Protein AF-A0A4U0U9M9-F1 (afdb_monomer)

Secondary structure (DSSP, 8-state):
--HHHHHHHHHHHHHHHHHHHHHHHHHS-----------------------------SS--TTEEE--STT--EEEHHHHHHHHHHHHHHHHHHHHHHHHHHHHHHHHHHHHHHSS--EEEETTEEEEEPTTSSEEEEPPPPP-S-------------SSTT-PPPSEEEETTEEEEE-TTS-EEEHHHH-----PPPBPHHHHHHS--TTGGG-SSB--GGGPPBPHHHHHHS--TTGGG-SSB----TTTSPP-HHHHHT----TT-SS------TTSPB-HHHHHHS--TTGGG-SSB--SS-HHHHHHS--HHHHTT---S----HHHHHHHHHHHHHHHHHTTS--S-------------------PPP--------------PPPP-

Radius of gyration: 39.01 Å; Cα contacts (8 Å, |Δi|>4): 328; chains: 1; bounding box: 114×93×96 Å

Sequence (393 aa):
MTEQTELQARIAAVAGRINQHKQQQFAARGRWAPYDRGGGRLTYGGRQMHKNKTLVVGEQQAGFVASRGQNHQLMTKDTYNREQKSKQEVNEQHRATKRQKRNAEEQIRILRYTEEDRELEISGLRFRLVSNGSKLTRIHGEPDGPAETNKWLNSADGANDSQETPKRAEVANVVFHRTKRGNLVRASALARTPKQAPQCEHFTRHGSCPFGPHCRFAHDPNKVAICKDYQKSGHCPQGDYCDLSHEMTYHRVPACAFFLRGNCTNSACRYPHIHVSPAAPVCRAFAALGFCAKGPDCDKRHVVECPDYANHGKCANRENGRCTLPHPDRAAVLRKAAERQAKLLDDQDHSDLSSDAEERDDEEDIDSDMEIFVGEDGHSHELSQQDDFVKVS

Mean predicted aligned error: 22.86 Å

pLDDT: mean 70.75, std 19.81, range [30.25, 94.44]

Organism: NCBI:txid706561

Foldseek 3Di:
DDPVVVVVVVVVVVVVVVVVVVVVVVVVPPDDDPDDDDDDDDDDDDDPPPPPPDPPDDDDDPFWDFDPDPVGDIDGPVVVVVVVVVVVVVVVVVVVVVVVVVVVVVVVLVVLVVPDDQWDQFPNWTWHQDSVNFKTHTDDDDDPDDDDDDDPDDDPPDDDPPDQQDQWDADPNWIWGQDPNRMTGTPVVVPDDPPQFAADLCCQEQLDDPCPPVDSGDRDQVNHAADPCCLPPVDDPCPPVGSGDNDLALFQFFADPCLQVVRDPDPPDSGDNAPAHPLFAADPCCQRRSGDPCRNVDNHGNDNADRCCRNVVDDPCVVVVNDPTDRPPVVVVVVVVVVVVVVVVVVVVPPDDDDDDDDDDDDDDDDDDDDDDDDDDDDDDDDDDDDDDDDDD

Nearest PDB structures (foldseek):
  8y6v-assembly1_I  TM=5.486E-01  e=2.534E+00  Phikzvirus phiKZ

InterPro domains:
  IPR000571 Zinc finger, CCCH-type [PF00642] (198-221)
  IPR000571 Zinc finger, CCCH-type [PS50103] (194-222)
  IPR000571 Zinc finger, CCCH-type [PS50103] (226-249)
  IPR000571 Zinc finger, CCCH-type [PS50103] (250-276)
  IPR000571 Zinc finger, CCCH-type [PS50103] (277-305)
  IPR000571 Zinc finger, CCCH-type [SM00356] (194-221)
  IPR000571 Zinc finger, CCCH-type [SM00356] (222-248)
  IPR000571 Zinc finger, CCCH-type [SM00356] (251-275)
  IPR000571 Zinc finger, CCCH-type [SM00356] (277-304)
  IPR036855 Zinc finger, CCCH-type superfamily [SSF90229] (197-223)
  IPR036855 Zinc finger, CCCH-type superfamily [SSF90229] (219-247)
  IPR036855 Zinc finger, CCCH-type superfamily [SSF90229] (269-302)

Structure (mmCIF, N/CA/C/O backbone):
data_AF-A0A4U0U9M9-F1
#
_entry.id   AF-A0A4U0U9M9-F1
#
loop_
_atom_site.group_PDB
_atom_site.id
_atom_site.type_symbol
_atom_site.label_atom_id
_atom_site.label_alt_id
_atom_site.label_comp_id
_atom_site.label_asym_id
_atom_site.label_entity_id
_atom_site.label_seq_id
_atom_site.pdbx_PDB_ins_code
_atom_site.Cartn_x
_atom_site.Cartn_y
_atom_site.Cartn_z
_atom_site.occupancy
_atom_site.B_iso_or_equiv
_atom_site.auth_seq_id
_atom_site.auth_comp_id
_atom_site.auth_asym_id
_atom_site.auth_atom_id
_atom_site.pdbx_PDB_model_num
ATOM 1 N N . MET A 1 1 ? -42.055 -52.873 -5.154 1.00 53.59 1 MET A N 1
ATOM 2 C CA . MET A 1 1 ? -41.413 -51.562 -5.391 1.00 53.59 1 MET A CA 1
ATOM 3 C C . MET A 1 1 ? -42.005 -50.611 -4.373 1.00 53.59 1 MET A C 1
ATOM 5 O O . MET A 1 1 ? -43.211 -50.430 -4.377 1.00 53.59 1 MET A O 1
ATOM 9 N N . THR A 1 2 ? -41.213 -50.201 -3.387 1.00 77.44 2 THR A N 1
ATOM 10 C CA . THR A 1 2 ? -41.705 -49.657 -2.113 1.00 77.44 2 THR A CA 1
ATOM 11 C C . THR A 1 2 ? -42.169 -48.210 -2.262 1.00 77.44 2 THR A C 1
ATOM 13 O O . THR A 1 2 ? -41.508 -47.416 -2.929 1.00 77.44 2 THR A O 1
ATOM 16 N N . GLU A 1 3 ? -43.276 -47.846 -1.615 1.00 79.88 3 GLU A N 1
ATOM 17 C CA . GLU A 1 3 ? -43.887 -46.503 -1.652 1.00 79.88 3 GLU A CA 1
ATOM 18 C C . GLU A 1 3 ? -42.888 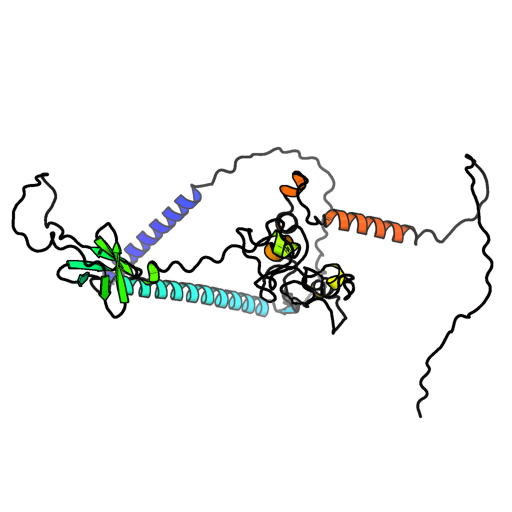-45.375 -1.329 1.00 79.88 3 GLU A C 1
ATOM 20 O O . GLU A 1 3 ? -42.976 -44.277 -1.875 1.00 79.88 3 GLU A O 1
ATOM 25 N N . GLN A 1 4 ? -41.857 -45.662 -0.524 1.00 79.12 4 GLN A N 1
ATOM 26 C CA . GLN A 1 4 ? -40.741 -44.748 -0.258 1.00 79.12 4 GLN A CA 1
ATOM 27 C C . GLN A 1 4 ? -39.959 -44.339 -1.515 1.00 79.12 4 GLN A C 1
ATOM 29 O O . GLN A 1 4 ? -39.546 -43.185 -1.622 1.00 79.12 4 GLN A O 1
ATOM 34 N N . THR A 1 5 ? -39.761 -45.249 -2.471 1.00 84.88 5 THR A N 1
ATOM 35 C CA . THR A 1 5 ? -39.049 -44.944 -3.726 1.00 84.88 5 THR A CA 1
ATOM 36 C C . THR A 1 5 ? -39.864 -44.010 -4.614 1.00 84.88 5 THR A C 1
ATOM 38 O O . THR A 1 5 ? -39.316 -43.094 -5.228 1.00 84.88 5 THR A O 1
ATOM 41 N N . GLU A 1 6 ? -41.188 -44.166 -4.610 1.00 87.25 6 GLU A N 1
ATOM 42 C CA . GLU A 1 6 ? -42.094 -43.292 -5.347 1.00 87.25 6 GLU A CA 1
ATOM 43 C C . GLU A 1 6 ? -42.175 -41.900 -4.704 1.00 87.25 6 GLU A C 1
ATOM 45 O O . GLU A 1 6 ? -42.141 -40.880 -5.396 1.00 87.25 6 GLU A O 1
ATOM 50 N N . LEU A 1 7 ? -42.187 -41.836 -3.371 1.00 88.31 7 LEU A N 1
ATOM 51 C CA . LEU A 1 7 ? -42.166 -40.583 -2.617 1.00 88.31 7 LEU A CA 1
ATOM 52 C C . LEU A 1 7 ? -40.855 -39.813 -2.847 1.00 88.31 7 LEU A C 1
ATOM 54 O O . LEU A 1 7 ? -40.881 -38.609 -3.108 1.00 88.31 7 LEU A O 1
ATOM 58 N N . GLN A 1 8 ? -39.714 -40.506 -2.860 1.00 85.12 8 GLN A N 1
ATOM 59 C CA . GLN A 1 8 ? -38.416 -39.915 -3.199 1.00 85.12 8 GLN A CA 1
ATOM 60 C C . GLN A 1 8 ? -38.358 -39.424 -4.653 1.00 85.12 8 GLN A C 1
ATOM 62 O O . GLN A 1 8 ? -37.854 -38.326 -4.903 1.00 85.12 8 GLN A O 1
ATOM 67 N N . ALA A 1 9 ? -38.930 -40.168 -5.605 1.00 87.38 9 ALA A N 1
ATOM 68 C CA . ALA A 1 9 ? -39.022 -39.739 -7.001 1.00 87.38 9 ALA A CA 1
ATOM 69 C C . ALA A 1 9 ? -39.894 -38.480 -7.161 1.00 87.38 9 ALA A C 1
ATOM 71 O O . ALA A 1 9 ? -39.526 -37.549 -7.884 1.00 87.38 9 ALA A O 1
ATOM 72 N N . ARG A 1 10 ? -41.012 -38.393 -6.428 1.00 86.75 10 ARG A N 1
ATOM 73 C CA . ARG A 1 10 ? -41.884 -37.207 -6.411 1.00 86.75 10 ARG A CA 1
ATOM 74 C C . ARG A 1 10 ? -41.183 -35.993 -5.796 1.00 86.75 10 ARG A C 1
ATOM 76 O O . ARG A 1 10 ? -41.267 -34.901 -6.361 1.00 86.75 10 ARG A O 1
ATOM 83 N N . ILE A 1 11 ? -40.437 -36.173 -4.703 1.00 89.44 11 ILE A N 1
ATOM 84 C CA . ILE A 1 11 ? -39.631 -35.106 -4.083 1.00 89.44 11 ILE A CA 1
ATOM 85 C C . ILE A 1 11 ? -38.548 -34.613 -5.055 1.00 89.44 11 ILE A C 1
ATOM 87 O O . ILE A 1 11 ? -38.400 -33.404 -5.247 1.00 89.44 11 ILE A O 1
ATOM 91 N N . ALA A 1 12 ? -37.840 -35.524 -5.730 1.00 84.62 12 ALA A N 1
ATOM 92 C CA . ALA A 1 12 ? -36.826 -35.175 -6.725 1.00 84.62 12 ALA A CA 1
ATOM 93 C C . ALA A 1 12 ? -37.422 -34.401 -7.917 1.00 84.62 12 ALA A C 1
ATOM 95 O O . ALA A 1 12 ? -36.856 -33.395 -8.354 1.00 84.62 12 ALA A O 1
ATOM 96 N N . ALA A 1 13 ? -38.605 -34.799 -8.395 1.00 85.38 13 ALA A N 1
ATOM 97 C CA . ALA A 1 13 ? -39.315 -34.109 -9.473 1.00 85.38 13 ALA A CA 1
ATOM 98 C C . ALA A 1 13 ? -39.794 -32.699 -9.072 1.00 85.38 13 ALA A C 1
ATOM 100 O O . ALA A 1 13 ? -39.773 -31.769 -9.883 1.00 85.38 13 ALA A O 1
ATOM 101 N N . VAL A 1 14 ? -40.218 -32.505 -7.818 1.00 90.19 14 VAL A N 1
ATOM 102 C CA . VAL A 1 14 ? -40.577 -31.178 -7.285 1.00 90.19 14 VAL A CA 1
ATOM 103 C C . VAL A 1 14 ? -39.332 -30.297 -7.135 1.00 90.19 14 VAL A C 1
ATOM 105 O O . VAL A 1 14 ? -39.346 -29.144 -7.567 1.00 90.19 14 VAL A O 1
ATOM 108 N N . ALA A 1 15 ? -38.225 -30.841 -6.622 1.00 83.38 15 ALA A N 1
ATOM 109 C CA . ALA A 1 15 ? -36.958 -30.118 -6.504 1.00 83.38 15 ALA A CA 1
ATOM 110 C C . ALA A 1 15 ? -36.404 -29.675 -7.874 1.00 83.38 15 ALA A C 1
ATOM 112 O O . ALA A 1 15 ? -35.920 -28.548 -8.016 1.00 83.38 15 ALA A O 1
ATOM 113 N N . GLY A 1 16 ? -36.538 -30.521 -8.904 1.00 84.00 16 GLY A N 1
ATOM 114 C CA . GLY A 1 16 ? -36.186 -30.185 -10.286 1.00 84.00 16 GLY A CA 1
ATOM 115 C C . GLY A 1 16 ? -36.985 -28.996 -10.831 1.00 84.00 16 GLY A C 1
ATOM 116 O O . GLY A 1 16 ? -36.398 -28.050 -11.362 1.00 84.00 16 GLY A O 1
ATOM 117 N N . ARG A 1 17 ? -38.311 -28.988 -10.624 1.00 77.75 17 ARG A N 1
ATOM 118 C CA . ARG A 1 17 ? -39.196 -27.886 -11.050 1.00 77.75 17 ARG A CA 1
ATOM 119 C C . ARG A 1 17 ? -38.878 -26.563 -10.347 1.00 77.75 17 ARG A C 1
ATOM 121 O O . ARG A 1 17 ? -38.856 -25.518 -10.995 1.00 77.75 17 ARG A O 1
ATOM 128 N N . ILE A 1 18 ? -38.552 -26.596 -9.052 1.00 79.06 18 ILE A N 1
ATOM 129 C CA . ILE A 1 18 ? -38.157 -25.396 -8.292 1.00 79.06 18 ILE A CA 1
ATOM 130 C C . ILE A 1 18 ? -36.845 -24.804 -8.831 1.00 79.06 18 ILE A C 1
ATOM 132 O O . ILE A 1 18 ? -36.724 -23.583 -8.953 1.00 79.06 18 ILE A O 1
ATOM 136 N N . ASN A 1 19 ? -35.865 -25.641 -9.187 1.00 75.94 19 ASN A N 1
ATOM 137 C CA . ASN A 1 19 ? -34.593 -25.167 -9.742 1.00 75.94 19 ASN A CA 1
ATOM 138 C C . ASN A 1 19 ? -34.745 -24.559 -11.142 1.00 75.94 19 ASN A C 1
ATOM 140 O O . ASN A 1 19 ? -34.136 -23.522 -11.415 1.00 75.94 19 ASN A O 1
ATOM 144 N N . GLN A 1 20 ? -35.588 -25.143 -11.997 1.00 72.12 20 GLN A N 1
ATOM 145 C CA . GLN A 1 20 ? -35.911 -24.566 -13.306 1.00 72.12 20 GLN A CA 1
ATOM 146 C C . GLN A 1 20 ? -36.620 -23.212 -13.160 1.00 72.12 20 GLN A C 1
ATOM 148 O O . GLN A 1 20 ? -36.249 -22.251 -13.834 1.00 72.12 20 GLN A O 1
ATOM 153 N N . HIS A 1 21 ? -37.565 -23.086 -12.220 1.00 71.06 21 HIS A N 1
ATOM 154 C CA . HIS A 1 21 ? -38.251 -21.817 -11.973 1.00 71.06 21 HIS A CA 1
ATOM 155 C C . HIS A 1 21 ? -37.306 -20.735 -11.424 1.00 71.06 21 HIS A C 1
ATOM 157 O O . HIS A 1 21 ? -37.352 -19.590 -11.871 1.00 71.06 21 HIS A O 1
ATOM 163 N N . LYS A 1 22 ? -36.375 -21.092 -10.526 1.00 68.75 22 LYS A N 1
ATOM 164 C CA . LYS A 1 22 ? -35.326 -20.169 -10.060 1.00 68.75 22 LYS A CA 1
ATOM 165 C C . LYS A 1 22 ? -34.431 -19.704 -11.211 1.00 68.75 22 LYS A C 1
ATOM 167 O O . LYS A 1 22 ? -34.180 -18.509 -11.320 1.00 68.75 22 LYS A O 1
ATOM 172 N N . GLN A 1 23 ? -33.987 -20.602 -12.096 1.00 66.38 23 GLN A N 1
ATOM 173 C CA . GLN A 1 23 ? -33.183 -20.221 -13.267 1.00 66.38 23 GLN A CA 1
ATOM 174 C C . GLN A 1 23 ? -33.943 -19.296 -14.230 1.00 66.38 23 GLN A C 1
ATOM 176 O O . GLN A 1 23 ? -33.365 -18.321 -14.708 1.00 66.38 23 GLN A O 1
ATOM 181 N N . GLN A 1 24 ? -35.239 -19.531 -14.453 1.00 65.25 24 GLN A N 1
ATOM 182 C CA . GLN A 1 24 ? -36.084 -18.641 -15.258 1.00 65.25 24 GLN A CA 1
ATOM 183 C C . GLN A 1 24 ? -36.250 -17.254 -14.610 1.00 65.25 24 GLN A C 1
ATOM 185 O O . GLN A 1 24 ? -36.171 -16.241 -15.304 1.00 65.25 24 GLN A O 1
ATOM 190 N N . GLN A 1 25 ? -36.383 -17.175 -13.280 1.00 58.94 25 GLN A N 1
ATOM 191 C CA . GLN A 1 25 ? -36.423 -15.894 -12.558 1.00 58.94 25 GLN A CA 1
ATOM 192 C C . GLN A 1 25 ? -35.089 -15.125 -12.619 1.00 58.94 25 GLN A C 1
ATOM 194 O O . GLN A 1 25 ? -35.096 -13.893 -12.640 1.00 58.94 25 GLN A O 1
ATOM 199 N N . PHE A 1 26 ? -33.946 -15.820 -12.685 1.00 49.41 26 PHE A N 1
ATOM 200 C CA . PHE A 1 26 ? -32.637 -15.181 -12.877 1.00 49.41 26 PHE A CA 1
ATOM 201 C C . PHE A 1 26 ? -32.404 -14.705 -14.319 1.00 49.41 26 PHE A C 1
ATOM 203 O O . PHE A 1 26 ? -31.727 -13.697 -14.506 1.00 49.41 26 PHE A O 1
ATOM 210 N N . ALA A 1 27 ? -32.996 -15.360 -15.323 1.00 51.25 27 ALA A N 1
ATOM 211 C CA . ALA A 1 27 ? -32.937 -14.910 -16.716 1.00 51.25 27 ALA A CA 1
ATOM 212 C C . ALA A 1 27 ? -33.826 -13.676 -16.987 1.00 51.25 27 ALA A C 1
ATOM 214 O O . ALA A 1 27 ? -33.479 -12.838 -17.815 1.00 51.25 27 ALA A O 1
ATOM 215 N N . ALA A 1 28 ? -34.937 -13.521 -16.256 1.00 47.69 28 ALA A N 1
ATOM 216 C CA . ALA A 1 28 ? -35.892 -12.421 -16.439 1.00 47.69 28 ALA A CA 1
ATOM 217 C C . ALA A 1 28 ? -35.479 -11.089 -15.777 1.00 47.69 28 ALA A C 1
ATOM 219 O O . ALA A 1 28 ? -36.099 -10.056 -16.022 1.00 47.69 28 ALA A O 1
ATOM 220 N N . ARG A 1 29 ? -34.420 -11.070 -14.955 1.00 45.69 29 ARG A N 1
ATOM 221 C CA . ARG A 1 29 ? -33.859 -9.840 -14.368 1.00 45.69 29 ARG A CA 1
ATOM 222 C C . ARG A 1 29 ? -32.560 -9.445 -15.065 1.00 45.69 29 ARG A C 1
ATOM 224 O O . ARG A 1 29 ? -31.502 -9.334 -14.446 1.00 45.69 29 ARG A O 1
ATOM 231 N N . GLY A 1 30 ? -32.679 -9.198 -16.370 1.00 40.97 30 GLY A N 1
ATOM 232 C CA . GLY A 1 30 ? -31.709 -8.428 -17.140 1.00 40.97 30 GLY A CA 1
ATOM 233 C C . GLY A 1 30 ? -31.587 -7.029 -16.542 1.00 40.97 30 GLY A C 1
ATOM 234 O O . GLY A 1 30 ? -32.497 -6.208 -16.625 1.00 40.97 30 GLY A O 1
ATOM 235 N N . ARG A 1 31 ? -30.465 -6.784 -15.868 1.00 36.19 31 ARG A N 1
ATOM 236 C CA . ARG A 1 31 ? -30.102 -5.484 -15.315 1.00 36.19 31 ARG A CA 1
ATOM 237 C C . ARG A 1 31 ? -29.942 -4.493 -16.473 1.00 36.19 31 ARG A C 1
ATOM 239 O O . ARG A 1 31 ? -29.060 -4.660 -17.307 1.00 36.19 31 ARG A O 1
ATOM 246 N N . TRP A 1 32 ? -30.803 -3.479 -16.481 1.00 31.64 32 TRP A N 1
ATOM 247 C CA . TRP A 1 32 ? -30.682 -2.248 -17.258 1.00 31.64 32 TRP A CA 1
ATOM 248 C C . TRP A 1 32 ? -29.248 -1.690 -17.210 1.00 31.64 32 TRP A C 1
ATOM 250 O O . TRP A 1 32 ? -28.709 -1.460 -16.125 1.00 31.64 32 TRP A O 1
ATOM 260 N N . ALA A 1 33 ? -28.662 -1.441 -18.381 1.00 34.94 33 ALA A N 1
ATOM 261 C CA . ALA A 1 33 ? -27.455 -0.642 -18.571 1.00 34.94 33 ALA A CA 1
ATOM 262 C C . ALA A 1 33 ? -27.842 0.583 -19.425 1.00 34.94 33 ALA A C 1
ATOM 264 O O . ALA A 1 33 ? -28.327 0.391 -20.539 1.00 34.94 33 ALA A O 1
ATOM 265 N N . PRO A 1 34 ? -27.693 1.826 -18.932 1.00 43.41 34 PRO A N 1
ATOM 266 C CA . PRO A 1 34 ? -28.184 3.005 -19.631 1.00 43.41 34 PRO A CA 1
ATOM 267 C C . PRO A 1 34 ? -27.079 3.645 -20.482 1.00 43.41 34 PRO A C 1
ATOM 269 O O . PRO A 1 34 ? -26.474 4.609 -20.035 1.00 43.41 34 PRO A O 1
ATOM 272 N N . TYR A 1 35 ? -26.804 3.112 -21.677 1.00 38.75 35 TYR A N 1
ATOM 273 C CA . TYR A 1 35 ? -26.438 3.893 -22.876 1.00 38.75 35 TYR A CA 1
ATOM 274 C C . TYR A 1 35 ? -26.363 2.977 -24.113 1.00 38.75 35 TYR A C 1
ATOM 276 O O . TYR A 1 35 ? -25.565 2.042 -24.176 1.00 38.75 35 TYR A O 1
ATOM 284 N N . ASP A 1 36 ? -27.211 3.263 -25.102 1.00 34.34 36 ASP A N 1
ATOM 285 C CA . ASP A 1 36 ? -27.242 2.626 -26.419 1.00 34.34 36 ASP A CA 1
ATOM 286 C C . ASP A 1 36 ? -26.467 3.493 -27.433 1.00 34.34 36 ASP A C 1
ATOM 288 O O . ASP A 1 36 ? -26.680 4.697 -27.541 1.00 34.34 36 ASP A O 1
ATOM 292 N N . ARG A 1 37 ? -25.566 2.832 -28.164 1.00 40.00 37 ARG A N 1
ATOM 293 C CA . ARG A 1 37 ? -25.383 2.880 -29.626 1.00 40.00 37 ARG A CA 1
ATOM 294 C C . ARG A 1 37 ? -25.265 4.243 -30.344 1.00 40.00 37 ARG A C 1
ATOM 296 O O . ARG A 1 37 ? -26.250 4.873 -30.706 1.00 40.00 37 ARG A O 1
ATOM 303 N N . GLY A 1 38 ? -24.040 4.542 -30.786 1.00 30.25 38 GLY A N 1
ATOM 304 C CA . GLY A 1 38 ? -23.760 5.340 -31.985 1.00 30.25 38 GLY A CA 1
ATOM 305 C C . GLY A 1 38 ? -22.892 4.528 -32.949 1.00 30.25 38 GLY A C 1
ATOM 306 O O . GLY A 1 38 ? -21.700 4.353 -32.713 1.00 30.25 38 GLY A O 1
ATOM 307 N N . GLY A 1 39 ? -23.503 3.961 -33.990 1.00 37.19 39 GLY A N 1
ATOM 308 C CA . GLY A 1 39 ? -22.812 3.234 -35.053 1.00 37.19 39 GLY A CA 1
ATOM 309 C C . GLY A 1 39 ? -22.252 4.187 -36.108 1.00 37.19 39 GLY A C 1
ATOM 310 O O . GLY A 1 39 ? -22.976 5.028 -36.626 1.00 37.19 39 GLY A O 1
ATOM 311 N N . GLY A 1 40 ? -20.980 4.007 -36.458 1.00 32.84 40 GLY A N 1
ATOM 312 C CA . GLY A 1 40 ? -20.320 4.655 -37.589 1.00 32.84 40 GLY A CA 1
ATOM 313 C C . GLY A 1 40 ? -19.344 3.669 -38.216 1.00 32.84 40 GLY A C 1
ATOM 314 O O . GLY A 1 40 ? -18.207 3.535 -37.775 1.00 32.84 40 GLY A O 1
ATOM 315 N N . ARG A 1 41 ? -19.828 2.908 -39.198 1.00 42.44 41 ARG A N 1
ATOM 316 C CA . ARG A 1 41 ? -19.046 1.956 -39.989 1.00 42.44 41 ARG A CA 1
ATOM 317 C C . ARG A 1 41 ? -18.324 2.750 -41.079 1.00 42.44 41 ARG A C 1
ATOM 319 O O . ARG A 1 41 ? -18.936 3.081 -42.085 1.00 42.44 41 ARG A O 1
ATOM 326 N N . LEU A 1 42 ? -17.040 3.036 -40.879 1.00 35.72 42 LEU A N 1
ATOM 327 C CA . LEU A 1 42 ? -16.126 3.440 -41.947 1.00 35.72 42 LEU A CA 1
ATOM 328 C C . LEU A 1 42 ? -15.085 2.336 -42.134 1.00 35.72 42 LEU A C 1
ATOM 330 O O . LEU A 1 42 ? -14.356 1.943 -41.227 1.00 35.72 42 LEU A O 1
ATOM 334 N N . THR A 1 43 ? -15.132 1.775 -43.330 1.00 46.66 43 THR A N 1
ATOM 335 C CA . THR A 1 43 ? -14.272 0.748 -43.903 1.00 46.66 43 THR A CA 1
ATOM 336 C C . THR A 1 43 ? -12.843 1.252 -44.073 1.00 46.66 43 THR A C 1
ATOM 338 O O . THR A 1 43 ? -12.644 2.172 -44.854 1.00 46.66 43 THR A O 1
ATOM 341 N N . TYR A 1 44 ? -11.857 0.605 -43.442 1.00 35.31 44 TYR A N 1
ATOM 342 C CA . TYR A 1 44 ? -10.470 0.588 -43.928 1.00 35.31 44 TYR A CA 1
ATOM 343 C C . TYR A 1 44 ? -9.739 -0.689 -43.468 1.00 35.31 44 TYR A C 1
ATOM 345 O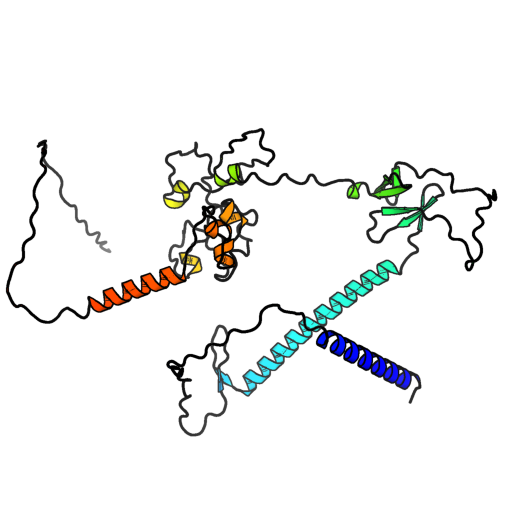 O . TYR A 1 44 ? -9.627 -0.966 -42.277 1.00 35.31 44 TYR A O 1
ATOM 353 N N . GLY A 1 45 ? -9.273 -1.477 -44.443 1.00 38.66 45 GLY A N 1
ATOM 354 C CA . GLY A 1 45 ? -8.090 -2.346 -44.368 1.00 38.66 45 GLY A CA 1
ATOM 355 C C . GLY A 1 45 ? -7.988 -3.373 -43.237 1.00 38.66 45 GLY A C 1
ATOM 356 O O . GLY A 1 45 ? -7.142 -3.245 -42.355 1.00 38.66 45 GLY A O 1
ATOM 357 N N . GLY A 1 46 ? -8.747 -4.469 -43.312 1.00 32.56 46 GLY A N 1
ATOM 358 C CA . GLY A 1 46 ? -8.440 -5.664 -42.527 1.00 32.56 46 GLY A CA 1
ATOM 359 C C . GLY A 1 46 ? -7.150 -6.330 -43.018 1.00 32.56 46 GLY A C 1
ATOM 360 O O . GLY A 1 46 ? -7.173 -7.040 -44.020 1.00 32.56 46 GLY A O 1
ATOM 361 N N . ARG A 1 47 ? -6.033 -6.160 -42.295 1.00 38.72 47 ARG A N 1
ATOM 362 C CA . ARG A 1 47 ? -4.903 -7.099 -42.392 1.00 38.72 47 ARG A CA 1
ATOM 363 C C . ARG A 1 47 ? -5.378 -8.453 -41.873 1.00 38.72 47 ARG A C 1
ATOM 365 O O . ARG A 1 47 ? -5.651 -8.615 -40.684 1.00 38.72 47 ARG A O 1
ATOM 372 N N . GLN A 1 48 ? -5.485 -9.422 -42.777 1.00 43.66 48 GLN A N 1
ATOM 373 C CA . GLN A 1 48 ? -5.652 -10.821 -42.418 1.00 43.66 48 GLN A CA 1
ATOM 374 C C . GLN A 1 48 ? -4.422 -11.245 -41.612 1.00 43.66 48 GLN A C 1
ATOM 376 O O . GLN A 1 48 ?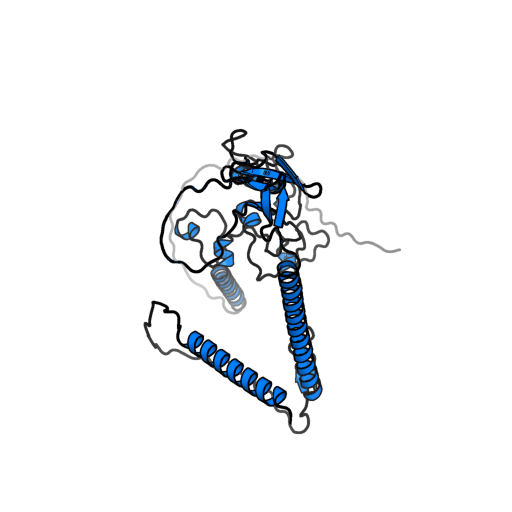 -3.318 -11.337 -42.137 1.00 43.66 48 GLN A O 1
ATOM 381 N N . MET A 1 49 ? -4.611 -11.486 -40.317 1.00 40.38 49 MET A N 1
ATOM 382 C CA . MET A 1 49 ? -3.630 -12.209 -39.519 1.00 40.38 49 MET A CA 1
ATOM 383 C C . MET A 1 49 ? -3.491 -13.592 -40.149 1.00 40.38 49 MET A C 1
ATOM 385 O O . MET A 1 49 ? -4.422 -14.403 -40.085 1.00 40.38 49 MET A O 1
ATOM 389 N N . HIS A 1 50 ? -2.360 -13.835 -40.809 1.00 40.97 50 HIS A N 1
ATOM 390 C CA . HIS A 1 50 ? -2.015 -15.143 -41.333 1.00 40.97 50 HIS A CA 1
ATOM 391 C C . HIS A 1 50 ? -2.011 -16.119 -40.155 1.00 40.97 50 HIS A C 1
ATOM 393 O O . HIS A 1 50 ? -1.115 -16.127 -39.316 1.00 40.97 50 HIS A O 1
ATOM 399 N N . LYS A 1 51 ? -3.070 -16.925 -40.055 1.00 46.38 51 LYS A N 1
ATOM 400 C CA . LYS A 1 51 ? -3.049 -18.132 -39.238 1.00 46.38 51 LYS A CA 1
ATOM 401 C C . LYS A 1 51 ? -1.971 -18.999 -39.864 1.00 46.38 51 LYS A C 1
ATOM 403 O O . LYS A 1 51 ? -2.123 -19.381 -41.024 1.00 46.38 51 LYS A O 1
ATOM 408 N N . ASN A 1 52 ? -0.892 -19.252 -39.131 1.00 44.91 52 ASN A N 1
ATOM 409 C CA . ASN A 1 52 ? 0.165 -20.157 -39.562 1.00 44.91 52 ASN A CA 1
ATOM 410 C C . ASN A 1 52 ? -0.490 -21.470 -40.003 1.00 44.91 52 ASN A C 1
ATOM 412 O O . ASN A 1 52 ? -1.003 -22.224 -39.173 1.00 44.91 52 ASN A O 1
ATOM 416 N N . LYS A 1 53 ? -0.545 -21.689 -41.321 1.00 46.78 53 LYS A N 1
ATOM 417 C CA . LYS A 1 53 ? -0.931 -22.966 -41.908 1.00 46.78 53 LYS A CA 1
ATOM 418 C C . LYS A 1 53 ? 0.081 -23.970 -41.378 1.00 46.78 53 LYS A C 1
ATOM 420 O O . LYS A 1 53 ? 1.269 -23.857 -41.660 1.00 46.78 53 LYS A O 1
ATOM 425 N N . THR A 1 54 ? -0.392 -24.912 -40.573 1.00 50.09 54 THR A N 1
ATOM 426 C CA . THR A 1 54 ? 0.350 -26.131 -40.270 1.00 50.09 54 THR A CA 1
ATOM 427 C C . THR A 1 54 ? 0.757 -26.755 -41.597 1.00 50.09 54 THR A C 1
ATOM 429 O O . THR A 1 54 ? -0.103 -27.087 -42.415 1.00 50.09 54 THR A O 1
ATOM 432 N N . LEU A 1 55 ? 2.064 -26.835 -41.822 1.00 44.31 55 LEU A N 1
ATOM 433 C CA . LEU A 1 55 ? 2.675 -27.526 -42.944 1.00 44.31 55 LEU A CA 1
ATOM 434 C C . LEU A 1 55 ? 2.273 -29.001 -42.809 1.00 44.31 55 LEU A C 1
ATOM 436 O O . LEU A 1 55 ? 2.746 -29.696 -41.914 1.00 44.31 55 LEU A O 1
ATOM 440 N N . VAL A 1 56 ? 1.314 -29.448 -43.621 1.00 44.75 56 VAL A N 1
ATOM 441 C CA . VAL A 1 56 ? 0.974 -30.868 -43.725 1.00 44.75 56 VAL A CA 1
ATOM 442 C C . VAL A 1 56 ? 2.014 -31.475 -44.655 1.00 44.75 56 VAL A C 1
ATOM 444 O O . VAL A 1 56 ? 1.884 -31.409 -45.874 1.00 44.75 56 VAL A O 1
ATOM 447 N N . VAL A 1 57 ? 3.092 -31.982 -44.060 1.00 39.91 57 VAL A N 1
ATOM 448 C CA . VAL A 1 57 ? 4.010 -32.912 -44.722 1.00 39.91 57 VAL A CA 1
ATOM 449 C C . VAL A 1 57 ? 3.309 -34.269 -44.790 1.00 39.91 57 VAL A C 1
ATOM 451 O O . VAL A 1 57 ? 2.553 -34.621 -43.882 1.00 39.91 57 VAL A O 1
ATOM 454 N N . GLY A 1 58 ? 3.493 -34.956 -45.916 1.00 36.16 58 GLY A N 1
ATOM 455 C CA . GLY A 1 58 ? 2.761 -36.150 -46.322 1.00 36.16 58 GLY A CA 1
ATOM 456 C C . GLY A 1 58 ? 2.670 -37.262 -45.276 1.00 36.16 58 GLY A C 1
ATOM 457 O O . GLY A 1 58 ? 3.499 -37.382 -44.381 1.00 36.16 58 GLY A O 1
ATOM 458 N N . GLU A 1 59 ? 1.587 -38.020 -45.438 1.00 48.84 59 GLU A N 1
ATOM 459 C CA . GLU A 1 59 ? 1.255 -39.341 -44.903 1.00 48.84 59 GLU A CA 1
ATOM 460 C C . GLU A 1 59 ? 2.118 -39.906 -43.761 1.00 48.84 59 GLU A C 1
ATOM 462 O O . GLU A 1 59 ? 3.290 -40.222 -43.921 1.00 48.84 59 GLU A O 1
ATOM 467 N N . GLN A 1 60 ? 1.418 -40.190 -42.652 1.00 50.19 60 GLN A N 1
ATOM 468 C CA . GLN A 1 60 ? 1.841 -40.948 -41.463 1.00 50.19 60 GLN A CA 1
ATOM 469 C C . GLN A 1 60 ? 2.507 -40.153 -40.329 1.00 50.19 60 GLN A C 1
ATOM 471 O O . GLN A 1 60 ? 3.632 -40.432 -39.937 1.00 50.19 60 GLN A O 1
ATOM 476 N N . GLN A 1 61 ? 1.761 -39.244 -39.687 1.00 52.81 61 GLN A N 1
ATOM 477 C CA . GLN A 1 61 ? 1.983 -38.898 -38.269 1.00 52.81 61 GLN A CA 1
ATOM 478 C C . GLN A 1 61 ? 0.717 -38.296 -37.626 1.00 52.81 61 GLN A C 1
ATOM 480 O O . GLN A 1 61 ? 0.679 -37.173 -37.126 1.00 52.81 61 GLN A O 1
ATOM 485 N N . ALA A 1 62 ? -0.376 -39.061 -37.645 1.00 58.31 62 ALA A N 1
ATOM 486 C CA . ALA A 1 62 ? -1.576 -38.732 -36.885 1.00 58.31 62 ALA A CA 1
ATOM 487 C C . ALA A 1 62 ? -1.357 -39.108 -35.414 1.00 58.31 62 ALA A C 1
ATOM 489 O O . ALA A 1 62 ? -1.469 -40.276 -35.055 1.00 58.31 62 ALA A O 1
ATOM 490 N N . GLY A 1 63 ? -1.050 -38.141 -34.543 1.00 61.91 63 GLY A N 1
ATOM 491 C CA . GLY A 1 63 ? -1.038 -38.477 -33.121 1.00 61.91 63 GLY A CA 1
ATOM 492 C C . GLY A 1 63 ? -0.539 -37.459 -32.116 1.00 61.91 63 GLY A C 1
ATOM 493 O O . GLY A 1 63 ? -0.838 -37.669 -30.952 1.00 61.91 63 GLY A O 1
ATOM 494 N N . PHE A 1 64 ? 0.165 -36.384 -32.472 1.00 61.84 64 PHE A N 1
ATOM 495 C CA . PHE A 1 64 ? 0.793 -35.516 -31.463 1.00 61.84 64 PHE A CA 1
ATOM 496 C C . PHE A 1 64 ? 0.069 -34.169 -31.282 1.00 61.84 64 PHE A C 1
ATOM 498 O O . PHE A 1 64 ? -0.292 -33.501 -32.246 1.00 61.84 64 PHE A O 1
ATOM 505 N N . VAL A 1 65 ? -0.156 -33.773 -30.025 1.00 68.69 65 VAL A N 1
ATOM 506 C CA . VAL A 1 65 ? -0.764 -32.511 -29.582 1.00 68.69 65 VAL A CA 1
ATOM 507 C C . VAL A 1 65 ? 0.236 -31.792 -28.673 1.00 68.69 65 VAL A C 1
ATOM 509 O O . VAL A 1 65 ? 0.755 -32.370 -27.718 1.00 68.69 65 VAL A O 1
ATOM 512 N N . ALA A 1 66 ? 0.512 -30.518 -28.954 1.00 61.81 66 ALA A N 1
ATOM 513 C CA . ALA A 1 66 ? 1.399 -29.700 -28.130 1.00 61.81 66 ALA A CA 1
ATOM 514 C C . ALA A 1 66 ? 0.668 -29.189 -26.875 1.00 61.81 66 ALA A C 1
ATOM 516 O O . ALA A 1 66 ? -0.346 -28.490 -26.975 1.00 61.81 66 ALA A O 1
ATOM 517 N N . SER A 1 67 ? 1.191 -29.503 -25.687 1.00 62.78 67 SER A N 1
ATOM 518 C CA . SER A 1 67 ? 0.644 -29.008 -24.420 1.00 62.78 67 SER A CA 1
ATOM 519 C C . SER A 1 67 ? 1.154 -27.588 -24.138 1.00 62.78 67 SER A C 1
ATOM 521 O O . SER A 1 67 ? 2.357 -27.345 -24.028 1.00 62.78 67 SER A O 1
ATOM 523 N N . ARG A 1 68 ? 0.247 -26.608 -24.022 1.00 59.81 68 ARG A N 1
ATOM 524 C CA . ARG A 1 68 ? 0.578 -25.219 -23.644 1.00 59.81 68 ARG A CA 1
ATOM 525 C C . ARG A 1 68 ? 0.739 -25.105 -22.123 1.00 59.81 68 ARG A C 1
ATOM 527 O O . ARG A 1 68 ? -0.157 -24.626 -21.436 1.00 59.81 68 ARG A O 1
ATOM 534 N N . GLY A 1 69 ? 1.868 -25.587 -21.609 1.00 62.69 69 GLY A N 1
ATOM 535 C CA . GLY A 1 69 ? 2.305 -25.432 -20.217 1.00 62.69 69 GLY A CA 1
ATOM 536 C C . GLY A 1 69 ? 3.739 -24.904 -20.130 1.00 62.69 69 GLY A C 1
ATOM 537 O O . GLY A 1 69 ? 4.351 -24.624 -21.155 1.00 62.69 69 GLY A O 1
ATOM 538 N N . GLN A 1 70 ? 4.278 -24.807 -18.911 1.00 53.28 70 GLN A N 1
ATOM 539 C CA . GLN A 1 70 ? 5.587 -24.202 -18.609 1.00 53.28 70 GLN A CA 1
ATOM 540 C C . GLN A 1 70 ? 6.776 -24.821 -19.374 1.00 53.28 70 GLN A C 1
ATOM 542 O O . GLN A 1 70 ? 7.760 -24.130 -19.601 1.00 53.28 70 GLN A O 1
ATOM 547 N N . ASN A 1 71 ? 6.656 -26.079 -19.824 1.00 57.38 71 ASN A N 1
ATOM 548 C CA . ASN A 1 71 ? 7.731 -26.823 -20.496 1.00 57.38 71 ASN A CA 1
ATOM 549 C C . ASN A 1 71 ? 7.406 -27.243 -21.945 1.00 57.38 71 ASN A C 1
ATOM 551 O O . ASN A 1 71 ? 8.117 -28.077 -22.489 1.00 57.38 71 ASN A O 1
ATOM 555 N N . HIS A 1 72 ? 6.332 -26.715 -22.555 1.00 64.19 72 HIS A N 1
ATOM 556 C CA . HIS A 1 72 ? 5.955 -26.918 -23.971 1.00 64.19 72 HIS A CA 1
ATOM 557 C C . HIS A 1 72 ? 6.308 -28.293 -24.588 1.00 64.19 72 HIS A C 1
ATOM 559 O O . HIS A 1 72 ? 6.974 -28.372 -25.618 1.00 64.19 72 HIS A O 1
ATOM 565 N N . GLN A 1 73 ? 5.848 -29.388 -23.977 1.00 71.75 73 GLN A N 1
ATOM 566 C CA . GLN A 1 73 ? 6.125 -30.743 -24.466 1.00 71.75 73 GLN A CA 1
ATOM 567 C C . GLN A 1 73 ? 5.103 -31.175 -25.532 1.00 71.75 73 GLN A C 1
ATOM 569 O O . GLN A 1 73 ? 3.897 -30.922 -25.399 1.00 71.75 73 GLN A O 1
ATOM 574 N N . LEU A 1 74 ? 5.582 -31.846 -26.586 1.00 71.88 74 LEU A N 1
ATOM 575 C CA . LEU A 1 74 ? 4.725 -32.592 -27.509 1.00 71.88 74 LEU A CA 1
ATOM 576 C C . LEU A 1 74 ? 4.321 -33.914 -26.853 1.00 71.88 74 LEU A C 1
ATOM 578 O O . LEU A 1 74 ? 5.170 -34.680 -26.409 1.00 71.88 74 LEU A O 1
ATOM 582 N N . MET A 1 75 ? 3.021 -34.186 -26.811 1.00 74.00 75 MET A N 1
ATOM 583 C CA . MET A 1 75 ? 2.451 -35.412 -26.251 1.00 74.00 75 MET A CA 1
ATOM 584 C C . MET A 1 75 ? 1.544 -36.082 -27.278 1.00 74.00 75 MET A C 1
ATOM 586 O O . MET A 1 75 ? 1.056 -35.423 -28.191 1.00 74.00 75 MET A O 1
ATOM 590 N N . THR A 1 76 ? 1.274 -37.381 -27.147 1.00 85.06 76 THR A N 1
ATOM 591 C CA . THR A 1 76 ? 0.265 -38.025 -28.004 1.00 85.06 76 THR A CA 1
ATOM 592 C C . THR A 1 76 ? -1.151 -37.557 -27.634 1.00 85.06 76 THR A C 1
ATOM 594 O O . THR A 1 76 ? -1.424 -37.190 -26.486 1.00 85.06 76 THR A O 1
ATOM 597 N N . LYS A 1 77 ? -2.083 -37.576 -28.589 1.00 81.88 77 LYS A N 1
ATOM 598 C CA . LYS A 1 77 ? -3.479 -37.144 -28.444 1.00 81.88 77 LYS A CA 1
ATOM 599 C C . LYS A 1 77 ? -4.182 -37.911 -27.326 1.00 81.88 77 LYS A C 1
ATOM 601 O O . LYS A 1 77 ? -4.914 -37.314 -26.540 1.00 81.88 77 LYS A O 1
ATOM 606 N N . ASP A 1 78 ? -3.892 -39.201 -27.203 1.00 84.31 78 ASP A N 1
ATOM 607 C CA . ASP A 1 78 ? -4.460 -40.053 -26.160 1.00 84.31 78 ASP A CA 1
ATOM 608 C C . ASP A 1 78 ? -3.915 -39.699 -24.775 1.00 84.31 78 ASP A C 1
ATOM 610 O O . ASP A 1 78 ? -4.687 -39.588 -23.820 1.00 84.31 78 ASP A O 1
ATOM 614 N N . THR A 1 79 ? -2.606 -39.438 -24.660 1.00 81.31 79 THR A N 1
ATOM 615 C CA . THR A 1 79 ? -2.011 -38.969 -23.397 1.00 81.31 79 THR A CA 1
ATOM 616 C C . THR A 1 79 ? -2.543 -37.597 -22.988 1.00 81.31 79 THR A C 1
ATOM 618 O O . THR A 1 79 ? -2.909 -37.404 -21.831 1.00 81.31 79 THR A O 1
ATOM 621 N N . TYR A 1 80 ? -2.707 -36.681 -23.946 1.00 83.12 80 TYR A N 1
ATOM 622 C CA . TYR A 1 80 ? -3.268 -35.356 -23.698 1.00 83.12 80 TYR A CA 1
ATOM 623 C C . TYR A 1 80 ? -4.709 -35.442 -23.178 1.00 83.12 80 TYR A C 1
ATOM 625 O O . TYR A 1 80 ? -5.049 -34.821 -22.172 1.00 83.12 80 TYR A O 1
ATOM 633 N N . ASN A 1 81 ? -5.551 -36.259 -23.815 1.00 85.50 81 ASN A N 1
ATOM 634 C CA . ASN A 1 81 ? -6.942 -36.437 -23.402 1.00 85.50 81 ASN A CA 1
ATOM 635 C C . ASN A 1 81 ? -7.055 -37.059 -21.998 1.00 85.50 81 ASN A C 1
ATOM 637 O O . ASN A 1 81 ? -7.887 -36.616 -21.204 1.00 85.50 81 ASN A O 1
ATOM 641 N N . ARG A 1 82 ? -6.202 -38.041 -21.661 1.00 86.75 82 ARG A N 1
ATOM 642 C CA . ARG A 1 82 ? -6.147 -38.635 -20.312 1.00 86.75 82 ARG A CA 1
ATOM 643 C C . ARG A 1 82 ? -5.742 -37.612 -19.252 1.00 86.75 82 ARG A C 1
ATOM 645 O O . ARG A 1 82 ? -6.391 -37.540 -18.212 1.00 86.75 82 ARG A O 1
ATOM 652 N N . GLU A 1 83 ? -4.736 -36.780 -19.522 1.00 85.94 83 GLU A N 1
ATOM 653 C CA . GLU A 1 83 ? -4.332 -35.716 -18.596 1.00 85.94 83 GLU A CA 1
ATOM 654 C C . GLU A 1 83 ? -5.416 -34.654 -18.399 1.00 85.94 83 GLU A C 1
ATOM 656 O O . GLU A 1 83 ? -5.639 -34.206 -17.275 1.00 85.94 83 GLU A O 1
ATOM 661 N N . GLN A 1 84 ? -6.101 -34.237 -19.470 1.00 83.25 84 GLN A N 1
ATOM 662 C CA . GLN A 1 84 ? -7.195 -33.271 -19.355 1.00 83.25 84 GLN A CA 1
ATOM 663 C C . GLN A 1 84 ? -8.340 -33.831 -18.513 1.00 83.25 84 GLN A C 1
ATOM 665 O O . GLN A 1 84 ? -8.860 -33.128 -17.645 1.00 83.25 84 GLN A O 1
ATOM 670 N N . LYS A 1 85 ? -8.687 -35.106 -18.720 1.00 90.69 85 LYS A N 1
ATOM 671 C CA . LYS A 1 85 ? -9.719 -35.782 -17.934 1.00 90.69 85 LYS A CA 1
ATOM 672 C C . LYS A 1 85 ? -9.315 -35.898 -16.462 1.00 90.69 85 LYS A C 1
ATOM 674 O O . LYS A 1 85 ? -10.082 -35.491 -15.599 1.00 90.69 85 LYS A O 1
ATOM 679 N N . SER A 1 86 ? -8.081 -36.319 -16.179 1.00 90.19 86 SER A N 1
ATOM 680 C CA . SER A 1 86 ? -7.544 -36.382 -14.813 1.00 90.19 86 SER A CA 1
ATOM 681 C C . SER A 1 86 ? -7.541 -35.007 -14.123 1.00 90.19 86 SER A C 1
ATOM 683 O O . SER A 1 86 ? -7.975 -34.883 -12.981 1.00 90.19 86 SER A O 1
ATOM 685 N N . LYS A 1 87 ? -7.149 -33.932 -14.825 1.00 87.75 87 LYS A N 1
ATOM 686 C CA . LYS A 1 87 ? -7.215 -32.556 -14.294 1.00 87.75 87 LYS A CA 1
ATOM 687 C C . LYS A 1 87 ? -8.647 -32.110 -14.000 1.00 87.75 87 LYS A C 1
ATOM 689 O O . LYS A 1 87 ? -8.876 -31.413 -13.011 1.00 87.75 87 LYS A O 1
ATOM 694 N N . GLN A 1 88 ? -9.607 -32.474 -14.852 1.00 86.38 88 GLN A N 1
ATOM 695 C CA . GLN A 1 88 ? -11.024 -32.190 -14.616 1.00 86.38 88 GLN A CA 1
ATOM 696 C C . GLN A 1 88 ? -11.543 -32.946 -13.391 1.00 86.38 88 GLN A C 1
ATOM 698 O O . GLN A 1 88 ? -12.147 -32.316 -12.525 1.00 86.38 88 GLN A O 1
ATOM 703 N N . GLU A 1 89 ? -11.221 -34.235 -13.267 1.00 93.81 89 GLU A N 1
ATOM 704 C CA . GLU A 1 89 ? -11.588 -35.076 -12.122 1.00 93.81 89 GLU A CA 1
ATOM 705 C C . GLU A 1 89 ? -10.998 -34.537 -10.808 1.00 93.81 89 GLU A C 1
ATOM 707 O O . GLU A 1 89 ? -11.728 -34.372 -9.834 1.00 93.81 89 GLU A O 1
ATOM 712 N N . VAL A 1 90 ? -9.715 -34.154 -10.778 1.00 92.75 90 VAL A N 1
ATOM 713 C CA . VAL A 1 90 ? -9.077 -33.550 -9.589 1.00 92.75 90 VAL A CA 1
ATOM 714 C C . VAL A 1 90 ? -9.731 -32.216 -9.217 1.00 92.75 90 VAL A C 1
ATOM 716 O O . VAL A 1 90 ? -10.013 -31.956 -8.045 1.00 92.75 90 VAL A O 1
ATOM 719 N N . ASN A 1 91 ? -10.017 -31.361 -10.202 1.00 88.00 91 ASN A N 1
ATOM 720 C CA . ASN A 1 91 ? -10.698 -30.089 -9.960 1.00 88.00 91 ASN A CA 1
ATOM 721 C C . ASN A 1 91 ? -12.128 -30.289 -9.443 1.00 88.00 91 ASN A C 1
ATOM 723 O O . ASN A 1 91 ? -12.590 -29.529 -8.586 1.00 88.00 91 ASN A O 1
ATOM 727 N N . GLU A 1 92 ? -12.838 -31.291 -9.954 1.00 93.44 92 GLU A N 1
ATOM 728 C CA . GLU A 1 92 ? -14.177 -31.650 -9.505 1.00 93.44 92 GLU A CA 1
ATOM 729 C C . GLU A 1 92 ? -14.159 -32.222 -8.084 1.00 93.44 92 GLU A C 1
ATOM 731 O O . GLU A 1 92 ? -14.922 -31.751 -7.239 1.00 93.44 92 GLU A O 1
ATOM 736 N N . GLN A 1 93 ? -13.219 -33.118 -7.770 1.00 93.31 93 GLN A N 1
ATOM 737 C CA . GLN A 1 93 ? -12.992 -33.622 -6.414 1.00 93.31 93 GLN A CA 1
ATOM 738 C C . GLN A 1 93 ? -12.676 -32.482 -5.440 1.00 93.31 93 GLN A C 1
ATOM 740 O O . GLN A 1 93 ? -13.301 -32.381 -4.387 1.00 93.31 93 GLN A O 1
ATOM 745 N N . HIS A 1 94 ? -11.793 -31.547 -5.805 1.00 92.69 94 HIS A N 1
ATOM 746 C CA . HIS A 1 94 ? -11.490 -30.386 -4.965 1.00 92.69 94 HIS A CA 1
ATOM 747 C C . HIS A 1 94 ? -12.736 -29.520 -4.699 1.00 92.69 94 HIS A C 1
ATOM 749 O O . HIS A 1 94 ? -12.979 -29.077 -3.569 1.00 92.69 94 HIS A O 1
ATOM 755 N N . ARG A 1 95 ? -13.573 -29.297 -5.724 1.00 90.62 95 ARG A N 1
ATOM 756 C CA . ARG A 1 95 ? -14.852 -28.580 -5.581 1.00 90.62 95 ARG A CA 1
ATOM 757 C C . ARG A 1 95 ? -15.836 -29.345 -4.691 1.00 90.62 95 ARG A C 1
ATOM 759 O O . ARG A 1 95 ? -16.498 -28.710 -3.865 1.00 90.62 95 ARG A O 1
ATOM 766 N N . ALA A 1 96 ? -15.905 -30.670 -4.821 1.00 91.88 96 ALA A N 1
ATOM 767 C CA . ALA A 1 96 ? -16.753 -31.542 -4.014 1.00 91.88 96 ALA A CA 1
ATOM 768 C C . ALA A 1 96 ? -16.331 -31.534 -2.537 1.00 91.88 96 ALA A C 1
ATOM 770 O O . ALA A 1 96 ? -17.167 -31.261 -1.677 1.00 91.88 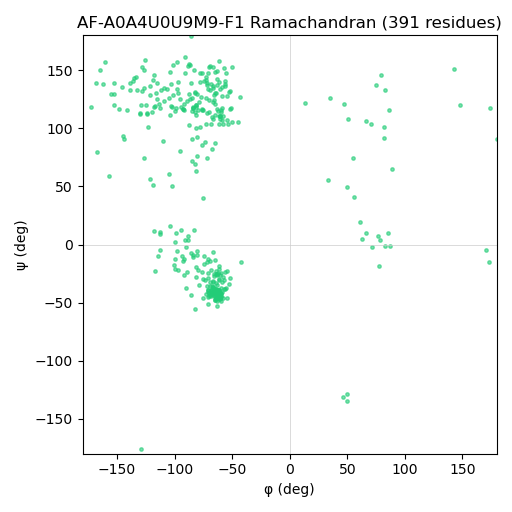96 ALA A O 1
ATOM 771 N N . THR A 1 97 ? -15.039 -31.684 -2.235 1.00 92.00 97 THR A N 1
ATOM 772 C CA . THR A 1 97 ? -14.503 -31.612 -0.865 1.00 92.00 97 THR A CA 1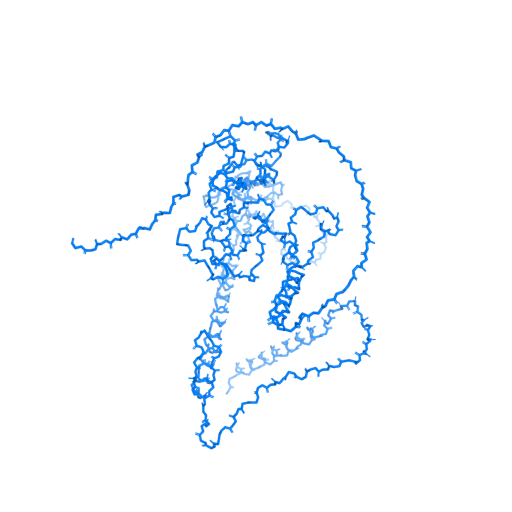
ATOM 773 C C . THR A 1 97 ? -14.768 -30.246 -0.233 1.00 92.00 97 THR A C 1
ATOM 775 O O . THR A 1 97 ? -15.210 -30.155 0.911 1.00 92.00 97 THR A O 1
ATOM 778 N N . LYS A 1 98 ? -14.604 -29.147 -0.986 1.00 91.62 98 LYS A N 1
ATOM 779 C CA . LYS A 1 98 ? -14.936 -27.794 -0.503 1.00 91.62 98 LYS A CA 1
ATOM 780 C C . LYS A 1 98 ? -16.439 -27.600 -0.264 1.00 91.62 98 LYS A C 1
ATOM 782 O O . LYS A 1 98 ? -16.829 -26.749 0.539 1.00 91.62 98 LYS A O 1
ATOM 787 N N . ARG A 1 99 ? -17.300 -28.333 -0.977 1.00 86.94 99 ARG A N 1
ATOM 788 C CA . ARG A 1 99 ? -18.751 -28.349 -0.735 1.00 86.94 99 ARG A CA 1
ATOM 789 C C . ARG A 1 99 ? -19.086 -29.166 0.511 1.00 86.94 99 ARG A C 1
ATOM 791 O O . ARG A 1 99 ? -19.814 -28.667 1.355 1.00 86.94 99 ARG A O 1
ATOM 798 N N . GLN A 1 100 ? -18.499 -30.351 0.665 1.00 87.62 100 GLN A N 1
ATOM 799 C CA . GLN A 1 100 ? -18.670 -31.193 1.851 1.00 87.62 100 GLN A CA 1
ATOM 800 C C . GLN A 1 100 ? -18.180 -30.497 3.122 1.00 87.62 100 GLN A C 1
ATOM 802 O O . GLN A 1 100 ? -18.908 -30.475 4.104 1.00 87.62 100 GLN A O 1
ATOM 807 N N . LYS A 1 101 ? -17.016 -29.835 3.088 1.00 87.75 101 LYS A N 1
ATOM 808 C CA . LYS A 1 101 ? -16.507 -29.049 4.221 1.00 87.75 101 LYS A CA 1
ATOM 809 C C . LYS A 1 101 ? -17.464 -27.923 4.619 1.00 87.75 101 LYS A C 1
ATOM 811 O O . LYS A 1 101 ? -17.747 -27.769 5.798 1.00 87.75 101 LYS A O 1
ATOM 816 N N . ARG A 1 102 ? -18.012 -27.179 3.648 1.00 80.81 102 ARG A N 1
ATOM 817 C CA . ARG A 1 102 ? -19.022 -26.138 3.918 1.00 80.81 102 ARG A CA 1
ATOM 818 C C . ARG A 1 102 ? -20.303 -26.721 4.505 1.00 80.81 102 ARG A C 1
ATOM 820 O O . ARG A 1 102 ? -20.806 -26.177 5.476 1.00 80.81 102 ARG A O 1
ATOM 827 N N . ASN A 1 103 ? -20.786 -27.838 3.964 1.00 80.38 103 ASN A N 1
ATOM 828 C CA . ASN A 1 103 ? -21.962 -28.519 4.499 1.00 80.38 103 ASN A CA 1
ATOM 829 C C . ASN A 1 103 ? -21.714 -29.053 5.918 1.00 80.38 103 ASN A C 1
ATOM 831 O O . ASN A 1 103 ? -22.603 -28.956 6.750 1.00 80.38 103 ASN A O 1
ATOM 835 N N . ALA A 1 104 ? -20.519 -29.571 6.215 1.00 77.88 104 ALA A N 1
ATOM 836 C CA . ALA A 1 104 ? -20.139 -30.028 7.550 1.00 77.88 104 ALA A CA 1
ATOM 837 C C . ALA A 1 104 ? -20.011 -28.855 8.536 1.00 77.88 104 ALA A C 1
ATOM 839 O O . ALA A 1 104 ? -20.494 -28.937 9.658 1.00 77.88 104 ALA A O 1
ATOM 840 N N . GLU A 1 105 ? -19.426 -27.730 8.114 1.00 77.62 10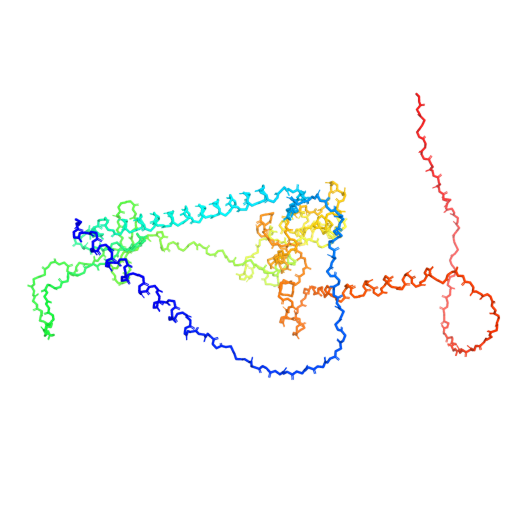5 GLU A N 1
ATOM 841 C CA . GLU A 1 105 ? -19.386 -26.490 8.900 1.00 77.62 105 GLU A CA 1
ATOM 842 C C . GLU A 1 105 ? -20.795 -25.934 9.159 1.00 77.62 105 GLU A C 1
ATOM 844 O O . GLU A 1 105 ? -21.078 -25.473 10.265 1.00 77.62 105 GLU A O 1
ATOM 849 N N . GLU A 1 106 ? -21.691 -25.990 8.169 1.00 67.25 106 GLU A N 1
ATOM 850 C CA . GLU A 1 106 ? -23.100 -25.620 8.321 1.00 67.25 106 GLU A CA 1
ATOM 851 C C . GLU A 1 106 ? -23.856 -26.597 9.220 1.00 67.25 106 GLU A C 1
ATOM 853 O O . GLU A 1 106 ? -24.617 -26.146 10.067 1.00 67.25 106 GLU A O 1
ATOM 858 N N . GLN A 1 107 ? -23.608 -27.903 9.119 1.00 67.31 107 GLN A N 1
ATOM 859 C CA . GLN A 1 107 ? -24.184 -28.903 10.019 1.00 67.31 107 GLN A CA 1
ATOM 860 C C . GLN A 1 107 ? -23.700 -28.712 11.454 1.00 67.31 107 GLN A C 1
ATOM 862 O O . GLN A 1 107 ? -24.529 -28.671 12.347 1.00 67.31 107 GLN A O 1
ATOM 867 N N . ILE A 1 108 ? -22.403 -28.499 11.695 1.00 68.62 108 ILE A N 1
ATOM 868 C CA . ILE A 1 108 ? -21.871 -28.178 13.031 1.00 68.62 108 ILE A CA 1
ATOM 869 C C . ILE A 1 108 ? -22.476 -26.867 13.540 1.00 68.62 108 ILE A C 1
ATOM 871 O O . ILE A 1 108 ? -22.795 -26.738 14.719 1.00 68.62 108 ILE A O 1
ATOM 875 N N . ARG A 1 109 ? -22.657 -25.877 12.659 1.00 69.06 109 ARG A N 1
ATOM 876 C CA . ARG A 1 109 ? -23.323 -24.621 13.004 1.00 69.06 109 ARG A CA 1
ATOM 877 C C . ARG A 1 109 ? -24.784 -24.861 13.395 1.00 69.06 109 ARG A C 1
ATOM 879 O O . ARG A 1 109 ? -25.196 -24.302 14.400 1.00 69.06 109 ARG A O 1
ATOM 886 N N . ILE A 1 110 ? -25.535 -25.665 12.640 1.00 59.22 110 ILE A N 1
ATOM 887 C CA . ILE A 1 110 ? -26.937 -26.017 12.914 1.00 59.22 110 ILE A CA 1
ATOM 888 C C . ILE A 1 110 ? -27.046 -26.863 14.187 1.00 59.22 110 ILE A C 1
ATOM 890 O O . ILE A 1 110 ? -27.870 -26.539 15.025 1.00 59.22 110 ILE A O 1
ATOM 894 N N . LEU A 1 111 ? -26.174 -27.849 14.399 1.00 58.12 111 LEU A N 1
ATOM 895 C CA . LEU A 1 111 ? -26.132 -28.662 15.620 1.00 58.12 111 LEU A CA 1
ATOM 896 C C . LEU A 1 111 ? -25.864 -27.804 16.863 1.00 58.12 111 LEU A C 1
ATOM 898 O O . LEU A 1 111 ? -26.586 -27.906 17.845 1.00 58.12 111 LEU A O 1
ATOM 902 N N . ARG A 1 112 ? -24.949 -26.825 16.775 1.00 58.88 112 ARG A N 1
ATOM 903 C CA . ARG A 1 112 ? -24.758 -25.795 17.819 1.00 58.88 112 ARG A CA 1
ATOM 904 C C . ARG A 1 112 ? -25.989 -24.908 18.057 1.00 58.88 112 ARG A C 1
ATOM 906 O O . ARG A 1 112 ? -26.023 -24.179 19.050 1.00 58.88 112 ARG A O 1
ATOM 913 N N . TYR A 1 113 ? -26.934 -24.858 17.119 1.00 53.56 113 TYR A N 1
ATOM 914 C CA . TYR A 1 113 ? -28.216 -24.165 17.276 1.00 53.56 113 TYR A CA 1
ATOM 915 C C . TYR A 1 113 ? -29.325 -25.077 17.811 1.00 53.56 113 TYR A C 1
ATOM 917 O O . TYR A 1 113 ? -30.252 -24.539 18.407 1.00 53.56 113 TYR A O 1
ATOM 925 N N . THR A 1 114 ? -29.256 -26.394 17.587 1.00 51.41 114 THR A N 1
ATOM 926 C CA . THR A 1 114 ? -30.316 -27.355 17.940 1.00 51.41 114 THR A CA 1
ATOM 927 C C . THR A 1 114 ? -30.056 -28.129 19.229 1.00 51.41 114 THR A C 1
ATOM 929 O O . THR A 1 114 ? -30.994 -28.701 19.769 1.00 51.41 114 THR A O 1
ATOM 932 N N . GLU A 1 115 ? -28.819 -28.165 19.722 1.00 52.62 115 GLU A N 1
ATOM 933 C CA . GLU A 1 115 ? -28.494 -28.735 21.029 1.00 52.62 115 GLU A CA 1
ATOM 934 C C . GLU A 1 115 ? -28.526 -27.622 22.090 1.00 52.62 115 GLU A C 1
ATOM 936 O O . GLU A 1 115 ? -27.745 -26.671 22.036 1.00 52.62 115 GLU A O 1
ATOM 941 N N . GLU A 1 116 ? -29.455 -27.783 23.035 1.00 49.88 116 GLU A N 1
ATOM 942 C CA . GLU A 1 116 ? -29.641 -27.053 24.296 1.00 49.88 116 GLU A CA 1
ATOM 943 C C . GLU A 1 116 ? -30.468 -25.758 24.240 1.00 49.88 116 GLU A C 1
ATOM 945 O O . GLU A 1 116 ? -30.091 -24.734 23.658 1.00 49.88 116 GLU A O 1
ATOM 950 N N . ASP A 1 117 ? -31.601 -25.805 24.947 1.00 53.84 117 ASP A N 1
ATOM 951 C CA . ASP A 1 117 ? -32.323 -24.647 25.456 1.00 53.84 117 ASP A CA 1
ATOM 952 C C . ASP A 1 117 ? -31.332 -23.666 26.085 1.00 53.84 117 ASP A C 1
ATOM 954 O O . ASP A 1 117 ? -30.783 -23.880 27.164 1.00 53.84 117 ASP A O 1
ATOM 958 N N . ARG A 1 118 ? -31.068 -22.564 25.380 1.00 65.25 118 ARG A N 1
ATOM 959 C CA . ARG A 1 118 ? -30.114 -21.522 25.783 1.00 65.25 118 ARG A CA 1
ATOM 960 C C . ARG A 1 118 ? -30.659 -20.639 26.902 1.00 65.25 118 ARG A C 1
ATOM 962 O O . ARG A 1 118 ? -30.486 -19.420 26.845 1.00 65.25 118 ARG A O 1
ATOM 969 N N . GLU A 1 119 ? -31.351 -21.226 27.865 1.00 69.38 119 GLU A N 1
ATOM 970 C CA . GLU A 1 119 ? -31.998 -20.540 28.971 1.00 69.38 119 GLU A CA 1
ATOM 971 C C . GLU A 1 119 ? -31.162 -20.718 30.238 1.00 69.38 119 GLU A C 1
ATOM 973 O O . GLU A 1 119 ? -30.881 -21.823 30.685 1.00 69.38 119 GLU A O 1
ATOM 978 N N . LEU A 1 120 ? -30.705 -19.599 30.789 1.00 68.75 120 LEU A N 1
ATOM 979 C CA . LEU A 1 120 ? -29.889 -19.542 31.994 1.00 68.75 120 LEU A CA 1
ATOM 980 C C . LEU A 1 120 ? -30.668 -18.798 33.069 1.00 68.75 120 LEU A C 1
ATOM 982 O O . LEU A 1 120 ? -31.156 -17.693 32.818 1.00 68.75 120 LEU A O 1
ATOM 986 N N . GLU A 1 121 ? -30.753 -19.370 34.266 1.00 71.38 121 GLU A N 1
ATOM 987 C CA . GLU A 1 121 ? -31.324 -18.695 35.427 1.00 71.38 121 GLU A CA 1
ATOM 988 C C . GLU A 1 121 ? -30.216 -17.994 36.219 1.00 71.38 121 GLU A C 1
ATOM 990 O O . GLU A 1 121 ? -29.287 -18.622 36.723 1.00 71.38 121 GLU A O 1
ATOM 995 N N . ILE A 1 122 ? -30.289 -16.666 36.300 1.00 72.38 122 ILE A N 1
ATOM 996 C CA . ILE A 1 122 ? -29.331 -15.834 37.033 1.00 72.38 122 ILE A CA 1
ATOM 997 C C . ILE A 1 122 ? -30.128 -15.002 38.031 1.00 72.38 122 ILE A C 1
ATOM 999 O O . ILE A 1 122 ? -30.891 -14.123 37.633 1.00 72.38 122 ILE A O 1
ATOM 1003 N N . SER A 1 123 ? -29.940 -15.266 39.327 1.00 64.81 123 SER A N 1
ATOM 1004 C CA . SER A 1 123 ? -30.635 -14.565 40.421 1.00 64.81 123 SER A CA 1
ATOM 1005 C C . SER A 1 123 ? -32.171 -14.616 40.314 1.00 64.81 123 SER A C 1
ATOM 1007 O O . SER A 1 123 ? -32.819 -13.604 40.553 1.00 64.81 123 SER A O 1
ATOM 1009 N N . GLY A 1 124 ? -32.745 -15.763 39.926 1.00 64.56 124 GLY A N 1
ATOM 1010 C CA . GLY A 1 124 ? -34.198 -15.941 39.762 1.00 64.56 124 GLY A CA 1
ATOM 1011 C C . GLY A 1 124 ? -34.766 -15.452 38.423 1.00 64.56 124 GLY A C 1
ATOM 1012 O O . GLY A 1 124 ? -35.958 -15.587 38.165 1.00 64.56 124 GLY A O 1
ATOM 1013 N N . LEU A 1 125 ? -33.926 -14.899 37.540 1.00 74.88 125 LEU A N 1
ATOM 1014 C CA . LEU A 1 125 ? -34.329 -14.356 36.241 1.00 74.88 125 LEU A CA 1
ATOM 1015 C C . LEU A 1 125 ? -33.836 -15.244 35.096 1.00 74.88 125 LEU A C 1
ATOM 1017 O O . LEU A 1 125 ? -32.664 -15.618 35.058 1.00 74.88 125 LEU A O 1
ATOM 1021 N N . ARG A 1 126 ? -34.712 -15.531 34.126 1.00 77.19 126 ARG A N 1
ATOM 1022 C CA . ARG A 1 126 ? -34.393 -16.353 32.947 1.00 77.19 126 ARG A CA 1
ATOM 1023 C C . ARG A 1 126 ? -33.815 -15.509 31.811 1.00 77.19 126 ARG A C 1
ATOM 1025 O O . ARG A 1 126 ? -34.388 -14.494 31.404 1.00 77.19 126 ARG A O 1
ATOM 1032 N N . PHE A 1 127 ? -32.686 -15.947 31.264 1.00 75.06 127 PHE A N 1
ATOM 1033 C CA . PHE A 1 127 ? -31.979 -15.278 30.177 1.00 75.06 127 PHE A CA 1
ATOM 1034 C C . PHE A 1 127 ? -31.707 -16.216 29.006 1.00 75.06 127 PHE A C 1
ATOM 1036 O O . PHE A 1 127 ? -31.164 -17.297 29.190 1.00 75.06 127 PHE A O 1
ATOM 1043 N N . ARG A 1 128 ? -31.968 -15.745 27.783 1.00 79.31 128 ARG A N 1
ATOM 1044 C CA . ARG A 1 128 ? -31.601 -16.409 26.530 1.00 79.31 128 ARG A CA 1
ATOM 1045 C C . ARG A 1 128 ? -30.210 -16.005 26.055 1.00 79.31 128 ARG A C 1
ATOM 1047 O O . ARG A 1 128 ? -29.971 -14.818 25.794 1.00 79.31 128 ARG A O 1
ATOM 1054 N N . LEU A 1 129 ? -29.313 -16.966 25.845 1.00 74.81 129 LEU A N 1
ATOM 1055 C CA . LEU A 1 129 ? -28.002 -16.719 25.236 1.00 74.81 129 LEU A CA 1
ATOM 1056 C C . LEU A 1 129 ? -28.134 -16.494 23.717 1.00 74.81 129 LEU A C 1
ATOM 1058 O O . LEU A 1 129 ? -28.521 -17.383 22.957 1.00 74.81 129 LEU A O 1
ATOM 1062 N N . VAL A 1 130 ? -27.788 -15.290 23.250 1.00 73.69 130 VAL A N 1
ATOM 1063 C CA . VAL A 1 130 ? -27.761 -14.961 21.812 1.00 73.69 130 VAL A CA 1
ATOM 1064 C C . VAL A 1 130 ? -26.595 -15.691 21.138 1.00 73.69 130 VAL A C 1
ATOM 1066 O O . VAL A 1 130 ? -25.542 -15.857 21.750 1.00 73.69 130 VAL A O 1
ATOM 1069 N N . SER A 1 131 ? -26.764 -16.068 19.864 1.00 54.16 131 SER A N 1
ATOM 1070 C CA . SER A 1 131 ? -25.918 -16.942 19.018 1.00 54.16 131 SER A CA 1
ATOM 1071 C C . SER A 1 131 ? -24.394 -16.795 19.071 1.00 54.16 131 SER A C 1
ATOM 1073 O O . SER A 1 131 ? -23.693 -17.695 18.621 1.00 54.16 131 SER A O 1
ATOM 1075 N N . ASN A 1 132 ? -23.870 -15.702 19.623 1.00 63.41 132 ASN A N 1
ATOM 1076 C CA . ASN A 1 132 ? -22.437 -15.427 19.715 1.00 63.41 132 ASN A CA 1
ATOM 1077 C C . ASN A 1 132 ? -21.914 -15.440 21.168 1.00 63.41 132 ASN A C 1
ATOM 1079 O O . ASN A 1 132 ? -20.809 -14.962 21.424 1.00 63.41 132 ASN A O 1
ATOM 1083 N N . GLY A 1 133 ? -22.722 -15.865 22.150 1.00 65.00 133 GLY A N 1
ATOM 1084 C CA . GLY A 1 133 ? -22.354 -15.944 23.573 1.00 65.00 133 GLY A CA 1
ATOM 1085 C C . GLY A 1 133 ? -22.013 -14.603 24.245 1.00 65.00 133 GLY A C 1
ATOM 1086 O O . GLY A 1 133 ? -21.569 -14.566 25.392 1.00 65.00 133 GLY A O 1
ATOM 1087 N N . SER A 1 134 ? -22.176 -13.490 23.527 1.00 71.25 134 SER A N 1
ATOM 1088 C CA . SER A 1 134 ? -21.735 -12.154 23.950 1.00 71.25 134 SER A CA 1
ATOM 1089 C C . SER A 1 134 ? -22.825 -11.373 24.685 1.00 71.25 134 SER A C 1
ATOM 1091 O O . SER A 1 134 ? -22.537 -10.355 25.315 1.00 71.25 134 SER A O 1
ATOM 1093 N N . LYS A 1 135 ? -24.076 -11.837 24.593 1.00 77.00 135 LYS A N 1
ATOM 1094 C CA . LYS A 1 135 ? -25.252 -11.171 25.145 1.00 77.00 135 LYS A CA 1
ATOM 1095 C C . LYS A 1 135 ? -26.270 -12.195 25.641 1.00 77.00 135 LYS A C 1
ATOM 1097 O O . LYS A 1 135 ? -26.574 -13.159 24.942 1.00 77.00 135 LYS A O 1
ATOM 1102 N N . LEU A 1 136 ? -26.803 -11.920 26.820 1.00 78.88 136 LEU A N 1
ATOM 1103 C CA . LEU A 1 136 ? -27.891 -12.621 27.485 1.00 78.88 136 LEU A CA 1
ATOM 1104 C C . LEU A 1 136 ? -29.124 -11.710 27.464 1.00 78.88 136 LEU A C 1
ATOM 1106 O O . LEU A 1 136 ? -29.058 -10.555 27.900 1.00 78.88 136 LEU A O 1
ATOM 1110 N N . THR A 1 137 ? -30.223 -12.211 26.908 1.00 79.25 137 THR A N 1
ATOM 1111 C CA . THR A 1 137 ? -31.476 -11.465 26.709 1.00 79.25 137 THR A CA 1
ATOM 1112 C C . THR A 1 137 ? -32.495 -11.923 27.736 1.00 79.25 137 THR A C 1
ATOM 1114 O O . THR A 1 137 ? -32.731 -13.120 27.822 1.00 79.25 137 THR A O 1
ATOM 1117 N N . ARG A 1 138 ? -33.087 -11.019 28.518 1.00 77.31 138 ARG A N 1
ATOM 1118 C CA . ARG A 1 138 ? -34.104 -11.405 29.511 1.00 77.31 138 ARG A CA 1
ATOM 1119 C C . ARG A 1 138 ? -35.343 -11.954 28.793 1.00 77.31 138 ARG A C 1
ATOM 1121 O O . ARG A 1 138 ? -35.822 -11.321 27.854 1.00 77.31 138 ARG A O 1
ATOM 1128 N N . ILE A 1 139 ? -35.824 -13.121 29.215 1.00 74.25 139 ILE A N 1
ATOM 1129 C CA . ILE A 1 139 ? -37.095 -13.695 28.759 1.00 74.25 139 ILE A CA 1
ATOM 1130 C C . ILE A 1 139 ? -38.154 -13.303 29.793 1.00 74.25 139 ILE A C 1
ATOM 1132 O O . ILE A 1 139 ? -37.979 -13.562 30.982 1.00 74.25 139 ILE A O 1
ATOM 1136 N N . HIS A 1 140 ? -39.231 -12.665 29.343 1.00 63.97 140 HIS A N 1
ATOM 1137 C CA . HIS A 1 140 ? -40.473 -12.526 30.106 1.00 63.97 140 HIS A CA 1
ATOM 1138 C C . HIS A 1 140 ? -41.405 -13.634 29.595 1.00 63.97 140 HIS A C 1
ATOM 1140 O O . HIS A 1 140 ? -41.422 -13.860 28.386 1.00 63.97 140 HIS A O 1
ATOM 1146 N N . GLY A 1 141 ? -42.079 -14.378 30.478 1.00 50.78 141 GLY A N 1
ATOM 1147 C CA . GLY A 1 141 ? -42.895 -15.536 30.079 1.00 50.78 141 GLY A CA 1
ATOM 1148 C C . GLY A 1 141 ? -43.903 -15.176 28.982 1.00 50.78 141 GLY A C 1
ATOM 1149 O O . GLY A 1 141 ? -44.569 -14.147 29.083 1.00 50.78 141 GLY A O 1
ATOM 1150 N N . GLU A 1 142 ? -43.972 -15.983 27.919 1.00 41.06 142 GLU A N 1
ATOM 1151 C CA . GLU A 1 142 ? -45.001 -15.831 26.885 1.00 41.06 142 GLU A CA 1
ATOM 1152 C C . GLU A 1 142 ? -46.351 -16.377 27.379 1.00 41.06 142 GLU A C 1
ATOM 1154 O O . GLU A 1 142 ? -46.374 -17.324 28.168 1.00 41.06 142 GLU A O 1
ATOM 1159 N N . PRO A 1 143 ? -47.473 -15.781 26.937 1.00 43.59 143 PRO A N 1
ATOM 1160 C CA . PRO A 1 143 ? -48.810 -16.260 27.247 1.00 43.59 143 PRO A CA 1
ATOM 1161 C C . PRO A 1 143 ? -49.187 -17.425 26.321 1.00 43.59 143 PRO A C 1
ATOM 1163 O O . PRO A 1 143 ? -49.104 -17.315 25.098 1.00 43.59 143 PRO A O 1
ATOM 1166 N N . ASP A 1 144 ? -49.653 -18.526 26.900 1.00 36.34 144 ASP A N 1
ATOM 1167 C CA . ASP A 1 144 ? -50.263 -19.628 26.160 1.00 36.34 144 ASP A CA 1
ATOM 1168 C C . ASP A 1 144 ? -51.658 -19.215 25.641 1.00 36.34 144 ASP A C 1
ATOM 1170 O O . ASP A 1 144 ? -52.587 -19.036 26.429 1.00 36.34 144 ASP A O 1
ATOM 1174 N N . GLY A 1 145 ? -51.841 -19.089 24.320 1.00 39.44 145 GLY A N 1
ATOM 1175 C CA . GLY A 1 145 ? -53.176 -19.093 23.695 1.00 39.44 145 GLY A CA 1
ATOM 1176 C C . GLY A 1 145 ? -53.379 -18.140 22.507 1.00 39.44 145 GLY A C 1
ATOM 1177 O O . GLY A 1 145 ? -52.722 -17.101 22.422 1.00 39.44 145 GLY A O 1
ATOM 1178 N N . PRO A 1 146 ? -54.277 -18.480 21.556 1.00 41.53 146 PRO A N 1
ATOM 1179 C CA . PRO A 1 146 ? -54.471 -17.699 20.346 1.00 41.53 146 PRO A CA 1
ATOM 1180 C C . PRO A 1 146 ? -55.186 -16.386 20.665 1.00 41.53 146 PRO A C 1
ATOM 1182 O O . PRO A 1 146 ? -56.115 -16.324 21.467 1.00 41.53 146 PRO A O 1
ATOM 1185 N N . ALA A 1 147 ? -54.706 -15.339 20.005 1.00 47.50 147 ALA A N 1
ATOM 1186 C CA . ALA A 1 147 ? -55.147 -13.967 20.132 1.00 47.50 147 ALA A CA 1
ATOM 1187 C C . ALA A 1 147 ? -56.662 -13.820 19.994 1.00 47.50 147 ALA A C 1
ATOM 1189 O O . ALA A 1 147 ? -57.149 -14.020 18.893 1.00 47.50 147 ALA A O 1
ATOM 1190 N N . GLU A 1 148 ? -57.347 -13.356 21.044 1.00 39.19 148 GLU A N 1
ATOM 1191 C CA . GLU A 1 148 ? -58.388 -12.329 20.942 1.00 39.19 148 GLU A CA 1
ATOM 1192 C C . GLU A 1 148 ? -58.501 -11.535 22.255 1.00 39.19 148 GLU A C 1
ATOM 1194 O O . GLU A 1 148 ? -58.495 -12.071 23.360 1.00 39.19 148 GLU A O 1
ATOM 1199 N N . THR A 1 149 ? -58.668 -10.224 22.090 1.00 36.91 149 THR A N 1
ATOM 1200 C CA . THR A 1 149 ? -58.988 -9.197 23.094 1.00 36.91 149 THR A CA 1
ATOM 1201 C C . THR A 1 149 ? -57.831 -8.647 23.942 1.00 36.91 149 THR A C 1
ATOM 1203 O O . THR A 1 149 ? -57.383 -9.185 24.948 1.00 36.91 149 THR A O 1
ATOM 1206 N N . ASN A 1 150 ? -57.399 -7.451 23.531 1.00 48.50 150 ASN A N 1
ATOM 1207 C CA . ASN A 1 150 ? -56.645 -6.502 24.337 1.00 48.50 150 ASN A CA 1
ATOM 1208 C C . ASN A 1 150 ? -57.379 -6.219 25.655 1.00 48.50 150 ASN A C 1
ATOM 1210 O O . ASN A 1 150 ? -58.325 -5.430 25.684 1.00 48.50 150 ASN A O 1
ATOM 1214 N N . LYS A 1 151 ? -56.912 -6.805 26.757 1.00 33.72 151 LYS A N 1
ATOM 1215 C CA . LYS A 1 151 ? -57.263 -6.347 28.101 1.00 33.72 151 LYS A CA 1
ATOM 1216 C C . LYS A 1 151 ? -56.067 -6.521 29.027 1.00 33.72 151 LYS A C 1
ATOM 1218 O O . LYS A 1 151 ? -55.859 -7.573 29.618 1.00 33.72 151 LYS A O 1
ATOM 1223 N N . TRP A 1 152 ? -55.286 -5.451 29.151 1.00 36.69 152 TRP A N 1
ATOM 1224 C CA . TRP A 1 152 ? -54.322 -5.277 30.234 1.00 36.69 152 TRP A CA 1
ATOM 1225 C C . TRP A 1 152 ? -55.102 -5.102 31.541 1.00 36.69 152 TRP A C 1
ATOM 1227 O O . TRP A 1 152 ? -55.380 -3.982 31.965 1.00 36.69 152 TRP A O 1
ATOM 1237 N N . LEU A 1 153 ? -55.532 -6.213 32.139 1.00 33.03 153 LEU A N 1
ATOM 1238 C CA . LEU A 1 153 ? -56.038 -6.228 33.501 1.00 33.03 153 LEU A CA 1
ATOM 1239 C C . LEU A 1 153 ? -54.908 -6.701 34.411 1.00 33.03 153 LEU A C 1
ATOM 1241 O O . LEU A 1 153 ? -54.412 -7.815 34.282 1.00 33.03 153 LEU A O 1
ATOM 1245 N N . ASN A 1 154 ? -54.506 -5.808 35.311 1.00 46.56 154 ASN A N 1
ATOM 1246 C CA . ASN A 1 154 ? -53.625 -6.097 36.428 1.00 46.56 154 ASN A CA 1
ATOM 1247 C C . ASN A 1 154 ? -54.215 -7.257 37.242 1.00 46.56 154 ASN A C 1
ATOM 1249 O O . ASN A 1 154 ? -55.194 -7.065 37.964 1.00 46.56 154 ASN A O 1
ATOM 1253 N N . SER A 1 155 ? -53.613 -8.438 37.145 1.00 36.03 155 SER A N 1
ATOM 1254 C CA . SER A 1 155 ? -53.854 -9.528 38.083 1.00 36.03 155 SER A CA 1
ATOM 1255 C C . SER A 1 155 ? -52.540 -9.872 38.762 1.00 36.03 155 SER A C 1
ATOM 1257 O O . SER A 1 155 ? -51.547 -10.243 38.141 1.00 36.03 155 SER A O 1
ATOM 1259 N N . ALA A 1 156 ? -52.554 -9.607 40.060 1.00 40.53 156 ALA A N 1
ATOM 1260 C CA . ALA A 1 156 ? -51.489 -9.830 41.000 1.00 40.53 156 ALA A CA 1
ATOM 1261 C C . ALA A 1 156 ? -51.362 -11.329 41.283 1.00 40.53 156 ALA A C 1
ATOM 1263 O O . ALA A 1 156 ? -51.947 -11.814 42.236 1.00 40.53 156 ALA A O 1
ATOM 1264 N N . ASP A 1 157 ? -50.565 -12.018 40.474 1.00 37.81 157 ASP A N 1
ATOM 1265 C CA . ASP A 1 157 ? -49.847 -13.228 40.880 1.00 37.81 157 ASP A CA 1
ATOM 1266 C C . ASP A 1 157 ? -48.376 -13.003 40.537 1.00 37.81 157 ASP A C 1
ATOM 1268 O O . ASP A 1 157 ? -47.827 -13.419 39.517 1.00 37.81 157 ASP A O 1
ATOM 1272 N N . GLY A 1 158 ? -47.769 -12.165 41.374 1.00 43.12 158 GLY A N 1
ATOM 1273 C CA . GLY A 1 158 ? -46.396 -11.725 41.254 1.00 43.12 158 GLY A CA 1
ATOM 1274 C C . GLY A 1 158 ? -45.428 -12.692 41.920 1.00 43.12 158 GLY A C 1
ATOM 1275 O O . GLY A 1 158 ? -45.513 -12.921 43.120 1.00 43.12 158 GLY A O 1
ATOM 1276 N N . ALA A 1 159 ? -44.439 -13.146 41.155 1.00 40.53 159 ALA A N 1
ATOM 1277 C CA . ALA A 1 159 ? -43.071 -13.357 41.626 1.00 40.53 159 ALA A CA 1
ATOM 1278 C C . ALA A 1 159 ? -42.144 -13.576 40.418 1.00 40.53 159 ALA A C 1
ATOM 1280 O O . ALA A 1 159 ? -41.864 -14.715 40.070 1.00 40.53 159 ALA A O 1
ATOM 1281 N N . ASN A 1 160 ? -41.731 -12.495 39.737 1.00 50.00 160 ASN A N 1
ATOM 1282 C CA . ASN A 1 160 ? -40.356 -12.331 39.207 1.00 50.00 160 ASN A CA 1
ATOM 1283 C C . ASN A 1 160 ? -40.150 -11.131 38.272 1.00 50.00 160 ASN A C 1
ATOM 1285 O O . ASN A 1 160 ? -39.009 -10.849 37.910 1.00 50.00 160 ASN A O 1
ATOM 1289 N N . ASP A 1 161 ? -41.182 -10.365 37.901 1.00 48.97 161 ASP A N 1
ATOM 1290 C CA . ASP A 1 161 ? -40.949 -9.254 36.963 1.00 48.97 161 ASP A CA 1
ATOM 1291 C C . ASP A 1 161 ? -40.365 -7.985 37.622 1.00 48.97 161 ASP A C 1
ATOM 1293 O O . ASP A 1 161 ? -39.644 -7.221 36.977 1.00 48.97 161 ASP A O 1
ATOM 1297 N N . SER A 1 162 ? -40.549 -7.823 38.938 1.00 54.22 162 SER A N 1
ATOM 1298 C CA . SER A 1 162 ? -40.001 -6.707 39.732 1.00 54.22 162 SER A CA 1
ATOM 1299 C C . SER A 1 162 ? -38.529 -6.876 40.129 1.00 54.22 162 SER A C 1
ATOM 1301 O O . SER A 1 162 ? -37.946 -5.966 40.718 1.00 54.22 162 SER A O 1
ATOM 1303 N N . GLN A 1 163 ? -37.907 -8.026 39.846 1.00 63.56 163 GLN A N 1
ATOM 1304 C CA . GLN A 1 163 ? -36.496 -8.228 40.160 1.00 63.56 163 GLN A CA 1
ATOM 1305 C C . GLN A 1 163 ? -35.620 -7.485 39.146 1.00 63.56 163 GLN A C 1
ATOM 1307 O O . GLN A 1 163 ? -35.603 -7.761 37.939 1.00 63.56 163 GLN A O 1
ATOM 1312 N N . GLU A 1 164 ? -34.879 -6.501 39.651 1.00 65.50 164 GLU A N 1
ATOM 1313 C CA . GLU A 1 164 ? -33.865 -5.803 38.884 1.00 65.50 164 GLU A CA 1
ATOM 1314 C C . GLU A 1 164 ? -32.718 -6.753 38.532 1.00 65.50 164 GLU A C 1
ATOM 1316 O O . GLU A 1 164 ? -32.066 -7.324 39.402 1.00 65.50 164 GLU A O 1
ATOM 1321 N N . THR A 1 165 ? -32.419 -6.879 37.238 1.00 70.00 165 THR A N 1
ATOM 1322 C CA . THR A 1 165 ? -31.270 -7.668 36.777 1.00 70.00 165 THR A CA 1
ATOM 1323 C C . THR A 1 165 ? -29.985 -7.144 37.437 1.00 70.00 165 THR A C 1
ATOM 1325 O O . THR A 1 165 ? -29.793 -5.919 37.471 1.00 70.00 165 THR A O 1
ATOM 1328 N N . PRO A 1 166 ? -29.086 -8.010 37.930 1.00 79.06 166 PRO A N 1
ATOM 1329 C CA . PRO A 1 166 ? -27.890 -7.583 38.653 1.00 79.06 166 PRO A CA 1
ATOM 1330 C C . PRO A 1 166 ? -26.952 -6.763 37.757 1.00 79.06 166 PRO A C 1
ATOM 1332 O O . PRO A 1 166 ? -26.790 -7.058 36.574 1.00 79.06 166 PRO A O 1
ATOM 1335 N N . LYS A 1 167 ? -26.307 -5.721 38.309 1.00 78.75 167 LYS A N 1
ATOM 1336 C CA . LYS A 1 167 ? -25.381 -4.840 37.556 1.00 78.75 167 LYS A CA 1
ATOM 1337 C C . LYS A 1 167 ? -24.172 -5.594 36.986 1.00 78.75 167 LYS A C 1
ATOM 1339 O O . LYS A 1 167 ? -23.659 -5.211 35.931 1.00 78.75 167 LYS A O 1
ATOM 1344 N N . ARG A 1 168 ? -23.736 -6.648 37.677 1.00 82.00 168 ARG A N 1
ATOM 1345 C CA . ARG A 1 168 ? -22.655 -7.555 37.289 1.00 82.00 168 ARG A CA 1
ATOM 1346 C C . ARG A 1 168 ? -23.081 -8.985 37.627 1.00 82.00 168 ARG A C 1
ATOM 1348 O O . ARG A 1 168 ? -23.571 -9.208 38.727 1.00 82.00 168 ARG A O 1
ATOM 1355 N N . ALA A 1 169 ? -22.894 -9.915 36.699 1.00 81.25 169 ALA A N 1
ATOM 1356 C CA . ALA A 1 169 ? -23.161 -11.340 36.891 1.00 81.25 169 ALA A CA 1
ATOM 1357 C C . ALA A 1 169 ? -21.981 -12.159 36.364 1.00 81.25 169 ALA A C 1
ATOM 1359 O O . ALA A 1 169 ? -21.374 -11.780 35.361 1.00 81.25 169 ALA A O 1
ATOM 1360 N N . GLU A 1 170 ? -21.656 -13.262 37.026 1.00 79.44 170 GLU A N 1
ATOM 1361 C CA . GLU A 1 170 ? -20.612 -14.189 36.598 1.00 79.44 170 GLU A CA 1
ATOM 1362 C C . GLU A 1 170 ? -21.253 -15.519 36.214 1.00 79.44 170 GLU A C 1
ATOM 1364 O O . GLU A 1 170 ? -21.961 -16.126 37.011 1.00 79.44 170 GLU A O 1
ATOM 1369 N N . VAL A 1 171 ? -21.048 -15.937 34.966 1.00 71.69 171 VAL A N 1
ATOM 1370 C CA . VAL A 1 171 ? -21.591 -17.187 34.423 1.00 71.69 171 VAL A CA 1
ATOM 1371 C C . VAL A 1 171 ? -20.436 -17.932 33.776 1.00 71.69 171 VAL A C 1
ATOM 1373 O O . VAL A 1 171 ? -19.805 -17.392 32.868 1.00 71.69 171 VAL A O 1
ATOM 1376 N N . ALA A 1 172 ? -20.140 -19.144 34.253 1.00 68.19 172 ALA A N 1
ATOM 1377 C CA . ALA A 1 172 ? -19.033 -19.975 33.768 1.00 68.19 172 ALA A CA 1
ATOM 1378 C C . ALA A 1 172 ? -17.682 -19.221 33.692 1.00 68.19 172 ALA A C 1
ATOM 1380 O O . ALA A 1 172 ? -17.016 -19.232 32.658 1.00 68.19 172 ALA A O 1
ATOM 1381 N N . ASN A 1 173 ? -17.296 -18.527 34.775 1.00 68.75 173 ASN A N 1
ATOM 1382 C CA . ASN A 1 173 ? -16.070 -17.712 34.888 1.00 68.75 173 ASN A CA 1
ATOM 1383 C C . ASN A 1 173 ? -15.978 -16.535 33.897 1.00 68.75 173 ASN A C 1
ATOM 1385 O O . ASN A 1 173 ? -14.901 -16.001 33.625 1.00 68.75 173 ASN A O 1
ATOM 1389 N N . VAL A 1 174 ? -17.112 -16.118 33.328 1.00 71.38 174 VAL A N 1
ATOM 1390 C CA . VAL A 1 174 ? -17.203 -14.973 32.424 1.00 71.38 174 VAL A CA 1
ATOM 1391 C C . VAL A 1 174 ? -18.057 -13.887 33.065 1.00 71.38 174 VAL A C 1
ATOM 1393 O O . VAL A 1 174 ? -19.210 -14.110 33.432 1.00 71.38 174 VAL A O 1
ATOM 1396 N N . VAL A 1 175 ? -17.497 -12.679 33.162 1.00 81.50 175 VAL A N 1
ATOM 1397 C CA . VAL A 1 175 ? -18.182 -11.512 33.729 1.00 81.50 175 VAL A CA 1
ATOM 1398 C C . VAL A 1 175 ? -19.089 -10.852 32.689 1.00 81.50 175 VAL A C 1
ATOM 1400 O O . VAL A 1 175 ? -18.656 -10.507 31.584 1.00 81.50 175 VAL A O 1
ATOM 1403 N N . PHE A 1 176 ? -20.338 -10.609 33.074 1.00 82.56 176 PHE A N 1
ATOM 1404 C CA . PHE A 1 176 ? -21.343 -9.873 32.318 1.00 82.56 176 PHE A CA 1
ATOM 1405 C C . PHE A 1 176 ? -21.783 -8.611 33.066 1.00 82.56 176 PHE A C 1
ATOM 1407 O O . PHE A 1 176 ? -21.884 -8.606 34.290 1.00 82.56 176 PHE A O 1
ATOM 1414 N N . HIS A 1 177 ? -22.094 -7.549 32.322 1.00 83.62 177 HIS A N 1
ATOM 1415 C CA . HIS A 1 177 ? -22.585 -6.273 32.843 1.00 83.62 177 HIS A CA 1
ATOM 1416 C C . HIS A 1 177 ? -23.985 -5.944 32.319 1.00 83.62 177 HIS A C 1
ATOM 1418 O O . HIS A 1 177 ? -24.291 -6.171 31.144 1.00 83.62 177 HIS A O 1
ATOM 1424 N N . ARG A 1 178 ? -24.826 -5.365 33.185 1.00 84.12 178 ARG A N 1
ATOM 1425 C CA . ARG A 1 178 ? -26.191 -4.934 32.848 1.00 84.12 178 ARG A CA 1
ATOM 1426 C C . ARG A 1 178 ? -26.179 -3.741 31.898 1.00 84.12 178 ARG A C 1
ATOM 1428 O O . ARG A 1 178 ? -25.518 -2.733 32.127 1.00 84.12 178 ARG A O 1
ATOM 1435 N N . THR A 1 179 ? -26.997 -3.825 30.860 1.00 77.06 179 THR A N 1
ATOM 1436 C CA . THR A 1 179 ? -27.339 -2.717 29.962 1.00 77.06 179 THR A CA 1
ATOM 1437 C C . THR A 1 179 ? -28.586 -1.982 30.456 1.00 77.06 179 THR A C 1
ATOM 1439 O O . THR A 1 179 ? -29.400 -2.545 31.183 1.00 77.06 179 THR A O 1
ATOM 1442 N N . LYS A 1 180 ? -28.815 -0.744 29.999 1.00 74.94 180 LYS A N 1
ATOM 1443 C CA . LYS A 1 180 ? -29.996 0.063 30.381 1.00 74.94 180 LYS A CA 1
ATOM 1444 C C . LYS A 1 180 ? -31.350 -0.636 30.144 1.00 74.94 180 LYS A C 1
ATOM 1446 O O . LYS A 1 180 ? -32.325 -0.288 30.788 1.00 74.94 180 LYS A O 1
ATOM 1451 N N . ARG A 1 181 ? -31.402 -1.624 29.239 1.00 71.62 181 ARG A N 1
ATOM 1452 C CA . ARG A 1 181 ? -32.597 -2.424 28.904 1.00 71.62 181 ARG A CA 1
ATOM 1453 C C . ARG A 1 181 ? -32.698 -3.754 29.675 1.00 71.62 181 ARG A C 1
ATOM 1455 O O . ARG A 1 181 ? -33.446 -4.623 29.259 1.00 71.62 181 ARG A O 1
ATOM 1462 N N . GLY A 1 182 ? -31.889 -3.965 30.717 1.00 73.31 182 GLY A N 1
ATOM 1463 C CA . GLY A 1 182 ? -31.907 -5.199 31.521 1.00 73.31 182 GLY A CA 1
ATOM 1464 C C . GLY A 1 182 ? -31.200 -6.411 30.894 1.00 73.31 182 GLY A C 1
ATOM 1465 O O . GLY A 1 182 ? -31.191 -7.483 31.477 1.00 73.31 182 GLY A O 1
ATOM 1466 N N . ASN A 1 183 ? -30.557 -6.273 29.731 1.00 81.94 183 ASN A N 1
ATOM 1467 C CA . ASN A 1 183 ? -29.763 -7.364 29.145 1.00 81.94 183 ASN A CA 1
ATOM 1468 C C . ASN A 1 183 ? -28.356 -7.401 29.746 1.00 81.94 183 ASN A C 1
ATOM 1470 O O . ASN A 1 183 ? -27.807 -6.341 30.052 1.00 81.94 183 ASN A O 1
ATOM 1474 N N . LEU A 1 184 ? -27.742 -8.580 29.814 1.00 81.12 184 LEU A N 1
ATOM 1475 C CA . LEU A 1 184 ? -26.378 -8.781 30.307 1.00 81.12 184 LEU A CA 1
ATOM 1476 C C . LEU A 1 184 ? -25.406 -8.956 29.123 1.00 81.12 184 LEU A C 1
ATOM 1478 O O . LEU A 1 184 ? -25.657 -9.745 28.214 1.00 81.12 184 LEU A O 1
ATOM 1482 N N . VAL A 1 185 ? -24.307 -8.197 29.095 1.00 81.38 185 VAL A N 1
ATOM 1483 C CA . VAL A 1 185 ? -23.298 -8.217 28.013 1.00 81.38 185 VAL A CA 1
ATOM 1484 C C . VAL A 1 185 ? -21.932 -8.572 28.579 1.00 81.38 185 VAL A C 1
ATOM 1486 O O . VAL A 1 185 ? -21.536 -8.045 29.615 1.00 81.38 185 VAL A O 1
ATOM 1489 N N . ARG A 1 186 ? -21.202 -9.451 27.890 1.00 81.62 186 ARG A N 1
ATOM 1490 C CA . ARG A 1 186 ? -19.868 -9.904 28.298 1.00 81.62 186 ARG A CA 1
ATOM 1491 C C . ARG A 1 186 ? -18.894 -8.723 28.420 1.00 81.62 186 ARG A C 1
ATOM 1493 O O . ARG A 1 186 ? -18.819 -7.901 27.509 1.00 81.62 186 ARG A O 1
ATOM 1500 N N . ALA A 1 187 ? -18.088 -8.671 29.480 1.00 74.62 187 ALA A N 1
ATOM 1501 C CA . ALA A 1 187 ? -17.094 -7.612 29.694 1.00 74.62 187 ALA A CA 1
ATOM 1502 C C . ALA A 1 187 ? -16.113 -7.465 28.512 1.00 74.62 187 ALA A C 1
ATOM 1504 O O . ALA A 1 187 ? -15.804 -6.353 28.090 1.00 74.62 187 ALA A O 1
ATOM 1505 N N . SER A 1 188 ? -15.712 -8.576 27.887 1.00 65.31 188 SER A N 1
ATOM 1506 C CA . SER A 1 188 ? -14.845 -8.560 26.701 1.00 65.31 188 SER A CA 1
ATOM 1507 C C . SER A 1 188 ? -15.511 -7.979 25.446 1.00 65.31 188 SER A C 1
ATOM 1509 O O . SER A 1 188 ? -14.813 -7.534 24.544 1.00 65.31 188 SER A O 1
ATOM 1511 N N . ALA A 1 189 ? -16.847 -7.957 25.370 1.00 65.31 189 ALA A N 1
ATOM 1512 C CA . ALA A 1 189 ? -17.577 -7.297 24.285 1.00 65.31 189 ALA A CA 1
ATOM 1513 C C . ALA A 1 189 ? -17.701 -5.776 24.506 1.00 65.31 189 ALA A C 1
ATOM 1515 O O . ALA A 1 189 ? -17.946 -5.032 23.558 1.00 65.31 189 ALA A O 1
ATOM 1516 N N . LEU A 1 190 ? -17.522 -5.312 25.750 1.00 63.97 190 LEU A N 1
ATOM 1517 C CA . LEU A 1 190 ? -17.469 -3.893 26.125 1.00 63.97 190 LEU A CA 1
ATOM 1518 C C . LEU A 1 190 ? -16.046 -3.325 26.060 1.00 63.97 190 LEU A C 1
ATOM 1520 O O . LEU A 1 190 ? -15.880 -2.118 25.879 1.00 63.97 190 LEU A O 1
ATOM 1524 N N . ALA A 1 191 ? -15.030 -4.185 26.170 1.00 61.12 191 ALA A N 1
ATOM 1525 C CA . ALA A 1 191 ? -13.638 -3.838 25.938 1.00 61.12 191 ALA A CA 1
ATOM 1526 C C . ALA A 1 191 ? -13.439 -3.460 24.462 1.00 61.12 191 ALA A C 1
ATOM 1528 O O . ALA A 1 191 ? -13.108 -4.280 23.607 1.00 61.12 191 ALA A O 1
ATOM 1529 N N . ARG A 1 192 ? -13.660 -2.181 24.145 1.00 56.91 192 ARG A N 1
ATOM 1530 C CA . ARG A 1 192 ? -13.184 -1.586 22.898 1.00 56.91 192 ARG A CA 1
ATOM 1531 C C . ARG A 1 192 ? -11.668 -1.721 22.925 1.00 56.91 192 ARG A C 1
ATOM 1533 O O . ARG A 1 192 ? -11.017 -1.048 23.720 1.00 56.91 192 ARG A O 1
ATOM 1540 N N . THR A 1 193 ? -11.105 -2.569 22.068 1.00 58.53 193 THR A N 1
ATOM 1541 C CA . THR A 1 193 ? -9.674 -2.477 21.778 1.00 58.53 193 THR A CA 1
ATOM 1542 C C . THR A 1 193 ? -9.389 -1.020 21.396 1.00 58.53 193 THR A C 1
ATOM 1544 O O . THR A 1 193 ? -10.177 -0.433 20.636 1.00 58.53 193 THR A O 1
ATOM 1547 N N . PRO A 1 194 ? -8.354 -0.376 21.965 1.00 53.88 194 PRO A N 1
ATOM 1548 C CA . PRO A 1 194 ? -8.014 0.979 21.571 1.00 53.88 194 PRO A CA 1
ATOM 1549 C C . PRO A 1 194 ? -7.741 0.940 20.069 1.00 53.88 194 PRO A C 1
ATOM 1551 O O . PRO A 1 194 ? -6.795 0.299 19.610 1.00 53.88 194 PRO A O 1
ATOM 1554 N N . LYS A 1 195 ? -8.632 1.553 19.282 1.00 58.84 195 LYS A N 1
ATOM 1555 C CA . LYS A 1 195 ? -8.409 1.724 17.849 1.00 58.84 195 LYS A CA 1
ATOM 1556 C C . LYS A 1 195 ? -7.144 2.558 17.747 1.00 58.84 195 LYS A C 1
ATOM 1558 O O . LYS A 1 195 ? -7.170 3.720 18.146 1.00 58.84 195 LYS A O 1
ATOM 1563 N N . GLN A 1 196 ? -6.052 1.956 17.282 1.00 65.69 196 GLN A N 1
ATOM 1564 C CA . GLN A 1 196 ? -4.832 2.708 17.036 1.00 65.69 196 GLN A CA 1
ATOM 1565 C C . GLN A 1 196 ? -5.185 3.865 16.106 1.00 65.69 196 GLN A C 1
ATOM 1567 O O . GLN A 1 196 ? -5.866 3.662 15.094 1.00 65.69 196 GLN A O 1
ATOM 1572 N N . ALA A 1 197 ? -4.815 5.080 16.509 1.00 74.69 197 ALA A N 1
ATOM 1573 C CA . ALA A 1 197 ? -5.046 6.248 15.683 1.00 74.69 197 ALA A CA 1
ATOM 1574 C C . ALA A 1 197 ? -4.373 6.009 14.322 1.00 74.69 197 ALA A C 1
ATOM 1576 O O . ALA A 1 197 ? -3.275 5.442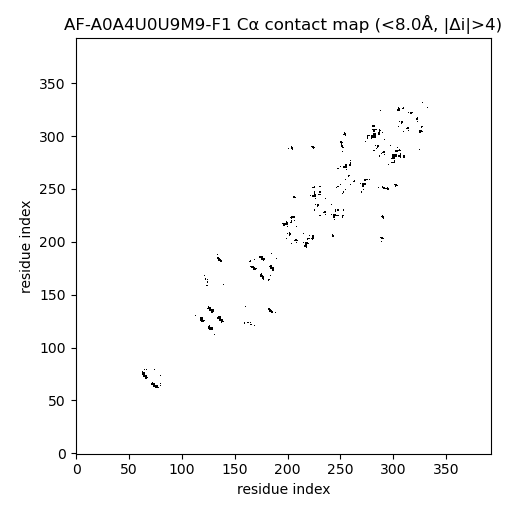 14.282 1.00 74.69 197 ALA A O 1
ATOM 1577 N N . PRO A 1 198 ? -5.022 6.379 13.205 1.00 83.00 198 PRO A N 1
ATOM 1578 C CA . PRO A 1 198 ? -4.382 6.264 11.909 1.00 83.00 198 PRO A CA 1
ATOM 1579 C C . PRO A 1 198 ? -3.064 7.043 11.924 1.00 83.00 198 PRO A C 1
ATOM 1581 O O . PRO A 1 198 ? -2.958 8.106 12.543 1.00 83.00 198 PRO A O 1
ATOM 1584 N N . GLN A 1 199 ? -2.055 6.468 11.279 1.00 87.06 199 GLN A N 1
ATOM 1585 C CA . GLN A 1 199 ? -0.736 7.071 11.159 1.00 87.06 199 GLN A CA 1
ATOM 1586 C C . GLN A 1 199 ? -0.842 8.408 10.415 1.00 87.06 199 GLN A C 1
ATOM 1588 O O . GLN A 1 199 ? -1.576 8.522 9.433 1.00 87.06 199 GLN A O 1
ATOM 1593 N N . CYS A 1 200 ? -0.088 9.408 10.863 1.00 91.94 200 CYS A N 1
ATOM 1594 C CA . CYS A 1 200 ? -0.017 10.695 10.189 1.00 91.94 200 CYS A CA 1
ATOM 1595 C C . CYS A 1 200 ? 0.660 10.555 8.824 1.00 91.94 200 CYS A C 1
ATOM 1597 O O . CYS A 1 200 ? 1.812 10.121 8.734 1.00 91.94 200 CYS A O 1
ATOM 1599 N N . GLU A 1 201 ? -0.039 10.954 7.760 1.00 90.50 201 GLU A N 1
ATOM 1600 C CA . GLU A 1 201 ? 0.491 10.880 6.396 1.00 90.50 201 GLU A CA 1
ATOM 1601 C C . GLU A 1 201 ? 1.672 11.835 6.193 1.00 90.50 201 GLU A C 1
ATOM 1603 O O . GLU A 1 201 ? 2.675 11.446 5.598 1.00 90.50 201 GLU A O 1
ATOM 1608 N N . HIS A 1 202 ? 1.591 13.053 6.744 1.00 91.81 202 HIS A N 1
ATOM 1609 C CA . HIS A 1 202 ? 2.657 14.054 6.642 1.00 91.81 202 HIS A CA 1
ATOM 1610 C C . HIS A 1 202 ? 3.938 13.585 7.330 1.00 91.81 202 HIS A C 1
ATOM 1612 O O . HIS A 1 202 ? 4.978 13.515 6.681 1.00 91.81 202 HIS A O 1
ATOM 1618 N N . PHE A 1 203 ? 3.835 13.174 8.598 1.00 93.00 203 PHE A N 1
ATOM 1619 C CA . PHE A 1 203 ? 4.974 12.657 9.358 1.00 93.00 203 PHE A CA 1
ATOM 1620 C C . PHE A 1 203 ? 5.590 11.428 8.688 1.00 93.00 203 PHE A C 1
ATOM 1622 O O . PHE A 1 203 ? 6.799 11.303 8.583 1.00 93.00 203 PHE A O 1
ATOM 1629 N N . THR A 1 204 ? 4.759 10.525 8.172 1.00 92.88 204 THR A N 1
ATOM 1630 C CA . THR A 1 204 ? 5.258 9.312 7.520 1.00 92.88 204 THR A CA 1
ATOM 1631 C C . THR A 1 204 ? 5.990 9.613 6.217 1.00 92.88 204 THR A C 1
ATOM 1633 O O . THR A 1 204 ? 7.037 9.032 5.950 1.00 92.88 204 THR A O 1
ATOM 1636 N N . ARG A 1 205 ? 5.456 10.521 5.398 1.00 90.62 205 ARG A N 1
ATOM 1637 C CA . ARG A 1 205 ? 6.014 10.826 4.078 1.00 90.62 205 ARG A CA 1
ATOM 1638 C C . ARG A 1 205 ? 7.235 11.743 4.141 1.00 90.62 205 ARG A C 1
ATOM 1640 O O . ARG A 1 205 ? 8.112 11.626 3.289 1.00 90.62 205 ARG A O 1
ATOM 1647 N N . HIS A 1 206 ? 7.250 12.675 5.090 1.00 90.31 206 HIS A N 1
ATOM 1648 C CA . HIS A 1 206 ? 8.245 13.746 5.169 1.00 90.31 206 HIS A CA 1
ATOM 1649 C C . HIS A 1 206 ? 9.144 13.663 6.404 1.00 90.31 206 HIS A C 1
ATOM 1651 O O . HIS A 1 206 ? 10.106 14.413 6.473 1.00 90.31 206 HIS A O 1
ATOM 1657 N N . GLY A 1 207 ? 8.840 12.798 7.374 1.00 90.50 207 GLY A N 1
ATOM 1658 C CA . GLY A 1 207 ? 9.530 12.749 8.668 1.00 90.50 207 GLY A CA 1
ATOM 1659 C C . GLY A 1 207 ? 9.096 13.853 9.637 1.00 90.50 207 GLY A C 1
ATOM 1660 O O . GLY A 1 207 ? 9.228 13.709 10.846 1.00 90.50 207 GLY A O 1
ATOM 1661 N N . SER A 1 208 ? 8.476 14.922 9.130 1.00 91.81 208 SER A N 1
ATOM 1662 C CA . SER A 1 208 ? 7.988 16.055 9.912 1.00 91.81 208 SER A CA 1
ATOM 1663 C C . SER A 1 208 ? 6.508 16.345 9.640 1.00 91.81 208 SER A C 1
ATOM 1665 O O . SER A 1 208 ? 5.954 16.065 8.574 1.00 91.81 208 SER A O 1
ATOM 1667 N N . CYS A 1 209 ? 5.822 16.872 10.654 1.00 93.88 209 CYS A N 1
ATOM 1668 C CA . CYS A 1 209 ? 4.404 17.215 10.591 1.00 93.88 209 CYS A CA 1
ATOM 1669 C C . CYS A 1 209 ? 4.209 18.658 11.065 1.00 93.88 209 CYS A C 1
ATOM 1671 O O . CYS A 1 209 ? 4.687 18.987 12.152 1.00 93.88 209 CYS A O 1
ATOM 1673 N N . PRO A 1 210 ? 3.457 19.501 10.330 1.00 92.94 210 PRO A N 1
ATOM 1674 C CA . PRO A 1 210 ? 3.264 20.908 10.695 1.00 92.94 210 PRO A CA 1
ATOM 1675 C C . PRO A 1 210 ? 2.514 21.085 12.023 1.00 92.94 210 PRO A C 1
ATOM 1677 O O . PRO A 1 210 ? 2.647 22.108 12.682 1.00 92.94 210 PRO A O 1
ATOM 1680 N N . PHE A 1 211 ? 1.740 20.079 12.439 1.00 91.38 211 PHE A N 1
ATOM 1681 C CA . PHE A 1 211 ? 1.002 20.089 13.704 1.00 91.38 211 PHE A CA 1
ATOM 1682 C C . PHE A 1 211 ? 1.841 19.603 14.899 1.00 91.38 211 PHE A C 1
ATOM 1684 O O . PHE A 1 211 ? 1.374 19.668 16.038 1.00 91.38 211 PHE A O 1
ATOM 1691 N N . GLY A 1 212 ? 3.057 19.094 14.656 1.00 88.94 212 GLY A N 1
ATOM 1692 C CA . GLY A 1 212 ? 3.972 18.617 15.692 1.00 88.94 212 GLY A CA 1
ATOM 1693 C C . GLY A 1 212 ? 3.302 17.651 16.688 1.00 88.94 212 GLY A C 1
ATOM 1694 O O . GLY A 1 212 ? 2.548 16.770 16.265 1.00 88.94 212 GLY A O 1
ATOM 1695 N N . PRO A 1 213 ? 3.519 17.802 18.007 1.00 87.19 213 PRO A N 1
ATOM 1696 C CA . PRO A 1 213 ? 2.943 16.912 19.021 1.00 87.19 213 PRO A CA 1
ATOM 1697 C C . PRO A 1 213 ? 1.423 17.072 19.202 1.00 87.19 213 PRO A C 1
ATOM 1699 O O . PRO A 1 213 ? 0.791 16.222 19.820 1.00 87.19 213 PRO A O 1
ATOM 1702 N N . HIS A 1 214 ? 0.817 18.126 18.645 1.00 89.31 214 HIS A N 1
ATOM 1703 C CA . HIS A 1 214 ? -0.630 18.364 18.701 1.00 89.31 214 HIS A CA 1
ATOM 1704 C C . HIS A 1 214 ? -1.386 17.690 17.545 1.00 89.31 214 HIS A C 1
ATOM 1706 O O . HIS A 1 214 ? -2.598 17.869 17.393 1.00 89.31 214 HIS A O 1
ATOM 1712 N N . CYS A 1 215 ? -0.690 16.923 16.699 1.00 91.88 215 CYS A N 1
ATOM 1713 C CA . CYS A 1 215 ? -1.332 16.194 15.620 1.00 91.88 215 CYS A CA 1
ATOM 1714 C C . CYS A 1 215 ? -2.321 15.154 16.170 1.00 91.88 215 CYS A C 1
ATOM 1716 O O . CYS A 1 215 ? -2.031 14.407 17.099 1.00 91.88 215 CYS A O 1
ATOM 1718 N N . ARG A 1 216 ? -3.502 15.064 15.549 1.00 90.44 216 ARG A N 1
ATOM 1719 C CA . ARG A 1 216 ? -4.535 14.073 15.904 1.00 90.44 216 ARG A CA 1
ATOM 1720 C C . ARG A 1 216 ? -4.173 12.646 15.476 1.00 90.44 216 ARG A C 1
ATOM 1722 O O . ARG A 1 216 ? -4.844 11.697 15.878 1.00 90.44 216 ARG A O 1
ATOM 1729 N N . PHE A 1 217 ? -3.180 12.517 14.603 1.00 90.62 217 PHE A N 1
ATOM 1730 C CA . PHE A 1 217 ? -2.729 11.266 14.011 1.00 90.62 217 PHE A CA 1
ATOM 1731 C C . PHE A 1 217 ? -1.462 10.766 14.707 1.00 90.62 217 PHE A C 1
ATOM 1733 O O . PHE A 1 217 ? -0.697 11.558 15.250 1.00 90.62 217 PHE A O 1
ATOM 1740 N N . ALA A 1 218 ? -1.223 9.455 14.677 1.00 90.25 218 ALA A N 1
ATOM 1741 C CA . ALA A 1 218 ? -0.056 8.874 15.337 1.00 90.25 218 ALA A CA 1
ATOM 1742 C C . ALA A 1 218 ? 1.244 9.229 14.592 1.00 90.25 218 ALA A C 1
ATOM 1744 O O . ALA A 1 218 ? 1.311 9.114 13.364 1.00 90.25 218 ALA A O 1
ATOM 1745 N N . HIS A 1 219 ? 2.269 9.647 15.339 1.00 91.69 219 HIS A N 1
ATOM 1746 C CA . HIS A 1 219 ? 3.638 9.837 14.857 1.00 91.69 219 HIS A CA 1
ATOM 1747 C C . HIS A 1 219 ? 4.491 8.671 15.362 1.00 91.69 219 HIS A C 1
ATOM 1749 O O . HIS A 1 219 ? 4.712 8.536 16.561 1.00 91.69 219 HIS A O 1
ATOM 1755 N N . ASP A 1 220 ? 4.928 7.811 14.448 1.00 89.31 220 ASP A N 1
ATOM 1756 C CA . ASP A 1 220 ? 5.764 6.644 14.752 1.00 89.31 220 ASP A CA 1
ATOM 1757 C C . ASP A 1 220 ? 7.041 6.726 13.906 1.00 89.31 220 ASP A C 1
ATOM 1759 O O . ASP A 1 220 ? 6.932 6.615 12.676 1.00 89.31 220 ASP A O 1
ATOM 1763 N N . PRO A 1 221 ? 8.223 6.943 14.517 1.00 87.94 221 PRO A N 1
ATOM 1764 C CA . PRO A 1 221 ? 9.481 7.125 13.791 1.00 87.94 221 PRO A CA 1
ATOM 1765 C C . PRO A 1 221 ? 9.871 5.878 12.986 1.00 87.94 221 PRO A C 1
ATOM 1767 O O . PRO A 1 221 ? 10.493 5.978 11.932 1.00 87.94 221 PRO A O 1
ATOM 1770 N N . ASN A 1 222 ? 9.417 4.692 13.400 1.00 88.62 222 ASN A N 1
ATOM 1771 C CA . ASN A 1 222 ? 9.727 3.450 12.693 1.00 88.62 222 ASN A CA 1
ATOM 1772 C C . ASN A 1 222 ? 8.947 3.301 11.383 1.00 88.62 222 ASN A C 1
ATOM 1774 O O . ASN A 1 222 ? 9.299 2.477 10.537 1.00 88.62 222 ASN A O 1
ATOM 1778 N N . LYS A 1 223 ? 7.879 4.076 11.198 1.00 90.25 223 LYS A N 1
ATOM 1779 C CA . LYS A 1 223 ? 7.000 3.989 10.027 1.00 90.25 223 LYS A CA 1
ATOM 1780 C C . LYS A 1 223 ? 7.227 5.121 9.039 1.00 90.25 223 LYS A C 1
ATOM 1782 O O . LYS A 1 223 ? 6.376 5.317 8.185 1.00 90.25 223 LYS A O 1
ATOM 1787 N N . VAL A 1 224 ? 8.337 5.846 9.142 1.00 93.12 224 VAL A N 1
ATOM 1788 C CA . VAL A 1 224 ? 8.702 6.925 8.218 1.00 93.12 224 VAL A CA 1
ATOM 1789 C C . VAL A 1 224 ? 9.273 6.350 6.914 1.00 93.12 224 VAL A C 1
ATOM 1791 O O . VAL A 1 224 ? 9.881 5.274 6.896 1.00 93.12 224 VAL A O 1
ATOM 1794 N N . ALA A 1 225 ? 9.037 7.051 5.807 1.00 92.62 225 ALA A N 1
ATOM 1795 C CA . ALA A 1 225 ? 9.575 6.732 4.493 1.00 92.62 225 ALA A CA 1
ATOM 1796 C C . ALA A 1 225 ? 11.113 6.786 4.472 1.00 92.62 225 ALA A C 1
ATOM 1798 O O . ALA A 1 225 ? 11.754 7.445 5.293 1.00 92.62 225 ALA A O 1
ATOM 1799 N N . ILE A 1 226 ? 11.714 6.099 3.498 1.00 94.19 226 ILE A N 1
ATOM 1800 C CA . ILE A 1 226 ? 13.161 6.168 3.277 1.00 94.19 226 ILE A CA 1
ATOM 1801 C C . ILE A 1 226 ? 13.564 7.518 2.669 1.00 94.19 226 ILE A C 1
ATOM 1803 O O . ILE A 1 226 ? 12.881 8.044 1.784 1.00 94.19 226 ILE A O 1
ATOM 1807 N N . CYS A 1 227 ? 14.702 8.058 3.106 1.00 93.38 227 CYS A N 1
ATOM 1808 C CA . CYS A 1 227 ? 15.316 9.225 2.483 1.00 93.38 227 CYS A CA 1
ATOM 1809 C C . CYS A 1 227 ? 15.628 8.940 1.007 1.00 93.38 227 CYS A C 1
ATOM 1811 O O . CYS A 1 227 ? 16.273 7.944 0.672 1.00 93.38 227 CYS A O 1
ATOM 1813 N N . LYS A 1 228 ? 15.173 9.817 0.105 1.00 90.56 228 LYS A N 1
ATOM 1814 C CA . LYS A 1 228 ? 15.345 9.634 -1.347 1.00 90.56 228 LYS A CA 1
ATOM 1815 C C . LYS A 1 228 ? 16.808 9.728 -1.774 1.00 90.56 228 LYS A C 1
ATOM 1817 O O . LYS A 1 228 ? 17.210 8.995 -2.675 1.00 90.56 228 LYS A O 1
ATOM 1822 N N . ASP A 1 229 ? 17.579 10.606 -1.141 1.00 91.88 229 ASP A N 1
ATOM 1823 C CA . ASP A 1 229 ? 18.996 10.791 -1.458 1.00 91.88 229 ASP A CA 1
ATOM 1824 C C . ASP A 1 229 ? 19.783 9.582 -0.980 1.00 91.88 229 ASP A C 1
ATOM 1826 O O . ASP A 1 229 ? 20.410 8.900 -1.789 1.00 91.88 229 ASP A O 1
ATOM 1830 N N . TYR A 1 230 ? 19.587 9.201 0.287 1.00 93.56 230 TYR A N 1
ATOM 1831 C CA . TYR A 1 230 ? 20.166 7.979 0.826 1.00 93.56 230 TYR A CA 1
ATOM 1832 C C . TYR A 1 230 ? 19.800 6.766 -0.029 1.00 93.56 230 TYR A C 1
ATOM 1834 O O . TYR A 1 230 ? 20.682 6.002 -0.399 1.00 93.56 230 TYR A O 1
ATOM 1842 N N . GLN A 1 231 ? 18.533 6.602 -0.422 1.00 91.81 231 GLN A N 1
ATOM 1843 C CA . GLN A 1 231 ? 18.090 5.496 -1.273 1.00 91.81 231 GLN A CA 1
ATOM 1844 C C . GLN A 1 231 ? 18.843 5.414 -2.608 1.00 91.81 231 GLN A C 1
ATOM 1846 O O . GLN A 1 231 ? 19.126 4.309 -3.069 1.00 91.81 231 GLN A O 1
ATOM 1851 N N . LYS A 1 232 ? 19.154 6.554 -3.232 1.00 89.19 232 LYS A N 1
ATOM 1852 C CA . LYS A 1 232 ? 19.817 6.602 -4.540 1.00 89.19 232 LYS A CA 1
ATOM 1853 C C . LYS A 1 232 ? 21.330 6.440 -4.425 1.00 89.19 232 LYS A C 1
ATOM 1855 O O . LYS A 1 232 ? 21.880 5.541 -5.050 1.00 89.19 232 LYS A O 1
ATOM 1860 N N . SER A 1 233 ? 21.988 7.281 -3.630 1.00 88.19 233 SER A N 1
ATOM 1861 C CA . SER A 1 233 ? 23.456 7.384 -3.572 1.00 88.19 233 SER A CA 1
ATOM 1862 C C . SER A 1 233 ? 24.078 6.579 -2.432 1.00 88.19 233 SER A C 1
ATOM 1864 O O . SER A 1 233 ? 25.247 6.231 -2.492 1.00 88.19 233 SER A O 1
ATOM 1866 N N . GLY A 1 234 ? 23.306 6.270 -1.388 1.00 89.12 234 GLY A N 1
ATOM 1867 C CA . GLY A 1 234 ? 23.827 5.632 -0.168 1.00 89.12 234 GLY A CA 1
ATOM 1868 C C . GLY A 1 234 ? 24.353 6.633 0.842 1.00 89.12 234 GLY A C 1
ATOM 1869 O O . GLY A 1 234 ? 24.741 6.249 1.938 1.00 89.12 234 GLY A O 1
ATOM 1870 N N . HIS A 1 235 ? 24.301 7.914 0.491 1.00 92.06 235 HIS A N 1
ATOM 1871 C CA . HIS A 1 235 ? 24.762 9.011 1.308 1.00 92.06 235 HIS A CA 1
ATOM 1872 C C . HIS A 1 235 ? 23.697 10.108 1.325 1.00 92.06 235 HIS A C 1
ATOM 1874 O O . HIS A 1 235 ? 23.147 10.477 0.287 1.00 92.06 235 HIS A O 1
ATOM 1880 N N . CYS A 1 236 ? 23.390 10.623 2.509 1.00 94.44 236 CYS A N 1
ATOM 1881 C CA . CYS A 1 236 ? 22.510 11.771 2.669 1.00 94.44 236 CYS A CA 1
ATOM 1882 C C . CYS A 1 236 ? 23.343 12.953 3.171 1.00 94.44 236 CYS A C 1
ATOM 1884 O O . CYS A 1 236 ? 24.063 12.771 4.154 1.00 94.44 236 CYS A O 1
ATOM 1886 N N . PRO A 1 237 ? 23.208 14.154 2.581 1.00 92.25 237 PRO A N 1
ATOM 1887 C CA . PRO A 1 237 ? 23.929 15.338 3.050 1.00 92.25 237 PRO A CA 1
ATOM 1888 C C . PRO A 1 237 ? 23.557 15.728 4.489 1.00 92.25 237 PRO A C 1
ATOM 1890 O O . PRO A 1 237 ? 24.351 16.355 5.176 1.00 92.25 237 PRO A O 1
ATOM 1893 N N . GLN A 1 238 ? 22.363 15.339 4.954 1.00 90.00 238 GLN A N 1
ATOM 1894 C CA . GLN A 1 238 ? 21.896 15.585 6.323 1.00 90.00 238 GLN A CA 1
ATOM 1895 C C . GLN A 1 238 ? 22.395 14.536 7.331 1.00 90.00 238 GLN A C 1
ATOM 1897 O O . GLN A 1 238 ? 22.233 14.732 8.532 1.00 90.00 238 GLN A O 1
ATOM 1902 N N . GLY A 1 239 ? 22.995 13.429 6.870 1.00 88.94 239 GLY A N 1
ATOM 1903 C CA . GLY A 1 239 ? 23.509 12.370 7.743 1.00 88.94 239 GLY A CA 1
ATOM 1904 C C . GLY A 1 239 ? 22.478 11.911 8.779 1.00 88.94 239 GLY A C 1
ATOM 1905 O O . GLY A 1 239 ? 21.329 11.631 8.444 1.00 88.94 239 GLY A O 1
ATOM 1906 N N . ASP A 1 240 ? 22.871 11.879 10.047 1.00 87.75 240 ASP A N 1
ATOM 1907 C CA . ASP A 1 240 ? 22.012 11.423 11.148 1.00 87.75 240 ASP A CA 1
ATOM 1908 C C . ASP A 1 240 ? 20.913 12.426 11.543 1.00 87.75 240 ASP A C 1
ATOM 1910 O O . ASP A 1 240 ? 19.997 12.075 12.283 1.00 87.75 240 ASP A O 1
ATOM 1914 N N . TYR A 1 241 ? 20.959 13.657 11.022 1.00 89.56 241 TYR A N 1
ATOM 1915 C CA . TYR A 1 241 ? 19.939 14.688 11.248 1.00 89.56 241 TYR A CA 1
ATOM 1916 C C . TYR A 1 241 ? 18.797 14.637 10.224 1.00 89.56 241 TYR A C 1
ATOM 1918 O O . TYR A 1 241 ? 17.951 15.528 10.186 1.00 89.56 241 TYR A O 1
ATOM 1926 N N . CYS A 1 242 ? 18.764 13.620 9.359 1.00 91.44 242 CYS A N 1
ATOM 1927 C CA . CYS A 1 242 ? 17.664 13.448 8.423 1.00 91.44 242 CYS A CA 1
ATOM 1928 C C . CYS A 1 242 ? 16.398 12.974 9.153 1.00 91.44 242 CYS A C 1
ATOM 1930 O O . CYS A 1 242 ? 16.396 11.920 9.781 1.00 91.44 242 CYS A O 1
ATOM 1932 N N . ASP A 1 243 ? 15.287 13.694 8.983 1.00 90.81 243 ASP A N 1
ATOM 1933 C CA . ASP A 1 243 ? 13.977 13.289 9.522 1.00 90.81 243 ASP A CA 1
ATOM 1934 C C . ASP A 1 243 ? 13.434 11.987 8.887 1.00 90.81 243 ASP A C 1
ATOM 1936 O O . ASP A 1 243 ? 12.457 11.404 9.361 1.00 90.81 243 ASP A O 1
ATOM 1940 N N . LEU A 1 244 ? 14.030 11.541 7.776 1.00 92.06 244 LEU A N 1
ATOM 1941 C CA . LEU A 1 244 ? 13.647 10.334 7.048 1.00 92.06 244 LEU A CA 1
ATOM 1942 C C . LEU A 1 244 ? 14.540 9.147 7.418 1.00 92.06 244 LEU A C 1
ATOM 1944 O O . LEU A 1 244 ? 15.691 9.289 7.812 1.00 92.06 244 LEU A O 1
ATOM 1948 N N . SER A 1 245 ? 14.026 7.934 7.215 1.00 92.38 245 SER A N 1
ATOM 1949 C CA . SER A 1 245 ? 14.774 6.724 7.555 1.00 92.38 245 SER A CA 1
ATOM 1950 C C . SER A 1 245 ? 15.937 6.478 6.583 1.00 92.38 245 SER A C 1
ATOM 1952 O O . SER A 1 245 ? 15.771 6.568 5.364 1.00 92.38 245 SER A O 1
ATOM 1954 N N . HIS A 1 246 ? 17.096 6.088 7.119 1.00 92.19 246 HIS A N 1
ATOM 1955 C CA . HIS A 1 246 ? 18.254 5.574 6.370 1.00 92.19 246 HIS A CA 1
ATOM 1956 C C . HIS A 1 246 ? 18.340 4.040 6.368 1.00 92.19 246 HIS A C 1
ATOM 1958 O O . HIS A 1 246 ? 19.305 3.454 5.894 1.00 92.19 246 HIS A O 1
ATOM 1964 N N . GLU A 1 247 ? 17.306 3.347 6.836 1.00 89.44 247 GLU A N 1
ATOM 1965 C CA . GLU A 1 247 ? 17.285 1.887 6.832 1.00 89.44 247 GLU A CA 1
ATOM 1966 C C . GLU A 1 247 ? 16.637 1.340 5.557 1.00 89.44 247 GLU A C 1
ATOM 1968 O O . GLU A 1 247 ? 15.448 1.558 5.289 1.00 89.44 247 GLU A O 1
ATOM 1973 N N . MET A 1 248 ? 17.392 0.544 4.800 1.00 89.12 248 MET A N 1
ATOM 1974 C CA . MET A 1 248 ? 16.910 -0.105 3.577 1.00 89.12 248 MET A CA 1
ATOM 1975 C C . MET A 1 248 ? 16.123 -1.380 3.863 1.00 89.12 248 MET A C 1
ATOM 1977 O O . MET A 1 248 ? 16.506 -2.481 3.478 1.00 89.12 248 MET A O 1
ATOM 1981 N N . THR A 1 249 ? 14.996 -1.235 4.547 1.00 89.88 249 THR A N 1
ATOM 1982 C CA . THR A 1 249 ? 14.082 -2.352 4.782 1.00 89.88 249 THR A CA 1
ATOM 1983 C C . THR A 1 249 ? 13.079 -2.481 3.641 1.00 89.88 249 THR A C 1
ATOM 1985 O O . THR A 1 249 ? 12.694 -1.503 2.993 1.00 89.88 249 THR A O 1
ATOM 1988 N N . TYR A 1 250 ? 12.572 -3.696 3.424 1.00 89.56 250 TYR A N 1
ATOM 1989 C CA . TYR A 1 250 ? 11.547 -3.943 2.405 1.00 89.56 250 TYR A CA 1
ATOM 1990 C C . TYR A 1 250 ? 10.275 -3.102 2.614 1.00 89.56 250 TYR A C 1
ATOM 1992 O O . TYR A 1 250 ? 9.555 -2.763 1.675 1.00 89.56 250 TYR A O 1
ATOM 2000 N N . HIS A 1 251 ? 9.986 -2.740 3.863 1.00 91.69 251 HIS A N 1
ATOM 2001 C CA . HIS A 1 251 ? 8.832 -1.919 4.203 1.00 91.69 251 HIS A CA 1
ATOM 2002 C C . HIS A 1 251 ? 8.894 -0.508 3.599 1.00 91.69 251 HIS A C 1
ATOM 2004 O O . HIS A 1 251 ? 7.840 0.098 3.403 1.00 91.69 251 HIS A O 1
ATOM 2010 N N . ARG A 1 252 ? 10.099 0.003 3.306 1.00 92.25 252 ARG A N 1
ATOM 2011 C CA . ARG A 1 252 ? 10.363 1.397 2.906 1.00 92.25 252 ARG A CA 1
ATOM 2012 C C . ARG A 1 252 ? 10.942 1.528 1.494 1.00 92.25 252 ARG A C 1
ATOM 2014 O O . ARG A 1 252 ? 10.807 2.574 0.866 1.00 92.25 252 ARG A O 1
ATOM 2021 N N . VAL A 1 253 ? 11.562 0.470 0.969 1.00 92.00 253 VAL A N 1
ATOM 2022 C CA . VAL A 1 253 ? 12.254 0.472 -0.332 1.00 92.00 253 VAL A CA 1
ATOM 2023 C C . VAL A 1 253 ? 11.403 -0.216 -1.412 1.00 92.00 253 VAL A C 1
ATOM 2025 O O . VAL A 1 253 ? 10.805 -1.259 -1.145 1.00 92.00 253 VAL A O 1
ATOM 2028 N N . PRO A 1 254 ? 11.326 0.334 -2.641 1.00 91.56 254 PRO A N 1
ATOM 2029 C CA . PRO A 1 254 ? 10.641 -0.319 -3.748 1.00 91.56 254 PRO A CA 1
ATOM 2030 C C . PRO A 1 254 ? 11.404 -1.567 -4.200 1.00 91.56 254 PRO A C 1
ATOM 2032 O O . PRO A 1 254 ? 12.624 -1.648 -4.072 1.00 91.56 254 PRO A O 1
ATOM 2035 N N . ALA A 1 255 ? 10.690 -2.526 -4.783 1.00 89.50 255 ALA A N 1
ATOM 2036 C CA . ALA A 1 255 ? 11.317 -3.719 -5.346 1.00 89.50 255 ALA A CA 1
ATOM 2037 C C . ALA A 1 255 ? 12.255 -3.366 -6.514 1.00 89.50 255 ALA A C 1
ATOM 2039 O O . ALA A 1 255 ? 12.009 -2.417 -7.264 1.00 89.50 255 ALA A O 1
ATOM 2040 N N . CYS A 1 256 ? 13.314 -4.158 -6.694 1.00 90.00 256 CYS A N 1
ATOM 2041 C CA . CYS A 1 256 ? 14.265 -3.974 -7.787 1.00 90.00 256 CYS A CA 1
ATOM 2042 C C . CYS A 1 256 ? 13.561 -4.082 -9.151 1.00 90.00 256 CYS A C 1
ATOM 2044 O O . CYS A 1 256 ? 13.063 -5.142 -9.535 1.00 90.00 256 CYS A O 1
ATOM 2046 N N . ALA A 1 257 ? 13.543 -2.990 -9.921 1.00 87.12 257 ALA A N 1
ATOM 2047 C CA . ALA A 1 257 ? 12.887 -2.959 -11.228 1.00 87.12 257 ALA A CA 1
ATOM 2048 C C . ALA A 1 257 ? 13.540 -3.913 -12.244 1.00 87.12 257 ALA A C 1
ATOM 2050 O O . ALA A 1 257 ? 12.840 -4.479 -13.082 1.00 87.12 257 ALA A O 1
ATOM 2051 N N . PHE A 1 258 ? 14.860 -4.112 -12.162 1.00 90.00 258 PHE A N 1
ATOM 2052 C CA . PHE A 1 258 ? 15.592 -5.046 -13.021 1.00 90.00 258 PHE A CA 1
ATOM 2053 C C . PHE A 1 258 ? 15.270 -6.497 -12.677 1.00 90.00 258 PHE A C 1
ATOM 2055 O O . PHE A 1 258 ? 15.067 -7.302 -13.580 1.00 90.00 258 PHE A O 1
ATOM 2062 N N . PHE A 1 259 ? 15.140 -6.817 -11.388 1.00 90.56 259 PHE A N 1
ATOM 2063 C CA . PHE A 1 259 ? 14.765 -8.154 -10.934 1.00 90.56 259 PHE A CA 1
ATOM 2064 C C . PHE A 1 259 ? 13.347 -8.515 -11.377 1.00 90.56 259 PHE A C 1
ATOM 2066 O O . PHE A 1 259 ? 13.130 -9.582 -11.939 1.00 90.56 259 PHE A O 1
ATOM 2073 N N . LEU A 1 260 ? 12.397 -7.582 -11.241 1.00 85.88 260 LEU A N 1
ATOM 2074 C CA . LEU A 1 260 ? 11.022 -7.772 -11.719 1.00 85.88 260 LEU A CA 1
ATOM 2075 C C . LEU A 1 260 ? 10.925 -7.983 -13.239 1.00 85.88 260 LEU A C 1
ATOM 2077 O O . LEU A 1 260 ? 9.923 -8.510 -13.718 1.00 85.88 260 LEU A O 1
ATOM 2081 N N . ARG A 1 261 ? 11.941 -7.552 -13.997 1.00 85.75 261 ARG A N 1
ATOM 2082 C CA . ARG A 1 261 ? 12.062 -7.776 -15.445 1.00 85.75 261 ARG A CA 1
ATOM 2083 C C . ARG A 1 261 ? 12.886 -9.020 -15.801 1.00 85.75 261 ARG A C 1
ATOM 2085 O O . ARG A 1 261 ? 12.882 -9.392 -16.964 1.00 85.75 261 ARG A O 1
ATOM 2092 N N . GLY A 1 262 ? 13.562 -9.644 -14.833 1.00 86.94 262 GLY A N 1
ATOM 2093 C CA . GLY A 1 262 ? 14.448 -10.796 -15.044 1.00 86.94 262 GLY A CA 1
ATOM 2094 C C . GLY A 1 262 ? 15.890 -10.454 -15.443 1.00 86.94 262 GLY A C 1
ATOM 2095 O O . GLY A 1 262 ? 16.642 -11.355 -15.788 1.00 86.94 262 GLY A O 1
ATOM 2096 N N . ASN A 1 263 ? 16.296 -9.181 -15.373 1.00 91.62 263 ASN A N 1
ATOM 2097 C CA . ASN A 1 263 ? 17.580 -8.698 -15.907 1.00 91.62 263 ASN A CA 1
ATOM 2098 C C . ASN A 1 263 ? 18.566 -8.243 -14.815 1.00 91.62 263 ASN A C 1
ATOM 2100 O O . ASN A 1 263 ? 19.545 -7.565 -15.117 1.00 91.62 263 ASN A O 1
ATOM 2104 N N . CYS A 1 264 ? 18.295 -8.517 -13.536 1.00 93.19 264 CYS A N 1
ATOM 2105 C CA . CYS A 1 264 ? 19.232 -8.147 -12.476 1.00 93.19 264 CYS A CA 1
ATOM 2106 C C . CYS A 1 264 ? 20.345 -9.192 -12.362 1.00 93.19 264 CYS A C 1
ATOM 2108 O O . CYS A 1 264 ? 20.071 -10.346 -12.048 1.00 93.19 264 CYS A O 1
ATOM 2110 N N . THR A 1 265 ? 21.587 -8.771 -12.589 1.00 92.56 265 THR A N 1
ATOM 2111 C CA . THR A 1 265 ? 22.792 -9.610 -12.473 1.00 92.56 265 THR A CA 1
ATOM 2112 C C . THR A 1 265 ? 23.537 -9.415 -11.153 1.00 92.56 265 THR A C 1
ATOM 2114 O O . THR A 1 265 ? 24.411 -10.207 -10.818 1.00 92.56 265 THR A O 1
ATOM 2117 N N . ASN A 1 266 ? 23.202 -8.374 -10.385 1.00 90.12 266 ASN A N 1
ATOM 2118 C CA . ASN A 1 266 ? 23.884 -8.066 -9.133 1.00 90.12 266 ASN A CA 1
ATOM 2119 C C . ASN A 1 266 ? 23.371 -8.970 -7.998 1.00 90.12 266 ASN A C 1
ATOM 2121 O O . ASN A 1 266 ? 22.202 -8.887 -7.613 1.00 90.12 266 ASN A O 1
ATOM 2125 N N . SER A 1 267 ? 24.255 -9.809 -7.453 1.00 85.75 267 SER A N 1
ATOM 2126 C CA . SER A 1 267 ? 23.968 -10.699 -6.321 1.00 85.75 267 SER A CA 1
ATOM 2127 C C . SER A 1 267 ? 23.767 -9.940 -5.004 1.00 85.75 267 SER A C 1
ATOM 2129 O O . SER A 1 267 ? 22.933 -10.338 -4.194 1.00 85.75 267 SER A O 1
ATOM 2131 N N . ALA A 1 268 ? 24.459 -8.813 -4.819 1.00 88.56 268 ALA A N 1
ATOM 2132 C CA . ALA A 1 268 ? 24.318 -7.898 -3.689 1.00 88.56 268 ALA A CA 1
ATOM 2133 C C . ALA A 1 268 ? 23.506 -6.654 -4.097 1.00 88.56 268 ALA A C 1
ATOM 2135 O O . ALA A 1 268 ? 23.927 -5.509 -3.912 1.00 88.56 268 ALA A O 1
ATOM 2136 N N . CYS A 1 269 ? 22.337 -6.865 -4.713 1.00 90.06 269 CYS A N 1
ATOM 2137 C CA . CYS A 1 269 ? 21.488 -5.753 -5.120 1.00 90.06 269 CYS A CA 1
ATOM 2138 C C . CYS A 1 269 ? 20.967 -4.989 -3.897 1.00 90.06 269 CYS A C 1
ATOM 2140 O O . CYS A 1 269 ? 20.352 -5.549 -2.992 1.00 90.06 269 CYS A O 1
ATOM 2142 N N . ARG A 1 270 ? 21.147 -3.668 -3.925 1.00 88.12 270 ARG A N 1
ATOM 2143 C CA . ARG A 1 270 ? 20.654 -2.744 -2.900 1.00 88.12 270 ARG A CA 1
ATOM 2144 C C . ARG A 1 270 ? 19.125 -2.706 -2.794 1.00 88.12 270 ARG A C 1
ATOM 2146 O O . ARG A 1 270 ? 18.575 -2.344 -1.756 1.00 88.12 270 ARG A O 1
ATOM 2153 N N . TYR A 1 271 ? 18.438 -3.039 -3.883 1.00 89.81 271 TYR A N 1
ATOM 2154 C CA . TYR A 1 271 ? 16.984 -3.087 -3.938 1.00 89.81 271 TYR A CA 1
ATOM 2155 C C . TYR A 1 271 ? 16.494 -4.520 -3.721 1.00 89.81 271 TYR A C 1
ATOM 2157 O O . TYR A 1 271 ? 17.055 -5.453 -4.294 1.00 89.81 271 TYR A O 1
ATOM 2165 N N . PRO A 1 272 ? 15.403 -4.719 -2.972 1.00 89.62 272 PRO A N 1
ATOM 2166 C CA . PRO A 1 272 ? 14.940 -6.055 -2.649 1.00 89.62 272 PRO A CA 1
ATOM 2167 C C . PRO A 1 272 ? 14.430 -6.833 -3.869 1.00 89.62 272 PRO A C 1
ATOM 2169 O O . PRO A 1 272 ? 13.653 -6.328 -4.690 1.00 89.62 272 PRO A O 1
ATOM 2172 N N . HIS A 1 273 ? 14.822 -8.106 -3.938 1.00 89.69 273 HIS A N 1
ATOM 2173 C CA . HIS A 1 273 ? 14.410 -9.079 -4.952 1.00 89.69 273 HIS A CA 1
ATOM 2174 C C . HIS A 1 273 ? 13.070 -9.747 -4.579 1.00 89.69 273 HIS A C 1
ATOM 2176 O O . HIS A 1 273 ? 12.988 -10.901 -4.177 1.00 89.69 273 HIS A O 1
ATOM 2182 N N . ILE A 1 274 ? 12.015 -8.934 -4.696 1.00 87.12 274 ILE A N 1
ATOM 2183 C CA . ILE A 1 274 ? 10.573 -9.226 -4.608 1.00 87.12 274 ILE A CA 1
ATOM 2184 C C . ILE A 1 274 ? 9.977 -10.102 -5.716 1.00 87.12 274 ILE A C 1
ATOM 2186 O O . ILE A 1 274 ? 9.780 -9.557 -6.800 1.00 87.12 274 ILE A O 1
ATOM 2190 N N . HIS A 1 275 ? 9.593 -11.365 -5.516 1.00 85.44 275 HIS A N 1
ATOM 2191 C CA . HIS A 1 275 ? 8.695 -12.026 -6.477 1.00 85.44 275 HIS A CA 1
ATOM 2192 C C . HIS A 1 275 ? 7.240 -11.555 -6.315 1.00 85.44 275 HIS A C 1
ATOM 2194 O O . HIS A 1 275 ? 6.424 -12.189 -5.654 1.00 85.44 275 HIS A O 1
ATOM 2200 N N . VAL A 1 276 ? 6.901 -10.443 -6.969 1.00 84.50 276 VAL A N 1
ATOM 2201 C CA . VAL A 1 276 ? 5.517 -9.973 -7.154 1.00 84.50 276 VAL A CA 1
ATOM 2202 C C . VAL A 1 276 ? 5.155 -9.990 -8.631 1.00 84.50 276 VAL A C 1
ATOM 2204 O O . VAL A 1 276 ? 5.955 -9.604 -9.483 1.00 84.50 276 VAL A O 1
ATOM 2207 N N . SER A 1 277 ? 3.933 -10.426 -8.951 1.00 83.38 277 SER A N 1
ATOM 2208 C CA . SER A 1 277 ? 3.497 -10.484 -10.348 1.00 83.38 277 SER A CA 1
ATOM 2209 C C . SER A 1 277 ? 3.515 -9.079 -10.982 1.00 83.38 277 SER A C 1
ATOM 2211 O O . SER A 1 277 ? 3.006 -8.129 -10.380 1.00 83.38 277 SER A O 1
ATOM 2213 N N . PRO A 1 278 ? 4.053 -8.900 -12.204 1.00 79.81 278 PRO A N 1
ATOM 2214 C CA . PRO A 1 278 ? 4.054 -7.597 -12.874 1.00 79.81 278 PRO A CA 1
ATOM 2215 C C . PRO A 1 278 ? 2.645 -7.033 -13.112 1.00 79.81 278 PRO A C 1
ATOM 2217 O O . PRO A 1 278 ? 2.477 -5.819 -13.203 1.00 79.81 278 PRO A O 1
ATOM 2220 N N . ALA A 1 279 ? 1.632 -7.900 -13.173 1.00 81.19 279 ALA A N 1
ATOM 2221 C CA . ALA A 1 279 ? 0.227 -7.529 -13.317 1.00 81.19 279 ALA A CA 1
ATOM 2222 C C . ALA A 1 279 ? -0.463 -7.167 -11.986 1.00 81.19 279 ALA A C 1
ATOM 2224 O O . ALA A 1 279 ? -1.600 -6.695 -12.009 1.00 81.19 279 ALA A O 1
ATOM 2225 N N . ALA A 1 280 ? 0.182 -7.384 -10.832 1.00 87.31 280 ALA A N 1
ATOM 2226 C CA . ALA A 1 280 ? -0.410 -7.030 -9.547 1.00 87.31 280 ALA A CA 1
ATOM 2227 C C . ALA A 1 280 ? -0.590 -5.508 -9.432 1.00 87.31 280 ALA A C 1
ATOM 2229 O O . ALA A 1 280 ? 0.229 -4.740 -9.949 1.00 87.31 280 ALA A O 1
ATOM 2230 N N . PRO A 1 281 ? -1.620 -5.048 -8.706 1.00 90.38 281 PRO A N 1
ATOM 2231 C CA . PRO A 1 281 ? -1.839 -3.628 -8.517 1.00 90.38 281 PRO A CA 1
ATOM 2232 C C . PRO A 1 281 ? -0.719 -2.987 -7.689 1.00 90.38 281 PRO A C 1
ATOM 2234 O O . PRO A 1 281 ? -0.112 -3.619 -6.818 1.00 90.38 281 PRO A O 1
ATOM 2237 N N . VAL A 1 282 ? -0.489 -1.696 -7.917 1.00 91.12 282 VAL A N 1
ATOM 2238 C CA . VAL A 1 282 ? 0.423 -0.878 -7.110 1.00 91.12 282 VAL A CA 1
ATOM 2239 C C . VAL A 1 282 ? -0.137 -0.725 -5.694 1.00 91.12 282 VAL A C 1
ATOM 2241 O O . VAL A 1 282 ? -1.327 -0.454 -5.488 1.00 91.12 282 VAL A O 1
ATOM 2244 N N . CYS A 1 283 ? 0.727 -0.907 -4.698 1.00 92.88 283 CYS A N 1
ATOM 2245 C CA . CYS A 1 283 ? 0.382 -0.771 -3.291 1.00 92.88 283 CYS A CA 1
ATOM 2246 C C . CYS A 1 283 ? 0.119 0.697 -2.933 1.00 92.88 283 CYS A C 1
ATOM 2248 O O . CYS A 1 283 ? 1.037 1.511 -2.923 1.00 92.88 283 CYS A O 1
ATOM 2250 N N . ARG A 1 284 ? -1.131 1.027 -2.578 1.00 91.38 284 ARG A N 1
ATOM 2251 C CA . ARG A 1 284 ? -1.523 2.390 -2.176 1.00 91.38 284 ARG A CA 1
ATOM 2252 C C . ARG A 1 284 ? -0.758 2.909 -0.961 1.00 91.38 284 ARG A C 1
ATOM 2254 O O . ARG A 1 284 ? -0.299 4.040 -0.997 1.00 91.38 284 ARG A O 1
ATOM 2261 N N . ALA A 1 285 ? -0.610 2.086 0.081 1.00 91.50 285 ALA A N 1
ATOM 2262 C CA . ALA A 1 285 ? 0.104 2.481 1.296 1.00 91.50 285 ALA A CA 1
ATOM 2263 C C . ALA A 1 285 ? 1.553 2.864 0.971 1.00 91.50 285 ALA A C 1
ATOM 2265 O O . ALA A 1 285 ? 1.989 3.956 1.306 1.00 91.50 285 ALA A O 1
ATOM 2266 N N . PHE A 1 286 ? 2.247 2.021 0.203 1.00 93.00 286 PHE A N 1
ATOM 2267 C CA . PHE A 1 286 ? 3.614 2.299 -0.218 1.00 93.00 286 PHE A CA 1
ATOM 2268 C C . PHE A 1 286 ? 3.712 3.529 -1.131 1.00 93.00 286 PHE A C 1
ATOM 2270 O O . PHE A 1 286 ? 4.538 4.399 -0.899 1.00 93.00 286 PHE A O 1
ATOM 2277 N N . ALA A 1 287 ? 2.860 3.636 -2.153 1.00 91.12 287 ALA A N 1
ATOM 2278 C CA . ALA A 1 287 ? 2.936 4.732 -3.116 1.00 91.12 287 ALA A CA 1
ATOM 2279 C C . ALA A 1 287 ? 2.587 6.104 -2.512 1.00 91.12 287 ALA A C 1
ATOM 2281 O O . ALA A 1 287 ? 3.180 7.107 -2.901 1.00 91.12 287 ALA A O 1
ATOM 2282 N N . ALA A 1 288 ? 1.629 6.160 -1.580 1.00 88.12 288 ALA A N 1
ATOM 2283 C CA . ALA A 1 288 ? 1.194 7.409 -0.956 1.00 88.12 288 ALA A CA 1
ATOM 2284 C C . ALA A 1 288 ? 2.067 7.806 0.243 1.00 88.12 288 ALA A C 1
ATOM 2286 O O . ALA A 1 288 ? 2.428 8.974 0.378 1.00 88.12 288 ALA A O 1
ATOM 2287 N N . LEU A 1 289 ? 2.404 6.836 1.100 1.00 88.56 289 LEU A N 1
ATOM 2288 C CA . LEU A 1 289 ? 3.080 7.076 2.376 1.00 88.56 289 LEU A CA 1
ATOM 2289 C C . LEU A 1 289 ? 4.589 6.814 2.308 1.00 88.56 289 LEU A C 1
ATOM 2291 O O . LEU A 1 289 ? 5.323 7.308 3.149 1.00 88.56 289 LEU A O 1
ATOM 2295 N N . GLY A 1 290 ? 5.069 6.036 1.335 1.00 90.44 290 GLY A N 1
ATOM 2296 C CA . GLY A 1 290 ? 6.459 5.564 1.293 1.00 90.44 290 GLY A CA 1
ATOM 2297 C C . GLY A 1 290 ? 6.753 4.413 2.262 1.00 90.44 290 GLY A C 1
ATOM 2298 O O . GLY A 1 290 ? 7.905 4.015 2.402 1.00 90.44 290 GLY A O 1
ATOM 2299 N N . PHE A 1 291 ? 5.722 3.867 2.919 1.00 92.81 291 PHE A N 1
ATOM 2300 C CA . PHE A 1 291 ? 5.835 2.763 3.870 1.00 92.81 291 PHE A CA 1
ATOM 2301 C C . PHE A 1 291 ? 4.694 1.756 3.696 1.00 92.81 291 PHE A C 1
ATOM 2303 O O . PHE A 1 291 ? 3.524 2.119 3.537 1.00 92.81 291 PHE A O 1
ATOM 2310 N N . CYS A 1 292 ? 5.017 0.465 3.776 1.00 93.06 292 CYS A N 1
ATOM 2311 C CA . CYS A 1 292 ? 4.033 -0.607 3.825 1.00 93.06 292 CYS A CA 1
ATOM 2312 C C . CYS A 1 292 ? 4.230 -1.499 5.052 1.00 93.06 292 CYS A C 1
ATOM 2314 O O . CYS A 1 292 ? 5.230 -2.204 5.165 1.00 93.06 292 CYS A O 1
ATOM 2316 N N . ALA A 1 293 ? 3.212 -1.574 5.912 1.00 90.88 293 ALA A N 1
ATOM 2317 C CA . ALA A 1 293 ? 3.232 -2.442 7.091 1.00 90.88 293 ALA A CA 1
ATOM 2318 C C . ALA A 1 293 ? 3.371 -3.936 6.748 1.00 90.88 293 ALA A C 1
ATOM 2320 O O . ALA A 1 293 ? 3.954 -4.680 7.523 1.00 90.88 293 ALA A O 1
ATOM 2321 N N . LYS A 1 294 ? 2.874 -4.369 5.579 1.00 89.94 294 LYS A N 1
ATOM 2322 C CA . LYS A 1 294 ? 2.995 -5.766 5.134 1.00 89.94 294 LYS A CA 1
ATOM 2323 C C . LYS A 1 294 ? 4.417 -6.150 4.745 1.00 89.94 294 LYS A C 1
ATOM 2325 O O . LYS A 1 294 ? 4.739 -7.327 4.769 1.00 89.94 294 LYS A O 1
ATOM 2330 N N . GLY A 1 295 ? 5.238 -5.170 4.363 1.00 88.94 295 GLY A N 1
ATOM 2331 C CA . GLY A 1 295 ? 6.598 -5.424 3.914 1.00 88.94 295 GLY A CA 1
ATOM 2332 C C . GLY A 1 295 ? 6.654 -6.581 2.911 1.00 88.94 295 GLY A C 1
ATOM 2333 O O . GLY A 1 295 ? 5.882 -6.529 1.950 1.00 88.94 295 GLY A O 1
ATOM 2334 N N . PRO A 1 296 ? 7.556 -7.567 3.099 1.00 86.50 296 PRO A N 1
ATOM 2335 C CA . PRO A 1 296 ? 7.855 -8.604 2.105 1.00 86.50 296 PRO A CA 1
ATOM 2336 C C . PRO A 1 296 ? 6.642 -9.465 1.753 1.00 86.50 296 PRO A C 1
ATOM 2338 O O . PRO A 1 296 ? 6.526 -9.914 0.617 1.00 86.50 296 PRO A O 1
ATOM 2341 N N . ASP A 1 297 ? 5.685 -9.579 2.672 1.00 89.56 297 ASP A N 1
ATOM 2342 C CA . ASP A 1 297 ? 4.454 -10.355 2.507 1.00 89.56 297 ASP A CA 1
ATOM 2343 C C . ASP A 1 297 ? 3.353 -9.579 1.756 1.00 89.56 297 ASP A C 1
ATOM 2345 O O . ASP A 1 297 ? 2.169 -9.928 1.777 1.00 89.56 297 ASP A O 1
ATOM 2349 N N . CYS A 1 298 ? 3.693 -8.449 1.132 1.00 90.88 298 CYS A N 1
ATOM 2350 C CA . CYS A 1 298 ? 2.743 -7.661 0.365 1.00 90.88 298 CYS A CA 1
ATOM 2351 C C . CYS A 1 298 ? 2.571 -8.220 -1.054 1.00 90.88 298 CYS A C 1
ATOM 2353 O O . CYS A 1 298 ? 3.446 -8.072 -1.900 1.00 90.88 298 CYS A O 1
ATOM 2355 N N . ASP A 1 299 ? 1.372 -8.721 -1.364 1.00 89.50 299 ASP A N 1
ATOM 2356 C CA . ASP A 1 299 ? 1.005 -9.200 -2.712 1.00 89.50 299 ASP A CA 1
ATOM 2357 C C . ASP A 1 299 ? 0.948 -8.093 -3.788 1.00 89.50 299 ASP A C 1
ATOM 2359 O O . ASP A 1 299 ? 0.689 -8.352 -4.966 1.00 89.50 299 ASP A O 1
ATOM 2363 N N . LYS A 1 300 ? 1.099 -6.828 -3.382 1.00 91.25 300 LYS A N 1
ATOM 2364 C CA . LYS A 1 300 ? 0.982 -5.649 -4.246 1.00 91.25 300 LYS A CA 1
ATOM 2365 C C . LYS A 1 300 ? 2.361 -5.104 -4.571 1.00 91.25 300 LYS A C 1
ATOM 2367 O O . LYS A 1 300 ? 3.264 -5.114 -3.741 1.00 91.25 300 LYS A O 1
ATOM 2372 N N . ARG A 1 301 ? 2.503 -4.516 -5.754 1.00 89.88 301 ARG A N 1
ATOM 2373 C CA . ARG A 1 301 ? 3.784 -3.964 -6.201 1.00 89.88 301 ARG A CA 1
ATOM 2374 C C . ARG A 1 301 ? 4.152 -2.706 -5.406 1.00 89.88 301 ARG A C 1
ATOM 2376 O O . ARG A 1 301 ? 3.387 -1.740 -5.381 1.00 89.88 301 ARG A O 1
ATOM 2383 N N . HIS A 1 302 ? 5.333 -2.701 -4.792 1.00 91.69 302 HIS A N 1
ATOM 2384 C CA . HIS A 1 302 ? 5.935 -1.519 -4.166 1.00 91.69 302 HIS A CA 1
ATOM 2385 C C . HIS A 1 302 ? 6.687 -0.704 -5.221 1.00 91.69 302 HIS A C 1
ATOM 2387 O O . HIS A 1 302 ? 7.855 -0.958 -5.505 1.00 91.69 302 HIS A O 1
ATOM 2393 N N . VAL A 1 303 ? 5.984 0.246 -5.843 1.00 89.19 303 VAL A N 1
ATOM 2394 C CA . VAL A 1 303 ? 6.524 1.178 -6.843 1.00 89.19 303 VAL A CA 1
ATOM 2395 C C . VAL A 1 303 ? 6.009 2.581 -6.522 1.00 89.19 303 VAL A C 1
ATOM 2397 O O . VAL A 1 303 ? 4.861 2.734 -6.103 1.00 89.19 303 VAL A O 1
ATOM 2400 N N . VAL A 1 304 ? 6.845 3.601 -6.725 1.00 88.75 304 VAL A N 1
ATOM 2401 C CA . VAL A 1 304 ? 6.480 5.017 -6.552 1.00 88.75 304 VAL A CA 1
ATOM 2402 C C . VAL A 1 304 ? 5.764 5.515 -7.813 1.00 88.75 304 VAL A C 1
ATOM 2404 O O . VAL A 1 304 ? 6.306 6.286 -8.592 1.00 88.75 304 VAL A O 1
ATOM 2407 N N . GLU A 1 305 ? 4.553 5.017 -8.047 1.00 89.31 305 GLU A N 1
ATOM 2408 C CA . GLU A 1 305 ? 3.648 5.429 -9.130 1.00 89.31 305 GLU A CA 1
ATOM 2409 C C . GLU A 1 305 ? 2.279 5.764 -8.536 1.00 89.31 305 GLU A C 1
ATOM 2411 O O . GLU A 1 305 ? 1.895 5.201 -7.510 1.00 89.31 305 GLU A O 1
ATOM 2416 N N . CYS A 1 306 ? 1.508 6.648 -9.177 1.00 91.25 306 CYS A N 1
ATOM 2417 C CA . CYS A 1 306 ? 0.133 6.896 -8.753 1.00 91.25 306 CYS A CA 1
ATOM 2418 C C . CYS A 1 306 ? -0.679 5.588 -8.803 1.00 91.25 306 CYS A C 1
ATOM 2420 O O . CYS A 1 306 ? -0.875 5.035 -9.890 1.00 91.25 306 CYS A O 1
ATOM 2422 N N . PRO A 1 307 ? -1.192 5.083 -7.666 1.00 90.56 307 PRO A N 1
ATOM 2423 C CA . PRO A 1 307 ? -1.862 3.792 -7.630 1.00 90.56 307 PRO A CA 1
ATOM 2424 C C . PRO A 1 307 ? -3.217 3.831 -8.336 1.00 90.56 307 PRO A C 1
ATOM 2426 O O . PRO A 1 307 ? -3.648 2.815 -8.868 1.00 90.56 307 PRO A O 1
ATOM 2429 N N . ASP A 1 308 ? -3.902 4.973 -8.366 1.00 89.31 308 ASP A N 1
ATOM 2430 C CA . ASP A 1 308 ? -5.195 5.065 -9.044 1.00 89.31 308 ASP A CA 1
ATOM 2431 C C . ASP A 1 308 ? -5.017 5.037 -10.561 1.00 89.31 308 ASP A C 1
ATOM 2433 O O . ASP A 1 308 ? -5.683 4.267 -11.246 1.00 89.31 308 ASP A O 1
ATOM 2437 N N . TYR A 1 309 ? -4.024 5.760 -11.075 1.00 88.69 309 TYR A N 1
ATOM 2438 C CA . TYR A 1 309 ? -3.692 5.727 -12.494 1.00 88.69 309 TYR A CA 1
ATOM 2439 C C . TYR A 1 309 ? -3.071 4.398 -12.931 1.00 88.69 309 TYR A C 1
ATOM 2441 O O . TYR A 1 309 ? -3.467 3.846 -13.948 1.00 88.69 309 TYR A O 1
ATOM 2449 N N . ALA A 1 310 ? -2.126 3.844 -12.167 1.00 86.81 310 ALA A N 1
ATOM 2450 C CA . ALA A 1 310 ? -1.470 2.592 -12.534 1.00 86.81 310 ALA A CA 1
ATOM 2451 C C . ALA A 1 310 ? -2.432 1.391 -12.506 1.00 86.81 310 ALA A C 1
ATOM 2453 O O . ALA A 1 310 ? -2.271 0.470 -13.303 1.00 86.81 310 ALA A O 1
ATOM 2454 N N . ASN A 1 311 ? -3.426 1.404 -11.609 1.00 85.69 311 ASN A N 1
ATOM 2455 C CA . ASN A 1 311 ? -4.389 0.309 -11.474 1.00 85.69 311 ASN A CA 1
ATOM 2456 C C . ASN A 1 311 ? -5.635 0.488 -12.352 1.00 85.69 311 ASN A C 1
ATOM 2458 O O . ASN A 1 311 ? -6.142 -0.500 -12.872 1.00 85.69 311 ASN A O 1
ATOM 2462 N N . HIS A 1 312 ? -6.142 1.718 -12.504 1.00 83.44 312 HIS A N 1
ATOM 2463 C CA . HIS A 1 312 ? -7.411 1.996 -13.200 1.00 83.44 312 HIS A CA 1
ATOM 2464 C C . HIS A 1 312 ? -7.240 2.770 -14.513 1.00 83.44 312 HIS A C 1
ATOM 2466 O O . HIS A 1 312 ? -8.221 3.020 -15.206 1.00 83.44 312 HIS A O 1
ATOM 2472 N N . GLY A 1 313 ? -6.022 3.199 -14.856 1.00 82.00 313 GLY A N 1
ATOM 2473 C CA . GLY A 1 313 ? -5.731 4.016 -16.042 1.00 82.00 313 GLY A CA 1
ATOM 2474 C C . GLY A 1 313 ? -6.217 5.467 -15.953 1.00 82.00 313 GLY A C 1
ATOM 2475 O O . GLY A 1 313 ? -5.987 6.248 -16.873 1.00 82.00 313 GLY A O 1
ATOM 2476 N N . LYS A 1 314 ? -6.890 5.844 -14.860 1.00 84.25 314 LYS A N 1
ATOM 2477 C CA . LYS A 1 314 ? -7.450 7.179 -14.628 1.00 84.25 314 LYS A CA 1
ATOM 2478 C C . LYS A 1 314 ? -7.160 7.622 -13.205 1.00 84.25 314 LYS A C 1
ATOM 2480 O O . LYS A 1 314 ? -7.246 6.835 -12.266 1.00 84.25 314 LYS A O 1
ATOM 2485 N N . CYS A 1 315 ? -6.833 8.896 -13.042 1.00 88.12 315 CYS A N 1
ATOM 2486 C CA . CYS A 1 315 ? -6.658 9.507 -11.734 1.00 88.12 315 CYS A CA 1
ATOM 2487 C C . CYS A 1 315 ? -7.474 10.793 -11.685 1.00 88.12 315 CYS A C 1
ATOM 2489 O O . CYS A 1 315 ? -7.122 11.773 -12.337 1.00 88.12 315 CYS A O 1
ATOM 2491 N N . ALA A 1 316 ? -8.521 10.803 -10.859 1.00 86.94 316 ALA A N 1
ATOM 2492 C CA . ALA A 1 316 ? -9.357 11.984 -10.653 1.00 86.94 316 ALA A CA 1
ATOM 2493 C C . ALA A 1 316 ? -8.534 13.192 -10.165 1.00 86.94 316 ALA A C 1
ATOM 2495 O O . ALA A 1 316 ? -8.827 14.337 -10.490 1.00 86.94 316 ALA A O 1
ATOM 2496 N N . ASN A 1 317 ? -7.453 12.956 -9.416 1.00 84.94 317 ASN A N 1
ATOM 2497 C CA . ASN A 1 317 ? -6.576 14.029 -8.952 1.00 84.94 317 ASN A CA 1
ATOM 2498 C C . ASN A 1 317 ? -5.645 14.560 -10.053 1.00 84.94 317 ASN A C 1
ATOM 2500 O O . ASN A 1 317 ? -5.206 15.701 -9.948 1.00 84.94 317 ASN A O 1
ATOM 2504 N N . ARG A 1 318 ? -5.341 13.772 -11.097 1.00 82.00 318 ARG A N 1
ATOM 2505 C CA . ARG A 1 318 ? -4.579 14.233 -12.273 1.00 82.00 318 ARG A CA 1
ATOM 2506 C C . ARG A 1 318 ? -5.423 15.181 -13.112 1.00 82.00 318 ARG A C 1
ATOM 2508 O O . ARG A 1 318 ? -4.937 16.240 -13.478 1.00 82.00 318 ARG A O 1
ATOM 2515 N N . GLU A 1 319 ? -6.680 14.816 -13.355 1.00 78.69 319 GLU A N 1
ATOM 2516 C CA . GLU A 1 319 ? -7.645 15.655 -14.083 1.00 78.69 319 GLU A CA 1
ATOM 2517 C C . GLU A 1 319 ? -7.853 17.007 -13.382 1.00 78.69 319 GLU A C 1
ATOM 2519 O O . GLU A 1 319 ? -7.996 18.031 -14.036 1.00 78.69 319 GLU A O 1
ATOM 2524 N N . ASN A 1 320 ? -7.762 17.026 -12.049 1.00 82.06 320 ASN A N 1
ATOM 2525 C CA . ASN A 1 320 ? -7.845 18.239 -11.233 1.00 82.06 320 ASN A CA 1
ATOM 2526 C C . ASN A 1 320 ? -6.489 18.926 -10.954 1.00 82.06 320 ASN A C 1
ATOM 2528 O O . ASN A 1 320 ? -6.444 19.844 -10.138 1.00 82.06 320 ASN A O 1
ATOM 2532 N N . GLY A 1 321 ? -5.373 18.450 -11.521 1.00 82.38 321 GLY A N 1
ATOM 2533 C CA . GLY A 1 321 ? -4.032 19.022 -11.302 1.00 82.38 321 GLY A CA 1
ATOM 2534 C C . GLY A 1 321 ? -3.463 18.900 -9.876 1.00 82.38 321 GLY A C 1
ATOM 2535 O O . GLY A 1 321 ? -2.432 19.487 -9.573 1.00 82.38 321 GLY A O 1
ATOM 2536 N N . ARG A 1 322 ? -4.102 18.134 -8.982 1.00 85.75 322 ARG A N 1
ATOM 2537 C CA . ARG A 1 322 ? -3.726 18.000 -7.557 1.00 85.75 322 ARG A CA 1
ATOM 2538 C C . ARG A 1 322 ? -2.893 16.760 -7.234 1.00 85.75 322 ARG A C 1
ATOM 2540 O O . ARG A 1 322 ? -2.490 16.558 -6.090 1.00 85.75 322 ARG A O 1
ATOM 2547 N N . CYS A 1 323 ? -2.670 15.874 -8.201 1.00 87.38 323 CYS A N 1
ATOM 2548 C CA . CYS A 1 323 ? -1.908 14.656 -7.956 1.00 87.38 323 CYS A CA 1
ATOM 2549 C C . CYS A 1 323 ? -0.398 14.905 -8.068 1.00 87.38 323 CYS A C 1
ATOM 2551 O O . CYS A 1 323 ? 0.102 15.226 -9.140 1.00 87.38 323 CYS A O 1
ATOM 2553 N N . THR A 1 324 ? 0.324 14.685 -6.968 1.00 84.69 324 THR A N 1
ATOM 2554 C CA . THR A 1 324 ? 1.789 14.849 -6.884 1.00 84.69 324 THR A CA 1
ATOM 2555 C C . THR A 1 324 ? 2.575 13.577 -7.216 1.00 84.69 324 THR A C 1
ATOM 2557 O O . THR A 1 324 ? 3.803 13.584 -7.184 1.00 84.69 324 THR A O 1
ATOM 2560 N N . LEU A 1 325 ? 1.886 12.466 -7.494 1.00 87.44 325 LEU A N 1
ATOM 2561 C CA . LEU A 1 325 ? 2.517 11.188 -7.823 1.00 87.44 325 LEU A CA 1
ATOM 2562 C C . LEU A 1 325 ? 2.729 11.057 -9.338 1.00 87.44 325 LEU A C 1
ATOM 2564 O O . LEU A 1 325 ? 1.909 11.548 -10.117 1.00 87.44 325 LEU A O 1
ATOM 2568 N N . PRO A 1 326 ? 3.796 10.365 -9.775 1.00 88.00 326 PRO A N 1
ATOM 2569 C CA . PRO A 1 326 ? 4.085 10.223 -11.192 1.00 88.00 326 PRO A CA 1
ATOM 2570 C C . PRO A 1 326 ? 3.040 9.342 -11.887 1.00 88.00 326 PRO A C 1
ATOM 2572 O O . PRO A 1 326 ? 2.628 8.291 -11.381 1.00 88.00 326 PRO A O 1
ATOM 2575 N N . HIS A 1 327 ? 2.642 9.783 -13.079 1.00 86.94 327 HIS A N 1
ATOM 2576 C CA . HIS A 1 327 ? 1.728 9.098 -13.988 1.00 86.94 327 HIS A CA 1
ATOM 2577 C C . HIS A 1 327 ? 2.499 8.614 -15.216 1.00 86.94 327 HIS A C 1
ATOM 2579 O O . HIS A 1 327 ? 2.627 9.359 -16.187 1.00 86.94 327 HIS A O 1
ATOM 2585 N N . PRO A 1 328 ? 3.067 7.400 -15.193 1.00 78.06 328 PRO A N 1
ATOM 2586 C CA . PRO A 1 328 ? 3.753 6.878 -16.362 1.00 78.06 328 PRO A CA 1
ATOM 2587 C C . PRO A 1 328 ? 2.730 6.493 -17.434 1.00 78.06 328 PRO A C 1
ATOM 2589 O O . PRO A 1 328 ? 2.106 5.433 -17.362 1.00 78.06 328 PRO A O 1
ATOM 2592 N N . ASP A 1 329 ? 2.591 7.329 -18.461 1.00 70.44 329 ASP A N 1
ATOM 2593 C CA . ASP A 1 329 ? 1.822 7.020 -19.669 1.00 70.44 329 ASP A CA 1
ATOM 2594 C C . ASP A 1 329 ? 2.593 5.965 -20.498 1.00 70.44 329 ASP A C 1
ATOM 2596 O O . ASP A 1 329 ? 3.222 6.275 -21.510 1.00 70.44 329 ASP A O 1
ATOM 2600 N N . ARG A 1 330 ? 2.588 4.693 -20.057 1.00 70.00 330 ARG A N 1
ATOM 2601 C CA . ARG A 1 330 ? 3.395 3.600 -20.652 1.00 70.00 330 ARG A CA 1
ATOM 2602 C C . ARG A 1 330 ? 3.205 3.467 -22.168 1.00 70.00 330 ARG A C 1
ATOM 2604 O O . ARG A 1 330 ? 4.167 3.182 -22.869 1.00 70.00 330 ARG A O 1
ATOM 2611 N N . ALA A 1 331 ? 2.007 3.738 -22.688 1.00 59.97 331 ALA A N 1
ATOM 2612 C CA . ALA A 1 331 ? 1.744 3.739 -24.129 1.00 59.97 331 ALA A CA 1
ATOM 2613 C C . ALA A 1 331 ? 2.464 4.879 -24.877 1.00 59.97 331 ALA A C 1
ATOM 2615 O O . ALA A 1 331 ? 2.973 4.666 -25.972 1.00 59.97 331 ALA A O 1
ATOM 2616 N N . ALA A 1 332 ? 2.548 6.077 -24.295 1.00 64.31 332 ALA A N 1
ATOM 2617 C CA . ALA A 1 332 ? 3.276 7.196 -24.892 1.00 64.31 332 ALA A CA 1
ATOM 261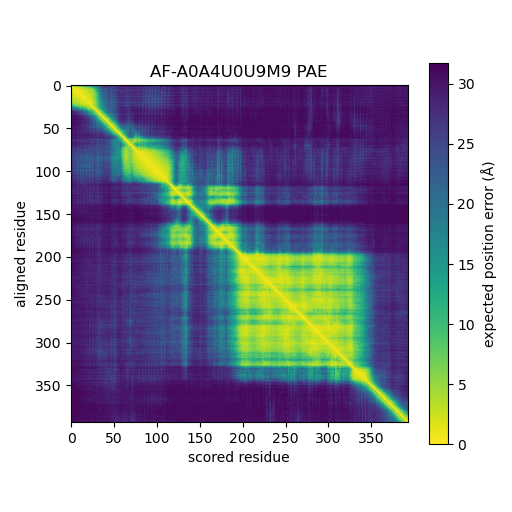8 C C . ALA A 1 332 ? 4.797 6.987 -24.818 1.00 64.31 332 ALA A C 1
ATOM 2620 O O . ALA A 1 332 ? 5.506 7.318 -25.764 1.00 64.31 332 ALA A O 1
ATOM 2621 N N . VAL A 1 333 ? 5.285 6.383 -23.729 1.00 64.62 333 VAL A N 1
ATOM 2622 C CA . VAL A 1 333 ? 6.699 6.001 -23.578 1.00 64.62 333 VAL A CA 1
ATOM 2623 C C . VAL A 1 333 ? 7.098 4.953 -24.620 1.00 64.62 333 VAL A C 1
ATOM 2625 O O . VAL A 1 333 ? 8.142 5.101 -25.245 1.00 64.62 333 VAL A O 1
ATOM 2628 N N . LEU A 1 334 ? 6.257 3.939 -24.863 1.00 68.38 334 LEU A N 1
ATOM 2629 C CA . LEU A 1 334 ? 6.502 2.937 -25.907 1.00 68.38 334 LEU A CA 1
ATOM 2630 C C . LEU A 1 334 ? 6.473 3.544 -27.318 1.00 68.38 334 LEU A C 1
ATOM 2632 O O . LEU A 1 334 ? 7.323 3.193 -28.128 1.00 68.38 334 LEU A O 1
ATOM 2636 N N . ARG A 1 335 ? 5.561 4.489 -27.602 1.00 74.81 335 ARG A N 1
ATOM 2637 C CA . ARG A 1 335 ? 5.542 5.212 -28.889 1.00 74.81 335 ARG A CA 1
ATOM 2638 C C . ARG A 1 335 ? 6.811 6.041 -29.111 1.00 74.81 335 ARG A C 1
ATOM 2640 O O . ARG A 1 335 ? 7.459 5.870 -30.133 1.00 74.81 335 ARG A O 1
ATOM 2647 N N . LYS A 1 336 ? 7.233 6.841 -28.125 1.00 70.75 336 LYS A N 1
ATOM 2648 C CA . LYS A 1 336 ? 8.488 7.616 -28.203 1.00 70.75 336 LYS A CA 1
ATOM 2649 C C . LYS A 1 336 ? 9.733 6.730 -28.303 1.00 70.75 336 LYS A C 1
ATOM 2651 O O . LYS A 1 336 ? 10.704 7.110 -28.947 1.00 70.75 336 LYS A O 1
ATOM 2656 N N . ALA A 1 337 ? 9.734 5.569 -27.648 1.00 72.44 337 ALA A N 1
ATOM 2657 C CA . ALA A 1 337 ? 10.829 4.609 -27.757 1.00 72.44 337 ALA A CA 1
ATOM 2658 C C . ALA A 1 337 ? 10.899 3.987 -29.163 1.00 72.44 337 ALA A C 1
ATOM 2660 O O . ALA A 1 337 ? 11.990 3.892 -29.715 1.00 72.44 337 ALA A O 1
ATOM 2661 N N . ALA A 1 338 ? 9.752 3.637 -29.755 1.00 80.62 338 ALA A N 1
ATOM 2662 C CA . ALA A 1 338 ? 9.674 3.134 -31.125 1.00 80.62 338 ALA A CA 1
ATOM 2663 C C . ALA A 1 338 ? 10.097 4.192 -32.160 1.00 80.62 338 ALA A C 1
ATOM 2665 O O . ALA A 1 338 ? 10.840 3.871 -33.076 1.00 80.62 338 ALA A O 1
ATOM 2666 N N . GLU A 1 339 ? 9.704 5.458 -31.982 1.00 83.88 339 GLU A N 1
ATOM 2667 C CA . GLU A 1 339 ? 10.154 6.572 -32.836 1.00 83.88 339 GLU A CA 1
ATOM 2668 C C . GLU A 1 339 ? 11.675 6.770 -32.776 1.00 83.88 339 GLU A C 1
ATOM 2670 O O . GLU A 1 339 ? 12.315 6.961 -33.805 1.00 83.88 339 GLU A O 1
ATOM 2675 N N . ARG A 1 340 ? 12.281 6.687 -31.583 1.00 79.88 340 ARG A N 1
ATOM 2676 C CA . ARG A 1 340 ? 13.746 6.762 -31.434 1.00 79.88 340 ARG A CA 1
ATOM 2677 C C . ARG A 1 340 ? 14.457 5.576 -32.081 1.00 79.88 340 ARG A C 1
ATOM 2679 O O . ARG A 1 340 ? 15.499 5.766 -32.690 1.00 79.88 340 ARG A O 1
ATOM 2686 N N . GLN A 1 341 ? 13.903 4.371 -31.950 1.00 82.75 341 GLN A N 1
ATOM 2687 C CA . GLN A 1 341 ? 14.449 3.185 -32.612 1.00 82.75 341 GLN A CA 1
ATOM 2688 C C . GLN A 1 341 ? 14.327 3.271 -34.135 1.00 82.75 341 GLN A C 1
ATOM 2690 O O . GLN A 1 341 ? 15.256 2.868 -34.818 1.00 82.75 341 GLN A O 1
ATOM 2695 N N . ALA A 1 342 ? 13.234 3.828 -34.660 1.00 81.62 342 ALA A N 1
ATOM 2696 C CA . ALA A 1 342 ? 13.073 4.049 -36.094 1.00 81.62 342 ALA A CA 1
ATOM 2697 C C . ALA A 1 342 ? 14.128 5.021 -36.645 1.00 81.62 342 ALA A C 1
ATOM 2699 O O . ALA A 1 342 ? 14.718 4.728 -37.672 1.00 81.62 342 ALA A O 1
ATOM 2700 N N . LYS A 1 343 ? 14.433 6.113 -35.928 1.00 80.50 343 LYS A N 1
ATOM 2701 C CA . LYS A 1 343 ? 15.492 7.059 -36.330 1.00 80.50 343 LYS A CA 1
ATOM 2702 C C . LYS A 1 343 ? 16.892 6.437 -36.342 1.00 80.50 343 LYS A C 1
ATOM 2704 O O . LYS A 1 343 ? 17.629 6.630 -37.290 1.00 80.50 343 LYS A O 1
ATOM 2709 N N . LEU A 1 344 ? 17.229 5.631 -35.333 1.00 74.19 344 LEU A N 1
ATOM 2710 C CA . LEU A 1 344 ? 18.532 4.952 -35.279 1.00 74.19 344 LEU A CA 1
ATOM 2711 C C . LEU A 1 344 ? 18.728 3.907 -36.388 1.00 74.19 344 LEU A C 1
ATOM 2713 O O . LEU A 1 344 ? 19.864 3.576 -36.710 1.00 74.19 344 LEU A O 1
ATOM 2717 N N . LEU A 1 345 ? 17.636 3.350 -36.917 1.00 66.88 345 LEU A N 1
ATOM 2718 C CA . LEU A 1 345 ? 17.677 2.436 -38.060 1.00 66.88 345 LEU A CA 1
ATOM 2719 C C . LEU A 1 345 ? 17.773 3.194 -39.394 1.00 66.88 345 LEU A C 1
ATOM 2721 O O . LEU A 1 345 ? 18.353 2.660 -40.328 1.00 66.88 345 LEU A O 1
ATOM 2725 N N . ASP A 1 346 ? 17.252 4.420 -39.455 1.00 63.53 346 ASP A N 1
ATOM 2726 C CA . ASP A 1 346 ? 17.348 5.331 -40.607 1.00 63.53 346 ASP A CA 1
ATOM 2727 C C . ASP A 1 346 ? 18.785 5.870 -40.768 1.00 63.53 346 ASP A C 1
ATOM 2729 O O . ASP A 1 346 ? 19.346 5.860 -41.858 1.00 63.53 346 ASP A O 1
ATOM 2733 N N . ASP A 1 347 ? 19.447 6.214 -39.655 1.00 56.47 347 ASP A N 1
ATOM 2734 C CA . ASP A 1 347 ? 20.841 6.693 -39.641 1.00 56.47 347 ASP A CA 1
ATOM 2735 C C . ASP A 1 347 ? 21.879 5.598 -40.000 1.00 56.47 347 ASP A C 1
ATOM 2737 O O . ASP A 1 347 ? 23.039 5.909 -40.269 1.00 56.47 347 ASP A O 1
ATOM 2741 N N . GLN A 1 348 ? 21.496 4.312 -40.003 1.00 56.25 348 GLN A N 1
ATOM 2742 C CA . GLN A 1 348 ? 22.362 3.192 -40.422 1.00 56.25 348 GLN A CA 1
ATOM 2743 C C . GLN A 1 348 ? 22.232 2.834 -41.910 1.00 56.25 348 GLN A C 1
ATOM 2745 O O . GLN A 1 348 ? 23.084 2.104 -42.413 1.00 56.25 348 GLN A O 1
ATOM 2750 N N . ASP A 1 349 ? 21.213 3.345 -42.609 1.00 48.47 349 ASP A N 1
ATOM 2751 C CA . ASP A 1 349 ? 20.991 3.111 -44.049 1.00 48.47 349 ASP A CA 1
ATOM 2752 C C . ASP A 1 349 ? 21.490 4.289 -44.918 1.00 48.47 349 ASP A C 1
ATOM 2754 O O . ASP A 1 349 ? 21.396 4.274 -46.144 1.00 48.47 349 ASP A O 1
ATOM 2758 N N . HIS A 1 350 ? 22.086 5.306 -44.284 1.00 50.22 350 HIS A N 1
ATOM 2759 C CA . HIS A 1 350 ? 22.703 6.465 -44.931 1.00 50.22 350 HIS A CA 1
ATOM 2760 C C . HIS A 1 350 ? 24.202 6.558 -44.621 1.00 50.22 350 HIS A C 1
ATOM 2762 O O . HIS A 1 350 ? 24.724 7.596 -44.224 1.00 50.22 350 HIS A O 1
ATOM 2768 N N . SER A 1 351 ? 24.919 5.456 -44.829 1.00 50.09 351 SER A N 1
ATOM 2769 C CA . SER A 1 351 ? 26.366 5.493 -45.049 1.00 50.09 351 SER A CA 1
ATOM 2770 C C . SER A 1 351 ? 26.708 4.872 -46.398 1.00 50.09 351 SER A C 1
ATOM 2772 O O . SER A 1 351 ? 27.479 3.920 -46.459 1.00 50.09 351 SER A O 1
ATOM 2774 N N . ASP A 1 352 ? 26.117 5.386 -47.476 1.00 45.53 352 ASP A N 1
ATOM 2775 C CA . ASP A 1 352 ? 26.767 5.344 -48.783 1.00 45.53 352 ASP A CA 1
ATOM 2776 C C . ASP A 1 352 ? 26.142 6.354 -49.760 1.00 45.53 352 ASP A C 1
ATOM 2778 O O . ASP A 1 352 ? 24.922 6.456 -49.864 1.00 45.53 352 ASP A O 1
ATOM 2782 N N . LEU A 1 353 ? 27.015 7.033 -50.514 1.00 38.66 353 LEU A N 1
ATOM 2783 C CA . LEU A 1 353 ? 26.762 7.916 -51.668 1.00 38.66 353 LEU A CA 1
ATOM 2784 C C . LEU A 1 353 ? 26.339 9.378 -51.400 1.00 38.66 353 LEU A C 1
ATOM 2786 O O . LEU A 1 353 ? 25.168 9.737 -51.428 1.00 38.66 353 LEU A O 1
ATOM 2790 N N . SER A 1 354 ? 27.330 10.273 -51.333 1.00 38.59 354 SER A N 1
ATOM 2791 C CA . SER A 1 354 ? 27.772 11.069 -52.501 1.00 38.59 354 SER A CA 1
ATOM 2792 C C . SER A 1 354 ? 28.263 12.456 -52.083 1.00 38.59 354 SER A C 1
ATOM 2794 O O . SER A 1 354 ? 27.514 13.271 -51.555 1.00 38.59 354 SER A O 1
ATOM 2796 N N . SER A 1 355 ? 29.530 12.732 -52.386 1.00 47.59 355 SER A N 1
ATOM 2797 C CA . SER A 1 355 ? 30.079 14.081 -52.511 1.00 47.59 355 SER A CA 1
ATOM 2798 C C . SER A 1 355 ? 29.399 14.811 -53.673 1.00 47.59 355 SER A C 1
ATOM 2800 O O . SER A 1 355 ? 29.363 14.242 -54.761 1.00 47.59 355 SER A O 1
ATOM 2802 N N . ASP A 1 356 ? 28.909 16.034 -53.466 1.00 39.44 356 ASP A N 1
ATOM 2803 C CA . ASP A 1 356 ? 28.890 17.097 -54.485 1.00 39.44 356 ASP A CA 1
ATOM 2804 C C . ASP A 1 356 ? 28.623 18.467 -53.834 1.00 39.44 356 ASP A C 1
ATOM 2806 O O . ASP A 1 356 ? 28.035 18.541 -52.756 1.00 39.44 356 ASP A O 1
ATOM 2810 N N . ALA A 1 357 ? 29.159 19.513 -54.456 1.00 48.03 357 ALA A N 1
ATOM 2811 C CA . ALA A 1 357 ? 29.408 20.848 -53.916 1.00 48.03 357 ALA A CA 1
ATOM 2812 C C . ALA A 1 357 ? 28.217 21.831 -54.000 1.00 48.03 357 ALA A C 1
ATOM 2814 O O . ALA A 1 357 ? 27.187 21.521 -54.591 1.00 48.03 357 ALA A O 1
ATOM 2815 N N . GLU A 1 358 ? 28.467 23.050 -53.485 1.00 43.38 358 GLU A N 1
ATOM 2816 C CA . GLU A 1 358 ? 27.689 24.303 -53.622 1.00 43.38 358 GLU A CA 1
ATOM 2817 C C . GLU A 1 358 ? 26.439 24.421 -52.717 1.00 43.38 358 GLU A C 1
ATOM 2819 O O . GLU A 1 358 ? 25.734 23.451 -52.475 1.00 43.38 358 GLU A O 1
ATOM 2824 N N . GLU A 1 359 ? 26.010 25.566 -52.185 1.00 40.19 359 GLU A N 1
ATOM 2825 C CA . GLU A 1 359 ? 26.545 26.908 -51.923 1.00 40.19 359 GLU A CA 1
ATOM 2826 C C . GLU A 1 359 ? 25.478 27.561 -50.999 1.00 40.19 359 GLU A C 1
ATOM 2828 O O . GLU A 1 359 ? 24.288 27.321 -51.183 1.00 40.19 359 GLU A O 1
ATOM 2833 N N . ARG A 1 360 ? 25.922 28.302 -49.973 1.00 43.03 360 ARG A N 1
ATOM 2834 C CA . ARG A 1 360 ? 25.325 29.511 -49.353 1.00 43.03 360 ARG A CA 1
ATOM 2835 C C . ARG A 1 360 ? 23.787 29.661 -49.239 1.00 43.03 360 ARG A C 1
ATOM 2837 O O . ARG A 1 360 ? 23.079 29.745 -50.230 1.00 43.03 360 ARG A O 1
ATOM 2844 N N . ASP A 1 361 ? 23.318 29.913 -48.014 1.00 39.09 361 ASP A N 1
ATOM 2845 C CA . ASP A 1 361 ? 22.630 31.182 -47.722 1.00 39.09 361 ASP A CA 1
ATOM 2846 C C . ASP A 1 361 ? 22.717 31.538 -46.231 1.00 39.09 361 ASP A C 1
ATOM 2848 O O . ASP A 1 361 ? 22.502 30.713 -45.340 1.00 39.09 361 ASP A O 1
ATOM 2852 N N . ASP A 1 362 ? 23.135 32.784 -46.030 1.00 43.53 362 ASP A N 1
ATOM 2853 C CA . ASP A 1 362 ? 23.406 33.496 -44.791 1.00 43.53 362 ASP A CA 1
ATOM 2854 C C . ASP A 1 362 ? 22.104 33.856 -44.055 1.00 43.53 362 ASP A C 1
ATOM 2856 O O . ASP A 1 362 ? 21.152 34.274 -44.704 1.00 43.53 362 ASP A O 1
ATOM 2860 N N . GLU A 1 363 ? 22.102 33.818 -42.717 1.00 49.19 363 GLU A N 1
ATOM 2861 C CA . GLU A 1 363 ? 21.479 34.880 -41.907 1.00 49.19 363 GLU A CA 1
ATOM 2862 C C . GLU A 1 363 ? 22.348 35.149 -40.664 1.00 49.19 363 GLU A C 1
ATOM 2864 O O . GLU A 1 363 ? 22.564 34.276 -39.818 1.00 49.19 363 GLU A O 1
ATOM 2869 N N . GLU A 1 364 ? 22.891 36.368 -40.615 1.00 47.09 364 GLU A N 1
ATOM 2870 C CA . GLU A 1 364 ? 23.621 36.972 -39.497 1.00 47.09 364 GLU A CA 1
ATOM 2871 C C . GLU A 1 364 ? 22.662 37.651 -38.504 1.00 47.09 364 GLU A C 1
ATOM 2873 O O . GLU A 1 364 ? 21.585 38.083 -38.897 1.00 47.09 364 GLU A O 1
ATOM 2878 N N . ASP A 1 365 ? 23.096 37.763 -37.240 1.00 42.16 365 ASP A N 1
ATOM 2879 C CA . ASP A 1 365 ? 22.894 38.903 -36.312 1.00 42.16 365 ASP A CA 1
ATOM 2880 C C . ASP A 1 365 ? 23.593 38.531 -34.973 1.00 42.16 365 ASP A C 1
ATOM 2882 O O . ASP A 1 365 ? 23.124 37.663 -34.237 1.00 42.16 365 ASP A O 1
ATOM 2886 N N . ILE A 1 366 ? 24.874 38.871 -34.763 1.00 45.53 366 ILE A N 1
ATOM 2887 C CA . ILE A 1 366 ? 25.459 40.106 -34.179 1.00 45.53 366 ILE A CA 1
ATOM 2888 C C . ILE A 1 366 ? 25.233 40.290 -32.655 1.00 45.53 366 ILE A C 1
ATOM 2890 O O . ILE A 1 366 ? 24.169 40.677 -32.182 1.00 45.53 366 ILE A O 1
ATOM 2894 N N . ASP A 1 367 ? 26.329 40.015 -31.935 1.00 36.62 367 ASP A N 1
ATOM 2895 C CA . ASP A 1 367 ? 26.983 40.670 -30.786 1.00 36.62 367 ASP A CA 1
ATOM 2896 C C . ASP A 1 367 ? 26.228 41.140 -29.527 1.00 36.62 367 ASP A C 1
ATOM 2898 O O . ASP A 1 367 ? 25.460 42.101 -29.516 1.00 36.62 367 ASP A O 1
ATOM 2902 N N . SER A 1 368 ? 26.656 40.577 -28.386 1.00 39.81 368 SER A N 1
ATOM 2903 C CA . SER A 1 368 ? 26.982 41.345 -27.173 1.00 39.81 368 SER A CA 1
ATOM 2904 C C . SER A 1 368 ? 28.104 40.644 -26.383 1.00 39.81 368 SER A C 1
ATOM 2906 O O . SER A 1 368 ? 27.983 39.510 -25.921 1.00 39.81 368 SER A O 1
ATOM 2908 N N . ASP A 1 369 ? 29.205 41.369 -26.303 1.00 41.47 369 ASP A N 1
ATOM 2909 C CA . ASP A 1 369 ? 30.440 41.281 -25.533 1.00 41.47 369 ASP A CA 1
ATOM 2910 C C . ASP A 1 369 ? 30.262 41.219 -23.998 1.00 41.47 369 ASP A C 1
ATOM 2912 O O . ASP A 1 369 ? 29.329 41.805 -23.458 1.00 41.47 369 ASP A O 1
ATOM 2916 N N . MET A 1 370 ? 31.165 40.515 -23.284 1.00 38.84 370 MET A N 1
ATOM 2917 C CA . MET A 1 370 ? 32.034 41.082 -22.220 1.00 38.84 370 MET A CA 1
ATOM 2918 C C . MET A 1 370 ? 32.858 39.990 -21.481 1.00 38.84 370 MET A C 1
ATOM 2920 O O . MET A 1 370 ? 32.324 39.124 -20.793 1.00 38.84 370 MET A O 1
ATOM 2924 N N . GLU A 1 371 ? 34.179 40.132 -21.623 1.00 39.28 371 GLU A N 1
ATOM 2925 C CA . GLU A 1 371 ? 35.315 39.839 -20.723 1.00 39.28 371 GLU A CA 1
ATOM 2926 C C . GLU A 1 371 ? 35.715 38.414 -20.277 1.00 39.28 371 GLU A C 1
ATOM 2928 O O . GLU A 1 371 ? 35.197 37.803 -19.343 1.00 39.28 371 GLU A O 1
ATOM 2933 N N . ILE A 1 372 ? 36.825 37.985 -20.891 1.00 33.53 372 ILE A N 1
ATOM 2934 C CA . ILE A 1 372 ? 37.755 36.934 -20.477 1.00 33.53 372 ILE A CA 1
ATOM 2935 C C . ILE A 1 372 ? 38.764 37.543 -19.491 1.00 33.53 372 ILE A C 1
ATOM 2937 O O . ILE A 1 372 ? 39.559 38.402 -19.872 1.00 33.53 372 ILE A O 1
ATOM 2941 N N . PHE A 1 373 ? 38.784 37.052 -18.251 1.00 31.84 373 PHE A N 1
ATOM 2942 C CA . PHE A 1 373 ? 39.927 37.218 -17.351 1.00 31.84 373 PHE A CA 1
ATOM 2943 C C . PHE A 1 373 ? 40.865 36.017 -17.506 1.00 31.84 373 PHE A C 1
ATOM 2945 O O . PHE A 1 373 ? 40.498 34.880 -17.210 1.00 31.84 373 PHE A O 1
ATOM 2952 N N . VAL A 1 374 ? 42.080 36.290 -17.979 1.00 36.31 374 VAL A N 1
ATOM 2953 C CA . VAL A 1 374 ? 43.210 35.359 -17.969 1.00 36.31 374 VAL A CA 1
ATOM 2954 C C . VAL A 1 374 ? 43.754 35.299 -16.542 1.00 36.31 374 VAL A C 1
ATOM 2956 O O . VAL A 1 374 ? 44.210 36.307 -16.006 1.00 36.31 374 VAL A O 1
ATOM 2959 N N . GLY A 1 375 ? 43.675 34.119 -15.931 1.00 35.62 375 GLY A N 1
ATOM 2960 C CA . GLY A 1 375 ? 44.416 33.744 -14.730 1.00 35.62 375 GLY A CA 1
ATOM 2961 C C . GLY A 1 375 ? 45.319 32.569 -15.083 1.00 35.62 375 GLY A C 1
ATOM 2962 O O . GLY A 1 375 ? 44.847 31.544 -15.566 1.00 35.62 375 GLY A O 1
ATOM 2963 N N . GLU A 1 376 ? 46.614 32.800 -14.935 1.00 37.91 376 GLU A N 1
ATOM 2964 C CA . GLU A 1 376 ? 47.735 31.975 -15.355 1.00 37.91 376 GLU A CA 1
ATOM 2965 C C . GLU A 1 376 ? 48.267 31.180 -14.161 1.00 37.91 376 GLU A C 1
ATOM 2967 O O . GLU A 1 376 ? 48.845 31.765 -13.247 1.00 37.91 376 GLU A O 1
ATOM 2972 N N . ASP A 1 377 ? 48.148 29.851 -14.193 1.00 40.16 377 ASP A N 1
ATOM 2973 C CA . ASP A 1 377 ? 48.954 28.981 -13.345 1.00 40.16 377 ASP A CA 1
ATOM 2974 C C . ASP A 1 377 ? 49.137 27.601 -13.987 1.00 40.16 377 ASP A C 1
ATOM 2976 O O . ASP A 1 377 ? 48.214 26.959 -14.493 1.00 40.16 377 ASP A O 1
ATOM 2980 N N . GLY A 1 378 ? 50.404 27.196 -14.031 1.00 34.88 378 GLY A N 1
ATOM 2981 C CA . GLY A 1 378 ? 50.910 26.100 -14.831 1.00 34.88 378 GLY A CA 1
ATOM 2982 C C . GLY A 1 378 ? 50.850 24.719 -14.176 1.00 34.88 378 GLY A C 1
ATOM 2983 O O . GLY A 1 378 ? 50.989 24.553 -12.971 1.00 34.88 378 GLY A O 1
ATOM 2984 N N . HIS A 1 379 ? 50.817 23.745 -15.084 1.00 36.06 379 HIS A N 1
ATOM 2985 C CA . HIS A 1 379 ? 51.516 22.457 -15.066 1.00 36.06 379 HIS A CA 1
ATOM 2986 C C . HIS A 1 379 ? 51.075 21.289 -14.160 1.00 36.06 379 HIS A C 1
ATOM 2988 O O . HIS A 1 379 ? 50.945 21.376 -12.944 1.00 36.06 379 HIS A O 1
ATOM 2994 N N . SER A 1 380 ? 51.114 20.125 -14.832 1.00 33.25 380 SER A N 1
ATOM 2995 C CA . SER A 1 380 ? 51.119 18.726 -14.367 1.00 33.25 380 SER A CA 1
ATOM 2996 C C . SER A 1 380 ? 49.731 18.151 -14.031 1.00 33.25 380 SER A C 1
ATOM 2998 O O . SER A 1 380 ? 48.921 18.806 -13.402 1.00 33.25 380 SER A O 1
ATOM 3000 N N . HIS A 1 381 ? 49.328 16.954 -14.464 1.00 39.12 381 HIS A N 1
ATOM 3001 C CA . HIS A 1 381 ? 50.100 15.730 -14.640 1.00 39.12 381 HIS A CA 1
ATOM 3002 C C . HIS A 1 381 ? 49.389 14.752 -15.601 1.00 39.12 381 HIS A C 1
ATOM 3004 O O . HIS A 1 381 ? 48.176 14.799 -15.793 1.00 39.12 381 HIS A O 1
ATOM 3010 N N . GLU A 1 382 ? 50.199 13.874 -16.183 1.00 39.31 382 GLU A N 1
ATOM 3011 C CA . GLU A 1 382 ? 49.930 12.872 -17.215 1.00 39.31 382 GLU A CA 1
ATOM 3012 C C . GLU A 1 382 ? 48.837 11.834 -16.900 1.00 39.31 382 GLU A C 1
ATOM 3014 O O . GLU A 1 382 ? 48.620 11.418 -15.761 1.00 39.31 382 GLU A O 1
ATOM 3019 N N . LEU A 1 383 ? 48.219 11.347 -17.979 1.00 37.50 383 LEU A N 1
ATOM 3020 C CA . LEU A 1 383 ? 47.342 10.182 -18.018 1.00 37.50 383 LEU A CA 1
ATOM 3021 C C . LEU A 1 383 ? 48.153 8.903 -17.746 1.00 37.50 383 LEU A C 1
ATOM 3023 O O . LEU A 1 383 ? 48.939 8.467 -18.583 1.00 37.50 383 LEU A O 1
ATOM 3027 N N . SER A 1 384 ? 47.937 8.290 -16.581 1.00 45.34 384 SER A N 1
ATOM 3028 C CA . SER A 1 384 ? 48.469 6.966 -16.243 1.00 45.34 384 SER A CA 1
ATOM 3029 C C . SER A 1 384 ? 47.591 5.867 -16.847 1.00 45.34 384 SER A C 1
ATOM 3031 O O . SER A 1 384 ? 46.442 5.670 -16.448 1.00 45.34 384 SER A O 1
ATOM 3033 N N . GLN A 1 385 ? 48.158 5.162 -17.822 1.00 49.78 385 GLN A N 1
ATOM 3034 C CA . GLN A 1 385 ? 47.685 3.905 -18.386 1.00 49.78 385 GLN A CA 1
ATOM 3035 C C . GLN A 1 385 ? 48.426 2.781 -17.642 1.00 49.78 385 GLN A C 1
ATOM 3037 O O . GLN A 1 385 ? 49.655 2.738 -17.678 1.00 49.78 385 GLN A O 1
ATOM 3042 N N . GLN A 1 386 ? 47.716 1.899 -16.936 1.00 48.78 386 GLN A N 1
ATOM 3043 C CA . GLN A 1 386 ? 48.311 0.700 -16.337 1.00 48.78 386 GLN A CA 1
ATOM 3044 C C . GLN A 1 386 ? 47.487 -0.534 -16.705 1.00 48.78 386 GLN A C 1
ATOM 3046 O O . GLN A 1 386 ? 46.331 -0.675 -16.309 1.00 48.78 386 GLN A O 1
ATOM 3051 N N . ASP A 1 387 ? 48.127 -1.395 -17.498 1.00 44.72 387 ASP A N 1
ATOM 3052 C CA . ASP A 1 387 ? 47.729 -2.760 -17.819 1.00 44.72 387 ASP A CA 1
ATOM 3053 C C . ASP A 1 387 ? 48.232 -3.708 -16.717 1.00 44.72 387 ASP A C 1
ATOM 3055 O O . ASP A 1 387 ? 49.439 -3.913 -16.568 1.00 44.72 387 ASP A O 1
ATOM 3059 N N .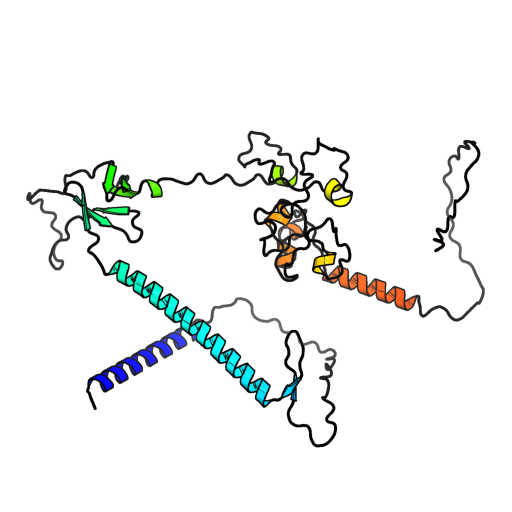 ASP A 1 388 ? 47.317 -4.329 -15.971 1.00 61.34 388 ASP A N 1
ATOM 3060 C CA . ASP A 1 388 ? 47.652 -5.383 -15.008 1.00 61.34 388 ASP A CA 1
ATOM 3061 C C . ASP A 1 388 ? 47.680 -6.757 -15.700 1.00 61.34 388 ASP A C 1
ATOM 3063 O O . ASP A 1 388 ? 46.650 -7.382 -15.961 1.00 61.34 388 ASP A O 1
ATOM 3067 N N . PHE A 1 389 ? 48.891 -7.253 -15.972 1.00 55.97 389 PHE A N 1
ATOM 3068 C CA . PHE A 1 389 ? 49.155 -8.624 -16.414 1.00 55.97 389 PHE A CA 1
ATOM 3069 C C . PHE A 1 389 ? 49.679 -9.458 -15.234 1.00 55.97 389 PHE A C 1
ATOM 3071 O O . PHE A 1 389 ? 50.758 -9.196 -14.702 1.00 55.97 389 PHE A O 1
ATOM 3078 N N . VAL A 1 390 ? 48.955 -10.512 -14.847 1.00 54.66 390 VAL A N 1
ATOM 3079 C CA . VAL A 1 390 ? 49.434 -11.513 -13.878 1.00 54.66 390 VAL A CA 1
ATOM 3080 C C . VAL A 1 390 ? 50.282 -12.552 -14.614 1.00 54.66 390 VAL A C 1
ATOM 3082 O O . VAL A 1 390 ? 49.779 -13.280 -15.470 1.00 54.66 390 VAL A O 1
ATOM 3085 N N . LYS A 1 391 ? 51.573 -12.652 -14.272 1.00 44.38 391 LYS A N 1
ATOM 3086 C CA . LYS A 1 391 ? 52.420 -13.790 -14.654 1.00 44.38 391 LYS A CA 1
ATOM 3087 C C . LYS A 1 391 ? 52.253 -14.923 -13.646 1.00 44.38 391 LYS A C 1
ATOM 3089 O O . LYS A 1 391 ? 52.448 -14.738 -12.450 1.00 44.38 391 LYS A O 1
ATOM 3094 N N . VAL A 1 392 ? 51.931 -16.098 -14.172 1.00 48.78 392 VAL A N 1
ATOM 3095 C CA . VAL A 1 392 ? 52.034 -17.386 -13.487 1.00 48.78 392 VAL A CA 1
ATOM 3096 C C . VAL A 1 392 ? 53.488 -17.845 -13.569 1.00 48.78 392 VAL A C 1
ATOM 3098 O O . VAL A 1 392 ? 53.991 -18.022 -14.679 1.00 48.78 392 VAL A O 1
ATOM 3101 N N . SER A 1 393 ? 54.141 -18.040 -12.422 1.00 49.25 393 SER A N 1
ATOM 3102 C CA . SER A 1 393 ? 54.863 -19.278 -12.099 1.00 49.25 393 SER A CA 1
ATOM 3103 C C . SER A 1 393 ? 55.281 -19.321 -10.638 1.00 49.25 393 SER A C 1
ATOM 3105 O O . SER A 1 393 ? 55.654 -18.255 -10.103 1.00 49.25 393 SER A O 1
#

Solvent-accessible surface area (backbone atoms only — not comparable to full-atom values): 25261 Å² total; per-residue (Å²): 135,59,70,68,60,56,52,51,50,51,51,52,53,50,53,50,52,52,52,53,52,51,52,53,58,61,65,73,62,71,76,86,75,96,78,85,86,85,89,78,94,76,91,77,84,83,79,78,76,79,73,81,72,77,82,81,71,78,88,88,80,91,49,74,41,76,47,96,55,100,74,63,48,79,36,43,48,68,59,50,52,51,49,53,50,51,54,50,51,52,53,48,50,55,53,48,52,56,47,51,52,50,52,50,54,49,46,54,52,48,46,68,68,70,58,68,84,52,67,44,77,58,95,85,40,46,23,38,56,42,99,78,75,47,39,33,39,68,59,74,89,80,82,92,73,84,91,77,80,96,69,95,67,94,71,93,80,83,87,62,85,86,63,74,66,59,67,63,48,75,55,96,94,39,54,24,35,49,43,100,84,56,27,34,32,29,50,75,75,67,54,70,72,82,75,74,59,60,69,31,58,51,29,17,52,61,35,52,46,99,55,57,94,74,41,90,38,39,83,55,85,89,54,26,11,45,32,68,52,30,72,74,76,72,55,46,98,55,56,91,75,43,62,35,36,86,65,88,41,63,34,37,46,46,48,29,69,44,47,68,70,72,69,57,82,64,89,83,51,91,42,49,86,58,97,53,61,89,86,39,49,47,27,54,53,30,37,73,28,31,28,30,96,58,30,88,78,41,78,38,35,48,46,86,38,30,35,50,33,75,61,68,76,49,40,78,42,56,80,67,72,70,51,89,55,50,77,83,57,63,70,59,54,51,50,54,50,50,54,52,52,51,50,61,55,53,65,67,74,67,81,75,88,78,92,80,84,90,78,88,85,86,85,87,85,85,89,85,88,88,86,86,81,89,80,89,84,82,85,87,83,82,89,86,84,81,86,90,77,87,82,88,130